Protein AF-A0A944SYP1-F1 (afdb_monomer)

Foldseek 3Di:
DPDPPVVVVPVVPPPPPPDPDDDDDDDDDPPPPPPPPPDDQVVLLVVLQVVQCVVQVAGEEEDQHDDGNVNSVLVSVLVVLFANLLGCQPQEHYEYEHAWDDDPDDDDPGNQDFKDWDDDWFWKQQQVVRAIAIEHDPDTTYIYGHDNLVVDDSLLSSLVSQLNSQLSSCVSVQHPLQALLNCLLQVWFKFWFADLVQDDNDMTGIATAGDQPLFAAQFHRPPDFRCQLRLHSSSSRSSLSSCQRPPQLSCQSRVSSNVVCCVPGNVVDHNYDDDPPDRHSLSVLVVQCVVCLVVVNLVSNLVSLQSVLSTADQVSLVVVLVVLDVSCDPDHPDLVNLLSSLLSLLSRLALSSVVSNVVCCVVVSDHPVSQCVRPSSVCLDPCNCQVPLLAAFWADWDWDDDDHFTKIKTFRSCQSSLLSVQWKKKKKKWKFFDDDDDGHTQWIFIDIGRHGGSRIDMDTRCVGTPDDGDADASTKMKMKMKIWIARPPPRDIGIYDIDMDIGGDHPPDHRTDDSRNVYGYDYD

Radius of gyration: 27.72 Å; Cα contacts (8 Å, |Δi|>4): 901; chains: 1; bounding box: 82×61×86 Å

Secondary structure (DSSP, 8-state):
---TTTTTTTSSSSSSSS--SS---------------SS-HHHHHHHHHHHHHHHHS-EEEESSSPPPHHHHHHHHHHHHHS-GGGSS-TT--EEEE-SS---SSTT--GGG--EEEE--EEEEEETTTTEEEEEE-SSPPEEEE-GGGGGS-HHHHHHHHHHHHHHHHHHHTT-GGGSHHHHHHHT-EEEEE--TT--TT--EEEEEEPPTT----SPPPTTS-TTGGGS-HHHHHHHHHHHHHH-TTHHHHSHHHHHHHIIIIITT--SSPPPTT--SHHHHHHHHHHHHHHTT-HHHHHHHHHHHTTS--HHHHHHHHHHHHHHH-SS-S-HHHHHHHHHHGGG--SHHHHHHHHHHHHTTSS-HHHHTTSHHHHHTSHHHHHHTGGGPPPEEEEEEEETTEEEEEEE-TTHHHHHHTT-EEEEEEEEEE--SS--EEEEEEEEEE-S--SSEEEEEHHHHBSS---PPTT-EEEEEEEEEEE-TTT--EEEPPPEEEEEE--SS---B--S---PEEE--

pLDDT: mean 88.15, std 16.34, range [28.94, 98.38]

Sequence (524 aa):
MISALRFLSFSLFSLVFTFGNLYAQDTDGSKRPFYEYKGNYGEEVSSEKARFKKAFGYNLIDMGRNWSPIEIEVMHAAFKQLPAGFHRIPKLKNLYRLDKIVLNAENASGDDIPAATLPSFSTIYENISQSYRVFVGKQELRVELYNPLFHEDRIDLINIIQHEMAHAFDFSRGFLSFSDEWISLTKFKVLHIFPLDGVHDSDSLYTLVNDPKVNNYAPTARRNLSTYSRQNPQEDFANSVTAYINYPYFRYTHPARYEFLNKNVFEGKEYFSNVTGVSSFEEKVIFDIEKALNNGSWIDVSFILTELGRGYFPALENKIIILIKKALGSMSVSQSKDKTLGLSTCYLMQPEALELRKSLIRSKRISVKEVLRDPQCFRYARDTFEKQLSKWSPSNLYFYKDSVSDYIQFLDPVLSAAYVRGFETEYTWKIFIEGDGVDGLLAEGYSLWKKGGNGSVKLNLKKSATRDFKFPEGKILRIEMLAKRTNPYNFKSFKSEKTGARFIVQPWFSYVGPDSPKIHVTFP

Solvent-accessible surface area (backbone atoms only — not comparable to full-atom values): 29256 Å² total; per-residue (Å²): 144,78,73,77,75,70,68,62,67,65,68,70,75,72,72,83,82,79,85,87,79,92,88,85,80,88,76,85,81,80,71,69,77,72,82,69,70,94,62,64,65,68,57,51,33,52,51,51,42,51,50,46,23,71,74,40,51,35,44,75,40,64,44,94,30,77,80,47,59,68,59,52,52,50,51,49,57,39,58,66,70,50,50,73,75,73,39,55,41,73,80,46,49,48,38,35,30,28,61,53,61,89,73,99,58,102,81,64,80,40,78,73,46,33,61,51,64,36,47,61,70,48,45,38,33,38,52,89,78,73,38,36,33,36,45,42,44,87,55,72,48,35,40,40,40,19,50,49,33,80,72,45,58,72,68,45,34,34,40,52,53,45,24,45,50,32,48,54,50,29,58,65,66,69,32,54,45,55,32,44,68,44,27,53,76,65,46,40,38,39,34,43,44,68,55,88,84,66,59,88,76,53,58,23,40,45,46,49,43,58,46,60,84,58,49,62,61,33,40,52,49,83,90,54,56,57,46,54,25,49,67,33,50,58,48,21,42,12,24,38,55,34,21,58,68,73,36,90,55,36,59,46,75,37,45,72,58,42,53,50,41,33,65,78,62,36,72,73,65,78,72,64,84,84,61,87,96,53,87,43,44,67,55,45,54,52,53,53,43,50,54,22,60,76,71,66,36,49,66,56,40,30,51,54,34,50,63,55,38,32,48,54,53,70,70,60,46,53,55,48,49,53,52,53,51,59,72,52,52,95,60,90,87,44,62,68,53,46,40,41,56,46,54,29,33,51,37,43,79,43,42,68,37,53,50,51,40,52,49,37,38,76,70,66,56,38,54,67,71,60,46,59,68,38,68,63,38,32,59,67,28,70,66,41,30,72,75,47,52,45,38,55,47,51,40,78,67,42,75,43,52,56,98,92,44,46,33,39,35,31,36,34,85,45,43,27,57,37,27,34,72,55,24,30,41,33,40,40,40,38,33,28,39,63,62,103,79,64,71,44,78,69,47,45,30,48,47,79,36,83,63,54,56,57,23,47,48,74,45,50,47,78,85,28,33,79,60,93,77,78,83,63,72,72,41,50,30,38,39,40,35,34,44,36,37,36,22,87,86,79,67,52,70,42,59,22,39,73,29,72,42,77,48,52,49,58,94,86,61,73,26,59,57,58,78,65,59,68,56,42,73,44,77,114

Mean predicted aligned error: 8.32 Å

Nearest PDB structures (foldseek):
  8f90-assembly4_D  TM=4.946E-01  e=5.310E-03  Suipraeoptans intestinalis
  8f9l-assembly2_B  TM=5.296E-01  e=2.943E-02  Gemella massiliensis
  8fha-assembly1_A  TM=4.467E-01  e=1.042E-02  Suipraeoptans intestinalis
  8dj2-assembly2_B  TM=4.889E-01  e=2.156E-02  Chlamydia trachomatis
  8fha-assembly3_C  TM=4.388E-01  e=1.845E-02  Suipraeoptans intestinalis

Structure (mmCIF, N/CA/C/O backbone):
data_AF-A0A944SYP1-F1
#
_entry.id   AF-A0A944SYP1-F1
#
loop_
_atom_site.group_PDB
_atom_site.id
_atom_site.type_symbol
_atom_site.label_atom_id
_atom_site.label_alt_id
_atom_site.label_comp_id
_atom_site.label_asym_id
_atom_site.label_entity_id
_atom_site.label_seq_id
_atom_site.pdbx_PDB_ins_code
_atom_site.Cartn_x
_atom_site.Cartn_y
_atom_site.Cartn_z
_atom_site.occupancy
_atom_site.B_iso_or_equiv
_atom_site.auth_seq_id
_atom_site.auth_comp_id
_atom_site.auth_asym_id
_atom_site.auth_atom_id
_atom_site.pdbx_PDB_model_num
ATOM 1 N N . MET A 1 1 ? 52.639 29.890 46.766 1.00 42.47 1 MET A N 1
ATOM 2 C CA . MET A 1 1 ? 51.223 30.136 46.418 1.00 42.47 1 MET A CA 1
ATOM 3 C C . MET A 1 1 ? 51.003 29.785 44.957 1.00 42.47 1 MET A C 1
ATOM 5 O O . MET A 1 1 ? 51.297 30.578 44.079 1.00 42.47 1 MET A O 1
ATOM 9 N N . ILE A 1 2 ? 50.519 28.570 44.726 1.00 29.08 2 ILE A N 1
ATOM 10 C CA . ILE A 1 2 ? 49.812 28.125 43.524 1.00 29.08 2 ILE A CA 1
ATOM 11 C C . ILE A 1 2 ? 48.585 27.418 44.106 1.00 29.08 2 ILE A C 1
ATOM 13 O O . ILE A 1 2 ? 48.723 26.618 45.030 1.00 29.08 2 ILE A O 1
ATOM 17 N N . SER A 1 3 ? 47.389 27.846 43.702 1.00 32.25 3 SER A N 1
ATOM 18 C CA . SER A 1 3 ? 46.154 27.591 44.453 1.00 32.25 3 SER A CA 1
ATOM 19 C C . SER A 1 3 ? 45.780 26.104 44.519 1.00 32.25 3 SER A C 1
ATOM 21 O O . SER A 1 3 ? 45.893 25.381 43.526 1.00 32.25 3 SER A O 1
ATOM 23 N N . ALA A 1 4 ? 45.256 25.695 45.676 1.00 34.34 4 ALA A N 1
ATOM 24 C CA . ALA A 1 4 ? 44.833 24.342 46.040 1.00 34.34 4 ALA A CA 1
ATOM 25 C C . ALA A 1 4 ? 43.724 23.729 45.154 1.00 34.34 4 ALA A C 1
ATOM 27 O O . ALA A 1 4 ? 43.355 22.576 45.346 1.00 34.34 4 ALA A O 1
ATOM 28 N N . LEU A 1 5 ? 43.213 24.444 44.147 1.00 37.00 5 LEU A N 1
ATOM 29 C CA . LEU A 1 5 ? 42.115 23.963 43.307 1.00 37.00 5 LEU A CA 1
ATOM 30 C C . LEU A 1 5 ? 42.549 23.068 42.130 1.00 37.00 5 LEU A C 1
ATOM 32 O O . LEU A 1 5 ? 41.707 22.396 41.543 1.00 37.00 5 LEU A O 1
ATOM 36 N N . ARG A 1 6 ? 43.844 23.007 41.780 1.00 35.69 6 ARG A N 1
ATOM 37 C CA . ARG A 1 6 ? 44.318 22.185 40.641 1.00 35.69 6 ARG A CA 1
ATOM 38 C C . ARG A 1 6 ? 44.965 20.844 41.004 1.00 35.69 6 ARG A C 1
ATOM 40 O O . ARG A 1 6 ? 45.098 20.010 40.120 1.00 35.69 6 ARG A O 1
ATOM 47 N N . PHE A 1 7 ? 45.261 20.580 42.278 1.00 34.28 7 PHE A N 1
ATOM 48 C CA . PHE A 1 7 ? 45.713 19.251 42.737 1.00 34.28 7 PH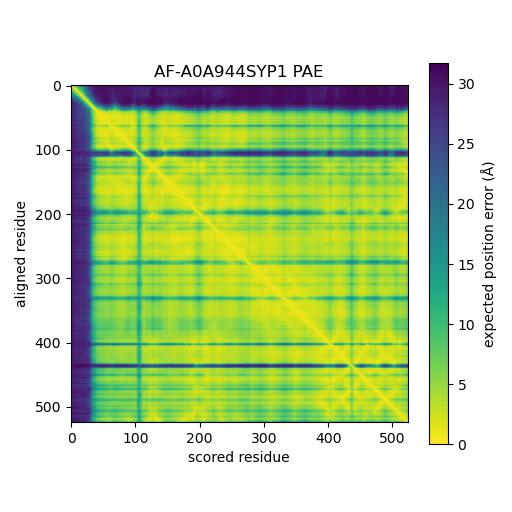E A CA 1
ATOM 49 C C . PHE A 1 7 ? 44.570 18.370 43.277 1.00 34.28 7 PHE A C 1
ATOM 51 O O . PHE A 1 7 ? 44.679 17.149 43.282 1.00 34.28 7 PHE A O 1
ATOM 58 N N . LEU A 1 8 ? 43.425 18.969 43.626 1.00 35.84 8 LEU A N 1
ATOM 59 C CA . LEU A 1 8 ? 42.197 18.254 44.005 1.00 35.84 8 LEU A CA 1
ATOM 60 C C . LEU A 1 8 ? 41.412 17.685 42.807 1.00 35.84 8 LEU A C 1
ATOM 62 O O . LEU A 1 8 ? 40.499 16.890 42.996 1.00 35.84 8 LEU A O 1
ATOM 66 N N . SER A 1 9 ? 41.791 18.035 41.573 1.00 37.88 9 SER A N 1
ATOM 67 C CA . SER A 1 9 ? 41.093 17.590 40.355 1.00 37.88 9 SER A CA 1
ATOM 68 C C . SER A 1 9 ? 41.683 16.323 39.715 1.00 37.88 9 SER A C 1
ATOM 70 O O . SER A 1 9 ? 41.096 15.803 38.774 1.00 37.88 9 SER A O 1
ATOM 72 N N . PHE A 1 10 ? 42.815 15.805 40.214 1.00 35.41 10 PHE A N 1
ATOM 73 C CA . PHE A 1 10 ? 43.472 14.607 39.657 1.00 35.41 10 PHE A CA 1
ATOM 74 C C . PHE A 1 10 ? 43.557 13.411 40.622 1.00 35.41 10 PHE A C 1
ATOM 76 O O . PHE A 1 10 ? 43.833 12.303 40.177 1.00 35.41 10 PHE A O 1
ATOM 83 N N . SER A 1 11 ? 43.218 13.587 41.906 1.00 36.62 11 SER A N 1
ATOM 84 C CA . SER A 1 11 ? 43.092 12.477 42.875 1.00 36.62 11 SER A CA 1
ATOM 85 C C . SER A 1 11 ? 41.646 12.065 43.177 1.00 36.62 11 SER A C 1
ATOM 87 O O . SER A 1 11 ? 41.432 11.102 43.905 1.00 36.62 11 SER A O 1
ATOM 89 N N . LEU A 1 12 ? 40.648 12.732 42.581 1.00 33.50 12 LEU A N 1
ATOM 90 C CA . LEU A 1 12 ? 39.245 12.286 42.609 1.00 33.50 12 LEU A CA 1
ATOM 91 C C . LEU A 1 12 ? 38.871 11.418 41.388 1.00 33.50 12 LEU A C 1
ATOM 93 O O . LEU A 1 12 ? 37.776 10.868 41.337 1.00 33.50 12 LEU A O 1
ATOM 97 N N . PHE A 1 13 ? 39.779 11.273 40.414 1.00 33.75 13 PHE A N 1
ATOM 98 C CA . PHE A 1 13 ? 39.521 10.567 39.150 1.00 33.75 13 PHE A CA 1
ATOM 99 C C . PHE A 1 13 ? 40.147 9.161 39.063 1.00 33.75 13 PHE A C 1
ATOM 101 O O . PHE A 1 13 ? 39.935 8.460 38.079 1.00 33.75 13 PHE A O 1
ATOM 108 N N . SER A 1 14 ? 40.836 8.703 40.116 1.00 33.38 14 SER A N 1
ATOM 109 C CA . SER A 1 14 ? 41.458 7.364 40.172 1.00 33.38 14 SER A CA 1
ATOM 110 C C . SER A 1 14 ? 40.946 6.486 41.323 1.00 33.38 14 SER A C 1
ATOM 112 O O . SER A 1 14 ? 41.547 5.462 41.622 1.00 33.38 14 SER A O 1
ATOM 114 N N . LEU A 1 15 ? 39.830 6.858 41.966 1.00 29.55 15 LEU A N 1
ATOM 115 C CA . LEU A 1 15 ? 39.272 6.141 43.128 1.00 29.55 15 LEU A CA 1
ATOM 116 C C . LEU A 1 15 ? 37.786 5.760 42.988 1.00 29.55 15 LEU A C 1
ATOM 118 O O . LEU A 1 15 ? 37.141 5.410 43.969 1.00 29.55 15 LEU A O 1
ATOM 122 N N . VAL A 1 16 ? 37.256 5.765 41.759 1.00 33.53 16 VAL A N 1
ATOM 123 C CA . VAL A 1 16 ? 35.938 5.171 41.431 1.00 33.53 16 VAL A CA 1
ATOM 124 C C . VAL A 1 16 ? 36.076 3.912 40.554 1.00 33.53 16 VAL A C 1
ATOM 126 O O . VAL A 1 16 ? 35.088 3.252 40.262 1.00 33.53 16 VAL A O 1
ATOM 129 N N . PHE A 1 17 ? 37.300 3.502 40.191 1.00 36.19 17 PHE A N 1
ATOM 130 C CA . PHE A 1 17 ? 37.520 2.356 39.292 1.00 36.19 17 PHE A CA 1
ATOM 131 C C . PHE A 1 17 ? 38.190 1.117 39.895 1.00 36.19 17 PHE A C 1
ATOM 133 O O . PHE A 1 17 ? 38.425 0.161 39.162 1.00 36.19 17 PHE A O 1
ATOM 140 N N . THR A 1 18 ? 38.441 1.046 41.204 1.00 35.44 18 THR A N 1
ATOM 141 C CA . THR A 1 18 ? 39.129 -0.128 41.776 1.00 35.44 18 THR A CA 1
ATOM 142 C C . THR A 1 18 ? 38.743 -0.448 43.221 1.00 35.44 18 THR A C 1
ATOM 144 O O . THR A 1 18 ? 39.634 -0.599 44.031 1.00 35.44 18 THR A O 1
ATOM 147 N N . PHE A 1 19 ? 37.459 -0.568 43.576 1.00 33.31 19 PHE A N 1
ATOM 148 C CA . PHE A 1 19 ? 37.019 -1.365 44.745 1.00 33.31 19 PHE A CA 1
ATOM 149 C C . PHE A 1 19 ? 35.545 -1.748 44.571 1.00 33.31 19 PHE A C 1
ATOM 151 O O . PHE A 1 19 ? 34.638 -1.109 45.091 1.00 33.31 19 PHE A O 1
ATOM 158 N N . GLY A 1 20 ? 35.312 -2.784 43.770 1.00 29.75 20 GLY A N 1
ATOM 159 C CA . GLY A 1 20 ? 33.984 -3.318 43.486 1.00 29.75 20 GLY A CA 1
ATOM 160 C C . GLY A 1 20 ? 34.024 -4.831 43.361 1.00 29.75 20 GLY A C 1
ATOM 161 O O . GLY A 1 20 ? 33.579 -5.365 42.357 1.00 29.75 20 GLY A O 1
ATOM 162 N N . ASN A 1 21 ? 34.629 -5.510 44.336 1.00 32.53 21 ASN A N 1
ATOM 163 C CA . ASN A 1 21 ? 34.364 -6.917 44.605 1.00 32.53 21 ASN A CA 1
ATOM 164 C C . ASN A 1 21 ? 34.726 -7.254 46.054 1.00 32.53 21 ASN A C 1
ATOM 166 O O . ASN A 1 21 ? 35.776 -6.841 46.538 1.00 32.53 21 ASN A O 1
ATOM 170 N N . LEU A 1 22 ? 33.851 -8.065 46.659 1.00 34.06 22 LEU A N 1
ATOM 171 C CA . LEU A 1 22 ? 33.962 -8.751 47.952 1.00 34.06 22 LEU A CA 1
ATOM 172 C C . LEU A 1 22 ? 33.679 -7.899 49.198 1.00 34.06 22 LEU A C 1
ATOM 174 O O . LEU A 1 22 ? 34.563 -7.252 49.738 1.00 34.06 22 LEU A O 1
ATOM 178 N N . TYR A 1 23 ? 32.414 -7.934 49.630 1.00 29.45 23 TYR A N 1
ATOM 179 C CA . TYR A 1 23 ? 31.932 -8.285 50.981 1.00 29.45 23 TYR A CA 1
ATOM 180 C C . TYR A 1 23 ? 30.547 -7.660 51.213 1.00 29.45 23 TYR A C 1
ATOM 182 O O . TYR A 1 23 ? 30.407 -6.572 51.758 1.00 29.45 23 TYR A O 1
ATOM 190 N N . ALA A 1 24 ? 29.513 -8.383 50.788 1.00 28.94 24 ALA A N 1
ATOM 191 C CA . ALA A 1 24 ? 28.177 -8.315 51.376 1.00 28.94 24 ALA A CA 1
ATOM 192 C C . ALA A 1 24 ? 27.554 -9.707 51.230 1.00 28.94 24 ALA A C 1
ATOM 194 O O . ALA A 1 24 ? 26.761 -9.984 50.333 1.00 28.94 24 ALA A O 1
ATOM 195 N N . GLN A 1 25 ? 28.040 -10.607 52.080 1.00 36.16 25 GLN A N 1
ATOM 196 C CA . GLN A 1 25 ? 27.337 -11.817 52.470 1.00 36.16 25 GLN A CA 1
ATOM 197 C C . GLN A 1 25 ? 26.324 -11.399 53.551 1.00 36.16 25 GLN A C 1
ATOM 199 O O . GLN A 1 25 ? 26.664 -10.607 54.427 1.00 36.16 25 GLN A O 1
ATOM 204 N N . ASP A 1 26 ? 25.101 -11.912 53.429 1.00 38.91 26 ASP A N 1
ATOM 205 C CA . ASP A 1 26 ? 24.008 -11.900 54.408 1.00 38.91 26 ASP A CA 1
ATOM 206 C C . ASP A 1 26 ? 23.434 -10.550 54.869 1.00 38.91 26 ASP A C 1
ATOM 208 O O . ASP A 1 26 ? 23.753 -10.024 55.930 1.00 38.91 26 ASP A O 1
ATOM 212 N N . THR A 1 27 ? 22.431 -10.069 54.124 1.00 34.06 27 THR A N 1
ATOM 213 C CA . THR A 1 27 ? 21.224 -9.477 54.730 1.00 34.06 27 THR A CA 1
ATOM 214 C C . THR A 1 27 ? 19.980 -9.957 53.977 1.00 34.06 27 THR A C 1
ATOM 216 O O . THR A 1 27 ? 19.975 -10.066 52.751 1.00 34.06 27 THR A O 1
ATOM 219 N N . ASP A 1 28 ? 18.948 -10.303 54.743 1.00 34.62 28 ASP A N 1
ATOM 220 C CA . ASP A 1 28 ? 17.685 -10.920 54.338 1.00 34.62 28 ASP A CA 1
ATOM 221 C C . ASP A 1 28 ? 17.107 -10.448 52.990 1.00 34.62 28 ASP A C 1
ATOM 223 O O . ASP A 1 28 ? 16.610 -9.335 52.824 1.00 34.62 28 ASP A O 1
ATOM 227 N N . GLY A 1 29 ? 17.059 -11.376 52.034 1.00 38.78 29 GLY A N 1
ATOM 228 C CA . GLY A 1 29 ? 15.771 -11.960 51.666 1.00 38.78 29 GLY A CA 1
ATOM 229 C C . GLY A 1 29 ? 14.674 -11.036 51.133 1.00 38.78 29 GLY A C 1
ATOM 230 O O . GLY A 1 29 ? 13.502 -11.370 51.290 1.00 38.78 29 GLY A O 1
ATOM 231 N N . SER A 1 30 ? 14.986 -9.940 50.434 1.00 39.16 30 SER A N 1
ATOM 232 C CA . SER A 1 30 ? 14.012 -9.327 49.517 1.00 39.16 30 SER A CA 1
ATOM 233 C C . SER A 1 30 ? 13.817 -10.253 48.313 1.00 39.16 30 SER A C 1
ATOM 235 O O . SER A 1 30 ? 14.349 -10.044 47.219 1.00 39.16 30 SER A O 1
ATOM 237 N N . LYS A 1 31 ? 13.060 -11.336 48.530 1.00 41.97 31 LYS A N 1
ATOM 238 C CA . LYS A 1 31 ? 12.443 -12.113 47.462 1.00 41.97 31 LYS A CA 1
ATOM 239 C C . LYS A 1 31 ? 11.513 -11.152 46.732 1.00 41.97 31 LYS A C 1
ATOM 241 O O . LYS A 1 31 ? 10.338 -11.034 47.073 1.00 41.97 31 LYS A O 1
ATOM 246 N N . ARG A 1 32 ? 12.015 -10.483 45.687 1.00 41.84 32 ARG A N 1
ATOM 247 C CA . ARG A 1 32 ? 11.135 -10.153 44.564 1.00 41.84 32 ARG A CA 1
ATOM 248 C C . ARG A 1 32 ? 10.413 -11.460 44.253 1.00 41.84 32 ARG A C 1
ATOM 250 O O . ARG A 1 32 ? 11.116 -12.452 44.041 1.00 41.84 32 ARG A O 1
ATOM 257 N N . PRO A 1 33 ? 9.075 -11.522 44.306 1.00 48.16 33 PRO A N 1
ATOM 258 C CA . PRO A 1 33 ? 8.402 -12.732 43.898 1.00 48.16 33 PRO A CA 1
ATOM 259 C C . PRO A 1 33 ? 8.825 -12.952 42.449 1.00 48.16 33 PRO A C 1
ATOM 261 O O . PRO A 1 33 ? 8.471 -12.174 41.560 1.00 48.16 33 PRO A O 1
ATOM 264 N N . PHE A 1 34 ? 9.646 -13.977 42.215 1.00 49.31 34 PHE A N 1
ATOM 265 C CA . PHE A 1 34 ? 9.606 -14.641 40.931 1.00 49.31 34 PHE A CA 1
ATOM 266 C C . PHE A 1 34 ? 8.132 -14.981 40.771 1.00 49.31 34 PHE A C 1
ATOM 268 O O . PHE A 1 34 ? 7.559 -15.647 41.635 1.00 49.31 34 PHE A O 1
ATOM 275 N N . TYR A 1 35 ? 7.488 -14.403 39.759 1.00 57.88 35 TYR A N 1
ATOM 276 C CA . TYR A 1 35 ? 6.166 -14.851 39.365 1.00 57.88 35 TYR A CA 1
ATOM 277 C C . TYR A 1 35 ? 6.354 -16.290 38.897 1.00 57.88 35 TYR A C 1
ATOM 279 O O . TYR A 1 35 ? 6.667 -16.551 37.740 1.00 57.88 35 TYR A O 1
ATOM 287 N N . GLU A 1 36 ? 6.277 -17.213 39.847 1.00 52.34 36 GLU A N 1
ATOM 288 C CA . GLU A 1 36 ? 6.265 -18.633 39.589 1.00 52.34 36 GLU A CA 1
ATOM 289 C C . GLU A 1 36 ? 4.932 -18.891 38.903 1.00 52.34 36 GLU A C 1
ATOM 291 O O . GLU A 1 36 ? 3.853 -18.744 39.491 1.00 52.34 36 GLU A O 1
ATOM 296 N N . TYR A 1 37 ? 5.006 -19.134 37.598 1.00 65.31 37 TYR A N 1
ATOM 297 C CA . TYR A 1 37 ? 3.850 -19.536 36.826 1.00 65.31 37 TYR A CA 1
ATOM 298 C C . TYR A 1 37 ? 3.296 -20.807 37.480 1.00 65.31 37 TYR A C 1
ATOM 300 O O . TYR A 1 37 ? 3.984 -21.820 37.546 1.00 65.31 37 TYR A O 1
ATOM 308 N N . LYS A 1 38 ? 2.072 -20.741 38.020 1.00 67.19 38 LYS A N 1
ATOM 309 C CA . LYS A 1 38 ? 1.493 -21.791 38.882 1.00 67.19 38 LYS A CA 1
ATOM 310 C C . LYS A 1 38 ? 1.146 -23.100 38.146 1.00 67.19 38 LYS A C 1
ATOM 312 O O . LYS A 1 38 ? 0.497 -23.961 38.732 1.00 67.19 38 LYS A O 1
ATOM 317 N N . GLY A 1 39 ? 1.536 -23.249 36.880 1.00 72.31 39 GLY A N 1
ATOM 318 C CA . GLY A 1 39 ? 1.241 -24.408 36.038 1.00 72.31 39 GLY A CA 1
ATOM 319 C C . GLY A 1 39 ? 2.463 -24.913 35.272 1.00 72.31 39 GLY A C 1
ATOM 320 O O . GLY A 1 39 ? 3.536 -24.314 35.300 1.00 72.31 39 GLY A O 1
ATOM 321 N N . ASN A 1 40 ? 2.302 -26.020 34.547 1.00 82.88 40 ASN A N 1
ATOM 322 C CA . ASN A 1 40 ? 3.330 -26.494 33.627 1.00 82.88 40 ASN A CA 1
ATOM 323 C C . ASN A 1 40 ? 3.207 -25.744 32.292 1.00 82.88 40 ASN A C 1
ATOM 325 O O . ASN A 1 40 ? 2.449 -26.131 31.404 1.00 82.88 40 ASN A O 1
ATOM 329 N N . TYR A 1 41 ? 3.969 -24.658 32.158 1.00 84.56 41 TYR A N 1
ATOM 330 C CA . TYR A 1 41 ? 3.979 -23.815 30.959 1.00 84.56 41 TYR A CA 1
ATOM 331 C C . TYR A 1 41 ? 4.273 -24.612 29.673 1.00 84.56 41 TYR A C 1
ATOM 333 O O . TYR A 1 41 ? 3.693 -24.346 28.622 1.00 84.56 41 TYR A O 1
ATOM 341 N N . GLY A 1 42 ? 5.145 -25.624 29.749 1.00 85.94 42 GLY A N 1
ATOM 342 C CA . GLY A 1 42 ? 5.487 -26.467 28.602 1.00 85.94 42 GLY A CA 1
ATOM 343 C C . GLY A 1 42 ? 4.331 -27.360 28.142 1.00 85.94 42 GLY A C 1
ATOM 344 O O . GLY A 1 42 ? 4.110 -27.512 26.937 1.00 85.94 42 GLY A O 1
ATOM 345 N N . GLU A 1 43 ? 3.565 -27.920 29.082 1.00 89.56 43 GLU A N 1
ATOM 346 C CA . GLU A 1 43 ? 2.362 -28.708 28.777 1.00 89.56 43 GLU A CA 1
ATOM 347 C C . GLU A 1 43 ? 1.252 -27.844 28.183 1.00 89.56 43 GLU A C 1
ATOM 349 O O . GLU A 1 43 ? 0.624 -28.251 27.205 1.00 89.56 43 GLU A O 1
ATOM 354 N N . GLU A 1 44 ? 1.042 -26.640 28.719 1.00 91.69 44 GLU A N 1
ATOM 355 C CA . GLU A 1 44 ? 0.058 -25.698 28.185 1.00 91.69 44 GLU A CA 1
ATOM 356 C C . GLU A 1 44 ? 0.380 -25.326 26.735 1.00 91.69 44 GLU A C 1
ATOM 358 O O . GLU A 1 44 ? -0.462 -25.505 25.855 1.00 91.69 44 GLU A O 1
ATOM 363 N N . VAL A 1 45 ? 1.620 -24.906 26.452 1.00 93.88 45 VAL A N 1
ATOM 364 C CA . VAL A 1 45 ? 2.068 -24.601 25.083 1.00 93.88 45 VAL A CA 1
ATOM 365 C C . VAL A 1 45 ? 1.886 -25.813 24.167 1.00 93.88 45 VAL A C 1
ATOM 367 O O . VAL A 1 45 ? 1.377 -25.676 23.056 1.00 93.88 45 VAL A O 1
ATOM 370 N N . SER A 1 46 ? 2.256 -27.013 24.618 1.00 94.94 46 SER A N 1
ATOM 371 C CA . SER A 1 46 ? 2.129 -28.237 23.814 1.00 94.94 46 SER A CA 1
ATOM 372 C C . SER A 1 46 ? 0.668 -28.577 23.499 1.00 94.94 46 SER A C 1
ATOM 374 O O . SER A 1 46 ? 0.340 -28.899 22.353 1.00 94.94 46 SER A O 1
ATOM 376 N N . SER A 1 47 ? -0.217 -28.458 24.491 1.00 95.50 47 SER A N 1
ATOM 377 C CA . SER A 1 47 ? -1.664 -28.648 24.344 1.00 95.50 47 SER A CA 1
ATOM 378 C C . SER A 1 47 ? -2.262 -27.637 23.364 1.00 95.50 47 SER A C 1
ATOM 380 O O . SER A 1 47 ? -2.997 -28.003 22.443 1.00 95.50 47 SER A O 1
ATOM 382 N N . GLU A 1 48 ? -1.871 -26.370 23.486 1.00 96.62 48 GLU A N 1
ATOM 383 C CA . GLU A 1 48 ? -2.331 -25.282 22.628 1.00 96.62 48 GLU A CA 1
ATOM 384 C C . GLU A 1 48 ? -1.870 -25.437 21.174 1.00 96.62 48 GLU A C 1
ATOM 386 O O . GLU A 1 48 ? -2.673 -25.319 20.240 1.00 96.62 48 GLU A O 1
ATOM 391 N N . LYS A 1 49 ? -0.607 -25.821 20.951 1.00 98.00 49 LYS A N 1
ATOM 392 C CA . LYS A 1 49 ? -0.101 -26.169 19.614 1.00 98.00 49 LYS A CA 1
ATOM 393 C C . LYS A 1 49 ? -0.850 -27.357 19.011 1.00 98.00 49 LYS A C 1
ATOM 395 O O . LYS A 1 49 ? -1.195 -27.330 17.828 1.00 98.00 49 LYS A O 1
ATOM 400 N N . ALA A 1 50 ? -1.138 -28.390 19.806 1.00 97.81 50 ALA A N 1
ATOM 401 C CA . ALA A 1 50 ? -1.903 -29.550 19.354 1.00 97.81 50 ALA A CA 1
ATOM 402 C C . ALA A 1 50 ? -3.349 -29.173 18.986 1.00 97.81 50 ALA A C 1
ATOM 404 O O . ALA A 1 50 ? -3.855 -29.609 17.947 1.00 97.81 50 ALA A O 1
ATOM 405 N N . ARG A 1 51 ? -3.994 -28.311 19.785 1.00 97.81 51 ARG A N 1
ATOM 406 C CA . ARG A 1 51 ? -5.323 -27.747 19.505 1.00 97.81 51 ARG A CA 1
ATOM 407 C C . ARG A 1 51 ? -5.328 -26.970 18.189 1.00 97.81 51 ARG A C 1
ATOM 409 O O . ARG A 1 51 ? -6.178 -27.234 17.337 1.00 97.81 51 ARG A O 1
ATOM 416 N N . PHE A 1 52 ? -4.355 -26.080 17.996 1.00 98.31 52 PHE A N 1
ATOM 417 C CA . PHE A 1 52 ? -4.205 -25.297 16.769 1.00 98.31 52 PHE A CA 1
ATOM 418 C C . PHE A 1 52 ? -4.021 -26.198 15.539 1.00 98.31 52 PHE A C 1
ATOM 420 O O . PHE A 1 52 ? -4.748 -26.066 14.551 1.00 98.31 52 PHE A O 1
ATOM 427 N N . LYS A 1 53 ? -3.120 -27.185 15.624 1.00 98.12 53 LYS A N 1
ATOM 428 C CA . LYS A 1 53 ? -2.890 -28.164 14.554 1.00 98.12 53 LYS A CA 1
ATOM 429 C C . LYS A 1 53 ? -4.148 -28.960 14.223 1.00 98.12 53 LYS A C 1
ATOM 431 O O . LYS A 1 53 ? -4.462 -29.146 13.050 1.00 98.12 53 LYS A O 1
ATOM 436 N N . LYS A 1 54 ? -4.886 -29.423 15.234 1.00 97.75 54 LYS A N 1
ATOM 437 C CA . LYS A 1 54 ? -6.134 -30.171 15.034 1.00 97.75 54 LYS A CA 1
ATOM 438 C C . LYS A 1 54 ? -7.180 -29.329 14.299 1.00 97.75 54 LYS A C 1
ATOM 440 O O . LYS A 1 54 ? -7.836 -29.842 13.393 1.00 97.75 54 LYS A O 1
ATOM 445 N N . ALA A 1 55 ? -7.315 -28.054 14.664 1.00 97.38 55 ALA A N 1
ATOM 446 C CA . ALA A 1 55 ? -8.266 -27.140 14.041 1.00 97.38 55 ALA A CA 1
ATOM 447 C C . ALA A 1 55 ? -7.881 -26.807 12.587 1.00 97.38 55 ALA A C 1
ATOM 449 O O . ALA A 1 55 ? -8.682 -27.025 11.678 1.00 97.38 55 ALA A O 1
ATOM 450 N N . PHE A 1 56 ? -6.647 -26.346 12.359 1.00 97.88 56 PHE A N 1
ATOM 451 C CA . PHE A 1 56 ? -6.263 -25.682 11.104 1.00 97.88 56 PHE A CA 1
ATOM 452 C C . PHE A 1 56 ? -5.279 -26.463 10.232 1.00 97.88 56 PHE A C 1
ATOM 454 O O . PHE A 1 56 ? -5.133 -26.151 9.053 1.00 97.88 56 PHE A O 1
ATOM 461 N N . GLY A 1 57 ? -4.634 -27.497 10.776 1.00 97.12 57 GLY A N 1
ATOM 462 C CA . GLY A 1 57 ? -3.745 -28.391 10.034 1.00 97.12 57 GLY A CA 1
ATOM 463 C C . GLY A 1 57 ? -2.261 -28.035 10.041 1.00 97.12 57 GLY A C 1
ATOM 464 O O . GLY A 1 57 ? -1.487 -28.764 9.429 1.00 97.12 57 GLY A O 1
ATOM 465 N N . TYR A 1 58 ? -1.852 -26.968 10.729 1.00 97.62 58 TYR A N 1
ATOM 466 C CA . TYR A 1 58 ? -0.470 -26.479 10.709 1.00 97.62 58 TYR A CA 1
ATOM 467 C C . TYR A 1 58 ? 0.251 -26.728 12.031 1.00 97.62 58 TYR A C 1
ATOM 469 O O . TYR A 1 58 ? -0.347 -26.622 13.103 1.00 97.62 58 TYR A O 1
ATOM 477 N N . ASN A 1 59 ? 1.547 -27.026 11.967 1.00 97.25 59 ASN A N 1
ATOM 478 C CA . ASN A 1 59 ? 2.394 -27.059 13.157 1.00 97.25 59 ASN A CA 1
ATOM 479 C C . ASN A 1 59 ? 2.898 -25.648 13.484 1.00 97.25 59 ASN A C 1
ATOM 481 O O . ASN A 1 59 ? 3.335 -24.925 12.591 1.00 97.25 59 ASN A O 1
ATOM 485 N N . LEU A 1 60 ? 2.899 -25.291 14.768 1.00 97.50 60 LEU A N 1
ATOM 486 C CA . LEU A 1 60 ? 3.549 -24.081 15.270 1.00 97.50 60 LEU A CA 1
ATOM 487 C C . LEU A 1 60 ? 4.964 -24.434 15.743 1.00 97.50 60 LEU A C 1
ATOM 489 O O . LEU A 1 60 ? 5.144 -25.072 16.785 1.00 97.50 60 LEU A O 1
ATOM 493 N N . ILE A 1 61 ? 5.961 -24.059 14.948 1.00 96.38 61 ILE A N 1
ATOM 494 C CA . ILE A 1 61 ? 7.362 -24.430 15.154 1.00 96.38 61 ILE A CA 1
ATOM 495 C C . ILE A 1 61 ? 8.093 -23.299 15.877 1.00 96.38 61 ILE A C 1
ATOM 497 O O . ILE A 1 61 ? 8.012 -22.141 15.464 1.00 96.38 61 ILE A O 1
ATOM 501 N N . ASP A 1 62 ? 8.796 -23.645 16.957 1.00 93.62 62 ASP A N 1
ATOM 502 C CA . ASP A 1 62 ? 9.725 -22.737 17.636 1.00 93.62 62 ASP A CA 1
ATOM 503 C C . ASP A 1 62 ? 11.020 -22.680 16.818 1.00 93.62 62 ASP A C 1
ATOM 505 O O . ASP A 1 62 ? 11.641 -23.717 16.580 1.00 93.62 62 ASP A O 1
ATOM 509 N N . MET A 1 63 ? 11.429 -21.498 16.356 1.00 88.62 63 MET A N 1
ATOM 510 C CA . MET A 1 63 ? 12.647 -21.348 15.556 1.00 88.62 63 MET A CA 1
ATOM 511 C C . MET A 1 63 ? 13.403 -20.079 15.948 1.00 88.62 63 MET A C 1
ATOM 513 O O . MET A 1 63 ? 13.176 -18.996 15.433 1.00 88.62 63 MET A O 1
ATOM 517 N N . GLY A 1 64 ? 14.325 -20.199 16.898 1.00 82.94 64 GLY A N 1
ATOM 518 C CA . GLY A 1 64 ? 14.999 -19.045 17.503 1.00 82.94 64 GLY A CA 1
ATOM 519 C C . GLY A 1 64 ? 14.192 -18.417 18.643 1.00 82.94 64 GLY A C 1
ATOM 520 O O . GLY A 1 64 ? 14.792 -17.993 19.623 1.00 82.94 64 GLY A O 1
ATOM 521 N N . ARG A 1 65 ? 12.850 -18.469 18.593 1.00 85.44 65 ARG A N 1
ATOM 522 C CA . ARG A 1 65 ? 11.974 -18.083 19.709 1.00 85.44 65 ARG A CA 1
ATOM 523 C C . ARG A 1 65 ? 10.848 -19.081 19.948 1.00 85.44 65 ARG A C 1
ATOM 525 O O . ARG A 1 65 ? 10.256 -19.602 19.006 1.00 85.44 65 ARG A O 1
ATOM 532 N N . ASN A 1 66 ? 10.537 -19.297 21.225 1.00 91.75 66 ASN A N 1
ATOM 533 C CA . ASN A 1 66 ? 9.432 -20.148 21.644 1.00 91.75 66 ASN A CA 1
ATOM 534 C C . ASN A 1 66 ? 8.100 -19.404 21.555 1.00 91.75 66 ASN A C 1
ATOM 536 O O . ASN A 1 66 ? 8.006 -18.244 21.960 1.00 91.75 66 ASN A O 1
ATOM 540 N N . TRP A 1 67 ? 7.072 -20.107 21.091 1.00 94.06 67 TRP A N 1
ATOM 541 C CA . TRP A 1 67 ? 5.684 -19.679 21.203 1.00 94.06 67 TRP A CA 1
ATOM 542 C C . TRP A 1 67 ? 5.247 -19.587 22.671 1.00 94.06 67 TRP A C 1
ATOM 544 O O . TRP A 1 67 ? 5.556 -20.460 23.485 1.00 94.06 67 TRP A O 1
ATOM 554 N N . SER A 1 68 ? 4.462 -18.564 22.990 1.00 92.81 68 SER A N 1
ATOM 555 C CA . SER A 1 68 ? 3.721 -18.458 24.249 1.00 92.81 68 SER A CA 1
ATOM 556 C C . SER A 1 68 ? 2.242 -18.832 24.086 1.00 92.81 68 SER A C 1
ATOM 558 O O . SER A 1 68 ? 1.704 -18.703 22.983 1.00 92.81 68 SER A O 1
ATOM 560 N N . PRO A 1 69 ? 1.546 -19.251 25.164 1.00 92.44 69 PRO A N 1
ATOM 561 C CA . PRO A 1 69 ? 0.117 -19.562 25.108 1.00 92.44 69 PRO A CA 1
ATOM 562 C C . PRO A 1 69 ? -0.716 -18.412 24.528 1.00 92.44 69 PRO A C 1
ATOM 564 O O . PRO A 1 69 ? -1.537 -18.630 23.643 1.00 92.44 69 PRO A O 1
ATOM 567 N N . ILE A 1 70 ? -0.427 -17.171 24.936 1.00 91.38 70 ILE A N 1
ATOM 568 C CA . ILE A 1 70 ? -1.133 -15.967 24.466 1.00 91.38 70 ILE A CA 1
ATOM 569 C C . ILE A 1 70 ? -0.936 -15.759 22.958 1.00 91.38 70 ILE A C 1
ATOM 571 O O . ILE A 1 70 ? -1.897 -15.481 22.242 1.00 91.38 70 ILE A O 1
ATOM 575 N N . GLU A 1 71 ? 0.290 -15.916 22.448 1.00 95.12 71 GLU A N 1
ATOM 576 C CA . GLU A 1 71 ? 0.550 -15.816 21.006 1.00 95.12 71 GLU A CA 1
ATOM 577 C C . GLU A 1 71 ? -0.229 -16.898 20.235 1.00 95.12 71 GLU A C 1
ATOM 579 O O . GLU A 1 71 ? -0.839 -16.598 19.208 1.00 95.12 71 GLU A O 1
ATOM 584 N N . ILE A 1 72 ? -0.288 -18.134 20.751 1.00 96.94 72 ILE A N 1
ATOM 585 C CA . ILE A 1 72 ? -1.037 -19.240 20.128 1.00 96.94 72 ILE A CA 1
ATOM 586 C C . ILE A 1 72 ? -2.550 -18.977 20.146 1.00 96.94 72 ILE A C 1
ATOM 588 O O . ILE A 1 72 ? -3.236 -19.248 19.158 1.00 96.94 72 ILE A O 1
ATOM 592 N N . GLU A 1 73 ? -3.091 -18.412 21.225 1.00 94.88 73 GLU A N 1
ATOM 593 C CA . GLU A 1 73 ? -4.503 -18.026 21.295 1.00 94.88 73 GLU A CA 1
ATOM 594 C C . GLU A 1 73 ? -4.863 -16.958 20.260 1.00 94.88 73 GLU A C 1
ATOM 596 O O . GLU A 1 73 ? -5.911 -17.040 19.608 1.00 94.88 73 GLU A O 1
ATOM 601 N N . VAL A 1 74 ? -3.990 -15.966 20.065 1.00 94.94 74 VAL A N 1
ATOM 602 C CA . VAL A 1 74 ? -4.194 -14.931 19.047 1.00 94.94 74 VAL A CA 1
ATOM 603 C C . VAL A 1 74 ? -4.112 -15.526 17.640 1.00 94.94 74 VAL A C 1
ATOM 605 O O . VAL A 1 74 ? -4.990 -15.241 16.821 1.00 94.94 74 VAL A O 1
ATOM 608 N N . MET A 1 75 ? -3.150 -16.417 17.377 1.00 97.19 75 MET A N 1
ATOM 609 C CA . MET A 1 75 ? -3.103 -17.192 16.130 1.00 97.19 75 MET A CA 1
ATOM 610 C C . MET A 1 75 ? -4.414 -17.951 15.913 1.00 97.19 75 MET A C 1
ATOM 612 O O . MET A 1 75 ? -5.015 -17.885 14.841 1.00 97.19 75 MET A O 1
ATOM 616 N N . HIS A 1 76 ? -4.917 -18.631 16.944 1.00 97.19 76 HIS A N 1
ATOM 617 C CA . HIS A 1 76 ? -6.169 -19.370 16.859 1.00 97.19 76 HIS A CA 1
ATOM 618 C C . HIS A 1 76 ? -7.355 -18.448 16.524 1.00 97.19 76 HIS A C 1
ATOM 620 O O . HIS A 1 76 ? -8.224 -18.825 15.730 1.00 97.19 76 HIS A O 1
ATOM 626 N N . ALA A 1 77 ? -7.408 -17.247 17.102 1.00 95.56 77 ALA A N 1
ATOM 627 C CA . ALA A 1 77 ? -8.443 -16.261 16.808 1.00 95.56 77 ALA A CA 1
ATOM 628 C C . ALA A 1 77 ? -8.363 -15.749 15.360 1.00 95.56 77 ALA A C 1
ATOM 630 O O . ALA A 1 77 ? -9.400 -15.660 14.701 1.00 95.56 77 ALA A O 1
ATOM 631 N N . ALA A 1 78 ? -7.158 -15.476 14.850 1.00 96.00 78 ALA A N 1
ATOM 632 C CA . ALA A 1 78 ? -6.949 -15.044 13.469 1.00 96.00 78 ALA A CA 1
ATOM 633 C C . ALA A 1 78 ? -7.416 -16.112 12.463 1.00 96.00 78 ALA A C 1
ATOM 635 O O . ALA A 1 78 ? -8.175 -15.812 11.540 1.00 96.00 78 ALA A O 1
ATOM 636 N N . PHE A 1 79 ? -7.044 -17.377 12.685 1.00 97.00 79 PHE A N 1
ATOM 637 C CA . PHE A 1 79 ? -7.368 -18.490 11.783 1.00 97.00 79 PHE A CA 1
ATOM 638 C C . PHE A 1 79 ? -8.844 -18.902 11.809 1.00 97.00 79 PHE A C 1
ATOM 640 O O . PHE A 1 79 ? -9.364 -19.366 10.793 1.00 97.00 79 PHE A O 1
ATOM 647 N N . LYS A 1 80 ? -9.554 -18.696 12.930 1.00 95.62 80 LYS A N 1
ATOM 648 C CA . LYS A 1 80 ? -11.016 -18.896 12.992 1.00 95.62 80 LYS A CA 1
ATOM 649 C C . LYS A 1 80 ? -11.772 -17.987 12.021 1.00 95.62 80 LYS A C 1
ATOM 651 O O . LYS A 1 80 ? -12.863 -18.344 11.583 1.00 95.62 80 LYS A O 1
ATOM 656 N N . GLN A 1 81 ? -11.223 -16.812 11.714 1.00 94.81 81 GLN A N 1
ATOM 657 C CA . GLN A 1 81 ? -11.868 -15.874 10.803 1.00 94.81 81 GLN A CA 1
ATOM 658 C C . GLN A 1 81 ? -11.675 -16.273 9.340 1.00 94.81 81 GLN A C 1
ATOM 660 O O . GLN A 1 81 ? -12.570 -16.008 8.546 1.00 94.81 81 GLN A O 1
ATOM 665 N N . LEU A 1 82 ? -10.591 -16.959 8.972 1.00 95.31 82 LEU A N 1
ATOM 666 C CA . LEU A 1 82 ? -10.349 -17.414 7.597 1.00 95.31 82 LEU A CA 1
ATOM 667 C C . LEU A 1 82 ? -11.407 -18.447 7.133 1.00 95.31 82 LEU A C 1
ATOM 669 O O . LEU A 1 82 ? -11.979 -19.164 7.965 1.00 95.31 82 LEU A O 1
ATOM 673 N N . PRO A 1 83 ? -11.738 -18.525 5.829 1.00 94.00 83 PRO A N 1
ATOM 674 C CA . PRO A 1 83 ? -12.596 -19.586 5.305 1.00 94.00 83 PRO A CA 1
ATOM 675 C C . PRO A 1 83 ? -11.857 -20.936 5.297 1.00 94.00 83 PRO A C 1
ATOM 677 O O . PRO A 1 83 ? -10.633 -20.996 5.425 1.00 94.00 83 PRO A O 1
ATOM 680 N N . ALA A 1 84 ? -12.606 -22.031 5.141 1.00 92.38 84 ALA A N 1
ATOM 681 C CA . ALA A 1 84 ? -12.070 -23.391 5.252 1.00 92.38 84 ALA A CA 1
ATOM 682 C C . ALA A 1 84 ? -10.945 -23.692 4.244 1.00 92.38 84 ALA A C 1
ATOM 684 O O . ALA A 1 84 ? -10.041 -24.460 4.563 1.00 92.38 84 ALA A O 1
ATOM 685 N N . GLY A 1 85 ? -10.944 -23.039 3.075 1.00 92.69 85 GLY A N 1
ATOM 686 C CA . GLY A 1 85 ? -9.882 -23.166 2.070 1.00 92.69 85 GLY A CA 1
ATOM 687 C C . GLY A 1 85 ? -8.486 -22.733 2.544 1.00 92.69 85 GLY A C 1
ATOM 688 O O . GLY A 1 85 ? -7.496 -23.109 1.925 1.00 92.69 85 GLY A O 1
ATOM 689 N N . PHE A 1 86 ? -8.383 -21.991 3.653 1.00 96.12 86 PHE A N 1
ATOM 690 C CA . PHE A 1 86 ? -7.109 -21.619 4.282 1.00 96.12 86 PHE A CA 1
ATOM 691 C C . PHE A 1 86 ? -6.662 -22.607 5.356 1.00 96.12 86 PHE A C 1
ATOM 693 O O . PHE A 1 86 ? -5.651 -22.380 6.021 1.00 96.12 86 PHE A O 1
ATOM 700 N N . HIS A 1 87 ? -7.412 -23.679 5.599 1.00 95.00 87 HIS A N 1
ATOM 701 C CA . HIS A 1 87 ? -7.027 -24.733 6.530 1.00 95.00 87 HIS A CA 1
ATOM 702 C C . HIS A 1 87 ? -6.411 -25.871 5.720 1.00 95.00 87 HIS A C 1
ATOM 704 O O . HIS A 1 87 ? -6.971 -26.279 4.707 1.00 95.00 87 HIS A O 1
ATOM 710 N N . ARG A 1 88 ? -5.276 -26.414 6.174 1.00 95.31 88 ARG A N 1
ATOM 711 C CA . ARG A 1 88 ? -4.552 -27.505 5.489 1.00 95.31 88 ARG A CA 1
ATOM 712 C C . ARG A 1 88 ? -4.171 -27.171 4.034 1.00 95.31 88 ARG A C 1
ATOM 714 O O . ARG A 1 88 ? -4.287 -28.030 3.161 1.00 95.31 88 ARG A O 1
ATOM 721 N N . ILE A 1 89 ? -3.704 -25.945 3.776 1.00 95.06 89 ILE A N 1
ATOM 722 C CA . ILE A 1 89 ? -3.192 -25.535 2.461 1.00 95.06 89 ILE A CA 1
ATOM 723 C C . ILE A 1 89 ? -2.123 -26.543 1.997 1.00 95.06 89 ILE A C 1
ATOM 725 O O . ILE A 1 89 ? -1.182 -26.823 2.748 1.00 95.06 89 ILE A O 1
ATOM 729 N N . PRO A 1 90 ? -2.230 -27.094 0.772 1.00 90.00 90 PRO A N 1
ATOM 730 C CA . PRO A 1 90 ? -1.238 -28.024 0.253 1.00 90.00 90 PRO A CA 1
ATOM 731 C C . PRO A 1 90 ? 0.178 -27.441 0.318 1.00 90.00 90 PRO A C 1
ATOM 733 O O . PRO A 1 90 ? 0.399 -26.282 -0.018 1.00 90.00 90 PRO A O 1
ATOM 736 N N . LYS A 1 91 ? 1.149 -28.268 0.721 1.00 87.75 91 LYS A N 1
ATOM 737 C CA . LYS A 1 91 ? 2.576 -27.922 0.894 1.00 87.75 91 LYS A CA 1
ATOM 738 C C . LYS A 1 91 ? 2.906 -26.970 2.058 1.00 87.75 91 LYS A C 1
ATOM 740 O O . LYS A 1 91 ? 4.041 -27.025 2.521 1.00 87.75 91 LYS A O 1
ATOM 745 N N . LEU A 1 92 ? 1.958 -26.204 2.606 1.00 94.75 92 LEU A N 1
ATOM 746 C CA . LEU A 1 92 ? 2.172 -25.434 3.838 1.00 94.75 92 LEU A CA 1
ATOM 747 C C . LEU A 1 92 ? 1.957 -26.329 5.067 1.00 94.75 92 LEU A C 1
ATOM 749 O O . LEU A 1 92 ? 0.830 -26.670 5.418 1.00 94.75 92 LEU A O 1
ATOM 753 N N . LYS A 1 93 ? 3.043 -26.711 5.745 1.00 91.56 93 LYS A N 1
ATOM 754 C CA . LYS A 1 93 ? 2.975 -27.582 6.938 1.00 91.56 93 LYS A CA 1
ATOM 755 C C . LYS A 1 93 ? 3.159 -26.833 8.254 1.00 91.56 93 LYS A C 1
ATOM 757 O O . LYS A 1 93 ? 2.614 -27.248 9.277 1.00 91.56 93 LYS A O 1
ATOM 762 N N . ASN A 1 94 ? 3.951 -25.767 8.238 1.00 94.50 94 ASN A N 1
ATOM 763 C CA . ASN A 1 94 ? 4.527 -25.174 9.436 1.00 94.50 94 ASN A CA 1
ATOM 764 C C . ASN A 1 94 ? 4.404 -23.647 9.403 1.00 94.50 94 ASN A C 1
ATOM 766 O O . ASN A 1 94 ? 4.611 -23.031 8.358 1.00 94.50 94 ASN A O 1
ATOM 770 N N . LEU A 1 95 ? 4.123 -23.064 10.566 1.00 96.75 95 LEU A N 1
ATOM 771 C CA . LEU A 1 95 ? 4.246 -21.635 10.843 1.00 96.75 95 LEU A CA 1
ATOM 772 C C . LEU A 1 95 ? 5.375 -21.468 11.859 1.00 96.75 95 LEU A C 1
ATOM 774 O O . LEU A 1 95 ? 5.381 -22.140 12.896 1.00 96.75 95 LEU A O 1
ATOM 778 N N . TYR A 1 96 ? 6.337 -20.610 11.553 1.00 95.94 96 TYR A N 1
ATOM 779 C CA . TYR A 1 96 ? 7.584 -20.508 12.304 1.00 95.94 96 TYR A CA 1
ATOM 780 C C . TYR A 1 96 ? 7.601 -19.240 13.151 1.00 95.94 96 TYR A C 1
ATOM 782 O O . TYR A 1 96 ? 7.270 -18.162 12.661 1.00 95.94 96 TYR A O 1
ATOM 790 N N . ARG A 1 97 ? 8.019 -19.361 14.413 1.00 95.19 97 ARG A N 1
ATOM 791 C CA . ARG A 1 97 ? 8.234 -18.227 15.318 1.00 95.19 97 ARG A CA 1
ATOM 792 C C . ARG A 1 97 ? 9.716 -17.914 15.407 1.00 95.19 97 ARG A C 1
ATOM 794 O O . ARG A 1 97 ? 10.462 -18.729 15.941 1.00 95.19 97 ARG A O 1
ATOM 801 N N . LEU A 1 98 ? 10.113 -16.738 14.925 1.00 91.94 98 LEU A N 1
ATOM 802 C CA . LEU A 1 98 ? 11.499 -16.266 14.928 1.00 91.94 98 LEU A CA 1
ATOM 803 C C . LEU A 1 98 ? 11.620 -14.912 15.620 1.00 91.94 98 LEU A C 1
ATOM 805 O O . LEU A 1 98 ? 10.642 -14.182 15.736 1.00 91.94 98 LEU A O 1
ATOM 809 N N . ASP A 1 99 ? 12.817 -14.544 16.073 1.00 85.25 99 ASP A N 1
ATOM 810 C CA . ASP A 1 99 ? 13.024 -13.221 16.669 1.00 85.25 99 ASP A CA 1
ATOM 811 C C . ASP A 1 99 ? 12.935 -12.095 15.634 1.00 85.25 99 ASP A C 1
ATOM 813 O O . ASP A 1 99 ? 12.252 -11.095 15.858 1.00 85.25 99 ASP A O 1
ATOM 817 N N . LYS A 1 100 ? 13.613 -12.271 14.500 1.00 83.50 100 LYS A N 1
ATOM 818 C CA . LYS A 1 100 ? 13.708 -11.302 13.406 1.00 83.50 100 LYS A CA 1
ATOM 819 C C . LYS A 1 100 ? 13.941 -12.014 12.080 1.00 83.50 100 LYS A C 1
ATOM 821 O O . LYS A 1 100 ? 14.399 -13.159 12.067 1.00 83.50 100 LYS A O 1
ATOM 826 N N . ILE A 1 101 ? 13.665 -11.317 10.985 1.00 80.06 101 ILE A N 1
ATOM 827 C CA . ILE A 1 101 ? 13.974 -11.807 9.645 1.00 80.06 101 ILE A CA 1
ATOM 828 C C . ILE A 1 101 ? 15.491 -11.895 9.440 1.00 80.06 101 ILE A C 1
ATOM 830 O O . ILE A 1 101 ? 16.252 -11.027 9.877 1.00 80.06 101 ILE A O 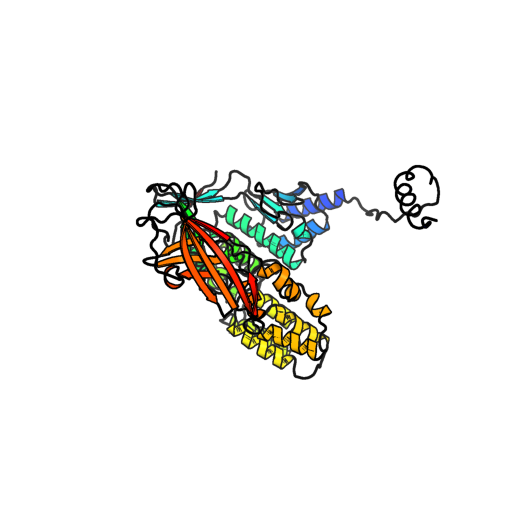1
ATOM 834 N N . VAL A 1 102 ? 15.940 -12.948 8.759 1.00 68.75 102 VAL A N 1
ATOM 835 C CA . VAL A 1 102 ? 17.337 -13.100 8.339 1.00 68.75 102 VAL A CA 1
ATOM 836 C C . VAL A 1 102 ? 17.440 -12.625 6.890 1.00 68.75 102 VAL A C 1
ATOM 838 O O . VAL A 1 102 ? 17.009 -13.321 5.974 1.00 68.75 102 VAL A O 1
ATOM 841 N N . LEU A 1 103 ? 17.970 -11.416 6.683 1.00 61.69 103 LEU A N 1
ATOM 842 C CA . LEU A 1 103 ? 18.163 -10.825 5.355 1.00 61.69 103 LEU A CA 1
ATOM 843 C C . LEU A 1 103 ? 19.631 -10.935 4.929 1.00 61.69 103 LEU A C 1
ATOM 845 O O . LEU A 1 103 ? 20.529 -10.610 5.699 1.00 61.69 103 LEU A O 1
ATOM 849 N N . ASN A 1 104 ? 19.869 -11.349 3.682 1.00 43.19 104 ASN A N 1
ATOM 850 C CA . ASN A 1 104 ? 21.2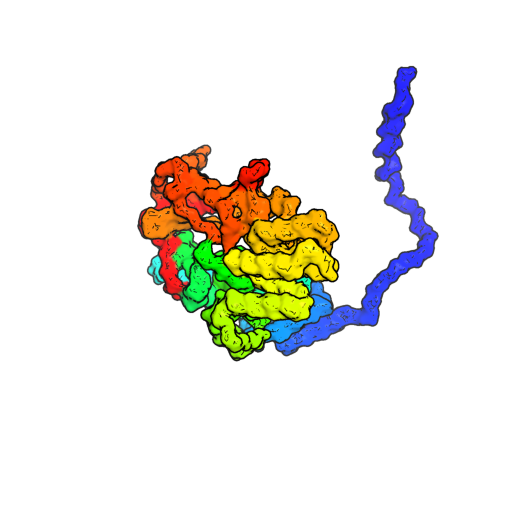13 -11.563 3.126 1.00 43.19 104 ASN A CA 1
ATOM 851 C C . ASN A 1 104 ? 21.845 -10.295 2.491 1.00 43.19 104 ASN A C 1
ATOM 853 O O . ASN A 1 104 ? 22.776 -10.427 1.702 1.00 43.19 104 ASN A O 1
ATOM 857 N N . ALA A 1 105 ? 21.356 -9.078 2.777 1.00 37.88 105 ALA A N 1
ATOM 858 C CA . ALA A 1 105 ? 21.840 -7.840 2.140 1.00 37.88 105 ALA A CA 1
ATOM 859 C C . ALA A 1 105 ? 21.991 -6.656 3.120 1.00 37.88 105 ALA A C 1
ATOM 861 O O . ALA A 1 105 ? 21.136 -6.436 3.976 1.00 37.88 105 ALA A O 1
ATOM 862 N N . GLU A 1 106 ? 23.056 -5.863 2.937 1.00 32.91 106 GLU A N 1
ATOM 863 C CA . GLU A 1 106 ? 23.602 -4.846 3.863 1.00 32.91 106 GLU A CA 1
ATOM 864 C C . GLU A 1 106 ? 22.710 -3.629 4.199 1.00 32.91 106 GLU A C 1
ATOM 866 O O . GLU A 1 106 ? 23.114 -2.818 5.023 1.00 32.91 106 GLU A O 1
ATOM 871 N N . ASN A 1 107 ? 21.503 -3.475 3.638 1.00 36.31 107 ASN A N 1
ATOM 872 C CA . ASN A 1 107 ? 20.720 -2.230 3.787 1.00 36.31 107 ASN A CA 1
ATOM 873 C C . ASN A 1 107 ? 19.251 -2.395 4.206 1.00 36.31 107 ASN A C 1
ATOM 875 O O . ASN A 1 107 ? 18.467 -1.455 4.076 1.00 36.31 107 ASN A O 1
ATOM 879 N N . ALA A 1 108 ? 18.849 -3.545 4.739 1.00 38.53 108 ALA A N 1
ATOM 880 C CA . ALA A 1 108 ? 17.502 -3.695 5.280 1.00 38.53 108 ALA A CA 1
ATOM 881 C C . ALA A 1 108 ? 17.531 -3.694 6.812 1.00 38.53 108 ALA A C 1
ATOM 883 O O . ALA A 1 108 ? 18.105 -4.583 7.440 1.00 38.53 108 ALA A O 1
ATOM 884 N N . SER A 1 109 ? 16.881 -2.699 7.420 1.00 44.56 109 SER A N 1
ATOM 885 C CA . SER A 1 109 ? 16.523 -2.735 8.839 1.00 44.56 109 SER A CA 1
ATOM 886 C C . SER A 1 109 ? 15.527 -3.884 9.049 1.00 44.56 109 SER A C 1
ATOM 888 O O . SER A 1 109 ? 14.320 -3.717 8.913 1.00 44.56 109 SER A O 1
ATOM 890 N N . GLY A 1 110 ? 16.046 -5.087 9.305 1.00 51.78 110 GLY A N 1
ATOM 891 C CA . GLY A 1 110 ? 15.238 -6.292 9.517 1.00 51.78 110 GLY A CA 1
ATOM 892 C C . GLY A 1 110 ? 14.433 -6.277 10.821 1.00 51.78 110 GLY A C 1
ATOM 893 O O . GLY A 1 110 ? 13.555 -7.114 11.005 1.00 51.78 110 GLY A O 1
ATOM 894 N N . ASP A 1 111 ? 14.697 -5.328 11.721 1.00 53.19 111 ASP A N 1
ATOM 895 C CA . ASP A 1 111 ? 14.092 -5.296 13.056 1.00 53.19 111 ASP A CA 1
ATOM 896 C C . ASP A 1 111 ? 12.615 -4.855 13.062 1.00 53.19 111 ASP A C 1
ATOM 898 O O . ASP A 1 111 ? 11.959 -5.011 14.085 1.00 53.19 111 ASP A O 1
ATOM 902 N N . ASP A 1 112 ? 12.070 -4.345 11.947 1.00 74.88 112 ASP A N 1
ATOM 903 C CA . ASP A 1 112 ? 10.682 -3.848 11.863 1.00 74.88 112 ASP A CA 1
ATOM 904 C C . ASP A 1 112 ? 9.786 -4.655 10.897 1.00 74.88 112 ASP A C 1
ATOM 906 O O . ASP A 1 112 ? 8.645 -4.280 10.618 1.00 74.88 112 ASP A O 1
ATOM 910 N N . ILE A 1 113 ? 10.268 -5.784 10.367 1.00 83.75 113 ILE A N 1
ATOM 911 C CA . ILE A 1 113 ? 9.450 -6.673 9.526 1.00 83.75 113 ILE A CA 1
ATOM 912 C C . ILE A 1 113 ? 8.650 -7.610 10.450 1.00 83.75 113 ILE A C 1
ATOM 914 O O . ILE A 1 113 ? 9.264 -8.346 11.223 1.00 83.75 113 ILE A O 1
ATOM 918 N N . PRO A 1 114 ? 7.300 -7.590 10.425 1.00 90.38 114 PRO A N 1
ATOM 919 C CA . PRO A 1 114 ? 6.484 -8.353 11.372 1.00 90.38 114 PRO A CA 1
ATOM 920 C C . PRO A 1 114 ? 6.310 -9.821 10.965 1.00 90.38 114 PRO A C 1
ATOM 922 O O . PRO A 1 114 ? 6.226 -10.692 11.830 1.00 90.38 114 PRO A O 1
ATOM 925 N N . ALA A 1 115 ? 6.283 -10.110 9.666 1.00 93.06 115 ALA A N 1
ATOM 926 C CA . ALA A 1 115 ? 6.132 -11.454 9.135 1.00 93.06 115 ALA A CA 1
ATOM 927 C C . ALA A 1 115 ? 6.648 -11.538 7.692 1.00 93.06 115 ALA A C 1
ATOM 929 O O . ALA A 1 115 ? 6.944 -10.508 7.082 1.00 93.06 115 ALA A O 1
ATOM 930 N N . ALA A 1 116 ? 6.796 -12.759 7.178 1.00 91.88 116 ALA A N 1
ATOM 931 C CA . ALA A 1 116 ? 7.112 -13.011 5.778 1.00 91.88 116 ALA A CA 1
ATOM 932 C C . ALA A 1 116 ? 6.581 -14.371 5.311 1.00 91.88 116 ALA A C 1
ATOM 934 O O . ALA A 1 116 ? 6.570 -15.349 6.065 1.00 91.88 116 ALA A O 1
ATOM 935 N N . THR A 1 117 ? 6.245 -14.452 4.026 1.00 92.44 117 THR A N 1
ATOM 936 C CA . THR A 1 117 ? 5.902 -15.696 3.333 1.00 92.44 117 THR A CA 1
ATOM 937 C C . THR A 1 117 ? 6.978 -16.035 2.299 1.00 92.44 117 THR A C 1
ATOM 939 O O . THR A 1 117 ? 7.402 -15.189 1.516 1.00 92.44 117 THR A O 1
ATOM 942 N N . LEU A 1 118 ? 7.445 -17.283 2.308 1.00 90.12 118 LEU A N 1
ATOM 943 C CA . LEU A 1 118 ? 8.515 -17.810 1.448 1.00 90.12 118 LEU A CA 1
ATOM 944 C C . LEU A 1 118 ? 8.014 -19.037 0.670 1.00 90.12 118 LEU A C 1
ATOM 946 O O . LEU A 1 118 ? 7.095 -19.694 1.161 1.00 90.12 118 LEU A O 1
ATOM 950 N N . PRO A 1 119 ? 8.623 -19.419 -0.473 1.00 89.69 119 PRO A N 1
ATOM 951 C CA . PRO A 1 119 ? 9.833 -18.866 -1.104 1.00 89.69 119 PRO A CA 1
ATOM 952 C C . PRO A 1 119 ? 9.614 -17.537 -1.839 1.00 89.69 119 PRO A C 1
ATOM 954 O O . PRO A 1 119 ? 8.504 -17.206 -2.246 1.00 89.69 119 PRO A O 1
ATOM 957 N N . SER A 1 120 ? 10.711 -16.817 -2.088 1.00 88.81 120 SER A N 1
ATOM 958 C CA . SER A 1 120 ? 10.730 -15.719 -3.059 1.00 88.81 120 SER A CA 1
ATOM 959 C C . SER A 1 120 ? 10.619 -16.233 -4.501 1.00 88.81 120 SER A C 1
ATOM 961 O O . SER A 1 120 ? 10.794 -17.424 -4.779 1.00 88.81 120 SER A O 1
ATOM 963 N N . PHE A 1 121 ? 10.348 -15.325 -5.433 1.00 91.94 121 PHE A N 1
ATOM 964 C CA . PHE A 1 121 ? 10.277 -15.613 -6.863 1.00 91.94 121 PHE A CA 1
ATOM 965 C C . PHE A 1 121 ? 10.945 -14.502 -7.680 1.00 91.94 121 PHE A C 1
ATOM 967 O O . PHE A 1 121 ? 11.182 -13.401 -7.180 1.00 91.94 121 PHE A O 1
ATOM 974 N N . SER A 1 122 ? 11.225 -14.788 -8.949 1.00 92.75 122 SER A N 1
ATOM 975 C CA . SER A 1 122 ? 11.662 -13.806 -9.943 1.00 92.75 122 SER A CA 1
ATOM 976 C C . SER A 1 122 ? 10.738 -13.803 -11.159 1.00 92.75 122 SER A C 1
ATOM 978 O O . SER A 1 122 ? 10.160 -14.825 -11.524 1.00 92.75 122 SER A O 1
ATOM 980 N N . THR A 1 123 ? 10.590 -12.637 -11.782 1.00 95.69 123 THR A N 1
ATOM 981 C CA . THR A 1 123 ? 9.752 -12.406 -12.962 1.00 95.69 123 THR A CA 1
ATOM 982 C C . THR A 1 123 ? 10.630 -12.175 -14.185 1.00 95.69 123 THR A C 1
ATOM 984 O O . THR A 1 123 ? 11.382 -11.201 -14.244 1.00 95.69 123 THR A O 1
ATOM 987 N N . ILE A 1 124 ? 10.543 -13.073 -15.163 1.00 96.06 124 ILE A N 1
ATOM 988 C CA . ILE A 1 124 ? 11.364 -13.060 -16.376 1.00 96.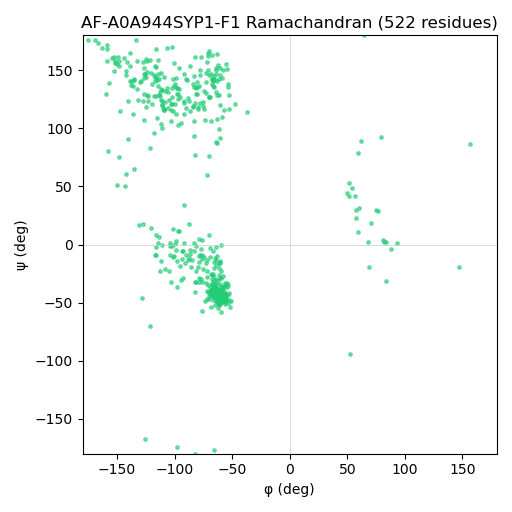06 124 ILE A CA 1
ATOM 989 C C . ILE A 1 124 ? 10.446 -13.118 -17.594 1.00 96.06 124 ILE A C 1
ATOM 991 O O . ILE A 1 124 ? 9.558 -13.962 -17.678 1.00 96.06 124 ILE A O 1
ATOM 995 N N . TYR A 1 125 ? 10.654 -12.204 -18.530 1.00 95.94 125 TYR A N 1
ATOM 996 C CA . TYR A 1 125 ? 10.114 -12.278 -19.874 1.00 95.94 125 TYR A CA 1
ATOM 997 C C . TYR A 1 125 ? 11.147 -12.988 -20.746 1.00 95.94 125 TYR A C 1
ATOM 999 O O . TYR A 1 125 ? 12.239 -12.460 -20.973 1.00 95.94 125 TYR A O 1
ATOM 1007 N N . GLU A 1 126 ? 10.799 -14.191 -21.191 1.00 93.75 126 GLU A N 1
ATOM 1008 C CA . GLU A 1 126 ? 11.625 -14.989 -22.088 1.00 93.75 126 GLU A CA 1
ATOM 1009 C C . GLU A 1 126 ? 11.462 -14.477 -23.519 1.00 93.75 126 GLU A C 1
ATOM 1011 O O . GLU A 1 126 ? 10.371 -14.555 -24.093 1.00 93.75 126 GLU A O 1
ATOM 1016 N N . ASN A 1 127 ? 12.539 -13.969 -24.115 1.00 89.19 127 ASN A N 1
ATOM 1017 C CA . ASN A 1 127 ? 12.449 -13.298 -25.409 1.00 89.19 127 ASN A CA 1
ATOM 1018 C C . ASN A 1 127 ? 12.196 -14.287 -26.561 1.00 89.19 127 ASN A C 1
ATOM 1020 O O . ASN A 1 127 ? 11.375 -14.023 -27.437 1.00 89.19 127 ASN A O 1
ATOM 1024 N N . ILE A 1 128 ? 12.841 -15.460 -26.524 1.00 89.94 128 ILE A N 1
ATOM 1025 C CA . ILE A 1 128 ? 12.714 -16.497 -27.565 1.00 89.94 128 ILE A CA 1
ATOM 1026 C C . ILE A 1 128 ? 11.291 -17.065 -27.618 1.00 89.94 128 ILE A C 1
ATOM 1028 O O . ILE A 1 128 ? 10.726 -17.238 -28.696 1.00 89.94 128 ILE A O 1
ATOM 1032 N N . SER A 1 129 ? 10.713 -17.378 -26.456 1.00 91.81 129 SER A N 1
ATOM 1033 C CA . SER A 1 129 ? 9.368 -17.959 -26.353 1.00 91.81 129 SER A CA 1
ATOM 1034 C C . SER A 1 129 ? 8.261 -16.901 -26.320 1.00 91.81 129 SER A C 1
ATOM 1036 O O . SER A 1 129 ? 7.086 -17.262 -26.374 1.00 91.81 129 SER A O 1
ATOM 1038 N N . GLN A 1 130 ? 8.629 -15.616 -26.222 1.00 92.56 130 GLN A N 1
ATOM 1039 C CA . GLN A 1 130 ? 7.726 -14.479 -26.029 1.00 92.56 130 GLN A CA 1
ATOM 1040 C C . GLN A 1 130 ? 6.741 -14.707 -24.877 1.00 92.56 130 GLN A C 1
ATOM 1042 O O . GLN A 1 130 ? 5.539 -14.460 -25.002 1.00 92.56 130 GLN A O 1
ATOM 1047 N N . SER A 1 131 ? 7.244 -15.226 -23.755 1.00 94.94 131 SER A N 1
ATOM 1048 C CA . SER A 1 131 ? 6.407 -15.648 -22.631 1.00 94.94 131 SER A CA 1
ATOM 1049 C C . SER A 1 131 ? 6.801 -14.977 -21.322 1.00 94.94 131 SER A C 1
ATOM 1051 O O . SER A 1 131 ? 7.974 -14.736 -21.038 1.00 94.94 131 SER A O 1
ATOM 1053 N N . TYR A 1 132 ? 5.795 -14.683 -20.501 1.00 97.25 132 TYR A N 1
ATOM 1054 C CA . TYR A 1 132 ? 5.981 -14.143 -19.160 1.00 97.25 132 TYR A CA 1
ATOM 1055 C C . TYR A 1 132 ? 6.049 -15.280 -18.158 1.00 97.25 132 TYR A C 1
ATOM 1057 O O . TYR A 1 132 ? 5.112 -16.076 -18.061 1.00 97.25 132 TYR A O 1
ATOM 1065 N N . ARG A 1 133 ? 7.135 -15.345 -17.390 1.00 96.56 133 ARG A N 1
ATOM 1066 C CA . ARG A 1 133 ? 7.357 -16.406 -16.415 1.00 96.56 133 ARG A CA 1
ATOM 1067 C C . ARG A 1 133 ? 7.648 -15.896 -15.020 1.00 96.56 133 ARG A C 1
ATOM 1069 O O . ARG A 1 133 ? 8.384 -14.933 -14.819 1.00 96.56 133 ARG A O 1
ATOM 1076 N N . VAL A 1 134 ? 7.117 -16.631 -14.052 1.00 96.06 134 VAL A N 1
ATOM 1077 C CA . VAL A 1 134 ? 7.455 -16.507 -12.635 1.00 96.06 134 VAL A CA 1
ATOM 1078 C C . VAL A 1 134 ? 8.230 -17.751 -12.235 1.00 96.06 134 VAL A C 1
ATOM 1080 O O . VAL A 1 134 ? 7.693 -18.855 -12.291 1.00 96.06 134 VAL A O 1
ATOM 1083 N N . PHE A 1 135 ? 9.482 -17.580 -11.823 1.00 94.38 135 PHE A N 1
ATOM 1084 C CA . PHE A 1 135 ? 10.327 -18.664 -11.335 1.00 94.38 135 PHE A CA 1
ATOM 1085 C C . PHE A 1 135 ? 10.327 -18.669 -9.815 1.00 94.38 135 PHE A C 1
ATOM 1087 O O . PHE A 1 135 ? 10.842 -17.754 -9.171 1.00 94.38 135 PHE A O 1
ATOM 1094 N N . VAL A 1 136 ? 9.731 -19.707 -9.240 1.00 92.88 136 VAL A N 1
ATOM 1095 C CA . VAL A 1 136 ? 9.601 -19.853 -7.794 1.00 92.88 136 VAL A CA 1
ATOM 1096 C C . VAL A 1 136 ? 10.876 -20.457 -7.204 1.00 92.88 136 VAL A C 1
ATOM 1098 O O . VAL A 1 136 ? 11.434 -21.417 -7.736 1.00 92.88 136 VAL A O 1
ATOM 1101 N N . GLY A 1 137 ? 11.349 -19.904 -6.086 1.00 90.00 137 GLY A N 1
ATOM 1102 C CA . GLY A 1 137 ? 12.529 -20.402 -5.388 1.00 90.00 137 GLY A CA 1
ATOM 1103 C C . GLY A 1 137 ? 12.362 -21.834 -4.865 1.00 90.00 137 GLY A C 1
ATOM 1104 O O . GLY A 1 137 ? 11.266 -22.283 -4.548 1.00 90.00 137 GLY A O 1
ATOM 1105 N N . LYS A 1 138 ? 13.484 -22.547 -4.704 1.00 88.56 138 LYS A N 1
ATOM 1106 C CA . LYS A 1 138 ? 13.534 -23.960 -4.265 1.00 88.56 138 LYS A CA 1
ATOM 1107 C C . LYS A 1 138 ? 13.133 -24.212 -2.806 1.00 88.56 138 LYS A C 1
ATOM 1109 O O . LYS A 1 138 ? 13.161 -25.356 -2.364 1.00 88.56 138 LYS A O 1
ATOM 1114 N N . GLN A 1 139 ? 12.836 -23.168 -2.034 1.00 87.62 139 GLN A N 1
ATOM 1115 C CA . GLN A 1 139 ? 12.508 -23.326 -0.617 1.00 87.62 139 GLN A CA 1
ATOM 1116 C C . GLN A 1 139 ? 11.068 -23.826 -0.462 1.00 87.62 139 GLN A C 1
ATOM 1118 O O . GLN A 1 139 ? 10.201 -23.529 -1.281 1.00 87.62 139 GLN A O 1
ATOM 1123 N N . GLU A 1 140 ? 10.810 -24.576 0.607 1.00 89.38 140 GLU A N 1
ATOM 1124 C CA . GLU A 1 140 ? 9.450 -24.990 0.945 1.00 89.38 140 GLU A CA 1
ATOM 1125 C C . GLU A 1 140 ? 8.569 -23.780 1.281 1.00 89.38 140 GLU A C 1
ATOM 1127 O O . GLU A 1 140 ? 9.040 -22.808 1.879 1.00 89.38 140 GLU A O 1
ATOM 1132 N N . LEU A 1 141 ? 7.279 -23.879 0.941 1.00 92.31 141 LEU A N 1
ATOM 1133 C CA . LEU A 1 141 ? 6.277 -22.889 1.320 1.00 92.31 141 LEU A CA 1
ATOM 1134 C C . LEU A 1 141 ? 6.185 -22.798 2.845 1.00 92.31 141 LEU A C 1
ATOM 1136 O O . LEU A 1 141 ? 5.840 -23.779 3.514 1.00 92.31 141 LEU A O 1
ATOM 1140 N N . ARG A 1 142 ? 6.453 -21.613 3.391 1.00 92.12 142 ARG A N 1
ATOM 1141 C CA . ARG A 1 142 ? 6.355 -21.355 4.828 1.00 92.12 142 ARG A CA 1
ATOM 1142 C C . ARG A 1 142 ? 5.999 -19.913 5.141 1.00 92.12 142 ARG A C 1
ATOM 1144 O O . ARG A 1 142 ? 6.309 -19.010 4.373 1.00 92.12 142 ARG A O 1
ATOM 1151 N N . VAL A 1 143 ? 5.405 -19.735 6.317 1.00 95.94 143 VAL A N 1
ATOM 1152 C CA . VAL A 1 143 ? 5.126 -18.427 6.911 1.00 95.94 143 VAL A CA 1
ATOM 1153 C C . VAL A 1 143 ? 5.979 -18.271 8.162 1.00 95.94 143 VAL A C 1
ATOM 1155 O O . VAL A 1 143 ? 5.995 -19.142 9.038 1.00 95.94 143 VAL A O 1
ATOM 1158 N N . GLU A 1 144 ? 6.691 -17.160 8.227 1.00 95.00 144 GLU A N 1
ATOM 1159 C CA . GLU A 1 144 ? 7.572 -16.767 9.316 1.00 95.00 144 GLU A CA 1
ATOM 1160 C C . GLU A 1 144 ? 6.972 -15.567 10.058 1.00 95.00 144 GLU A C 1
ATOM 1162 O O . GLU A 1 144 ? 6.521 -14.607 9.437 1.00 95.00 144 GLU A O 1
ATOM 1167 N N . LEU A 1 145 ? 6.947 -15.629 11.391 1.00 95.38 145 LEU A N 1
ATOM 1168 C CA . LEU A 1 145 ? 6.346 -14.622 12.268 1.00 95.38 145 LEU A CA 1
ATOM 1169 C C . LEU A 1 145 ? 7.400 -14.112 13.255 1.00 95.38 145 LEU A C 1
ATOM 1171 O O . LEU A 1 145 ? 7.995 -14.898 14.005 1.00 95.38 145 LEU A O 1
ATOM 1175 N N . TYR A 1 146 ? 7.620 -12.798 13.254 1.00 93.56 146 TYR A N 1
ATOM 1176 C CA . TYR A 1 146 ? 8.724 -12.143 13.957 1.00 93.56 146 TYR A CA 1
ATOM 1177 C C . TYR A 1 146 ? 8.262 -11.391 15.212 1.00 93.56 146 TYR A C 1
ATOM 1179 O O . TYR A 1 146 ? 7.069 -11.189 15.433 1.00 93.56 146 TYR A O 1
ATOM 1187 N N . ASN A 1 147 ? 9.202 -10.947 16.056 1.00 90.69 147 ASN A N 1
ATOM 1188 C CA . ASN A 1 147 ? 8.871 -10.218 17.289 1.00 90.69 147 ASN A CA 1
ATOM 1189 C C . ASN A 1 147 ? 7.998 -8.970 17.090 1.00 90.69 147 ASN A C 1
ATOM 1191 O O . ASN A 1 147 ? 7.068 -8.810 17.883 1.00 90.69 147 ASN A O 1
ATOM 1195 N N . PRO A 1 148 ? 8.232 -8.108 16.076 1.00 90.81 148 PRO A N 1
ATOM 1196 C CA . PRO A 1 148 ? 7.438 -6.892 15.907 1.00 90.81 148 PRO A CA 1
ATOM 1197 C C . PRO A 1 148 ? 5.935 -7.163 15.807 1.00 90.81 148 PRO A C 1
ATOM 1199 O O . PRO A 1 148 ? 5.150 -6.416 16.382 1.00 90.81 148 PRO A O 1
ATOM 1202 N N . LEU A 1 149 ? 5.533 -8.278 15.182 1.00 92.12 149 LEU A N 1
ATOM 1203 C CA . LEU A 1 149 ? 4.126 -8.660 15.040 1.00 92.12 149 LEU A CA 1
ATOM 1204 C C . LEU A 1 149 ? 3.398 -8.755 16.383 1.00 92.12 149 LEU A C 1
ATOM 1206 O O . LEU A 1 149 ? 2.264 -8.306 16.511 1.00 92.12 149 LEU A O 1
ATOM 1210 N N . PHE A 1 150 ? 4.039 -9.335 17.395 1.00 91.19 150 PHE A N 1
ATOM 1211 C CA . PHE A 1 150 ? 3.406 -9.589 18.692 1.00 91.19 150 PHE A CA 1
ATOM 1212 C C . PHE A 1 150 ? 3.430 -8.369 19.625 1.00 91.19 150 PHE A C 1
ATOM 1214 O O . PHE A 1 150 ? 2.933 -8.438 20.749 1.00 91.19 150 PHE A O 1
ATOM 1221 N N . HIS A 1 151 ? 3.978 -7.247 19.152 1.00 90.06 151 HIS A N 1
ATOM 1222 C CA . HIS A 1 151 ? 3.865 -5.934 19.784 1.00 90.06 151 HIS A CA 1
ATOM 1223 C C . HIS A 1 151 ? 2.786 -5.054 19.139 1.00 90.06 151 HIS A C 1
ATOM 1225 O O . HIS A 1 151 ? 2.510 -3.968 19.653 1.00 90.06 151 HIS A O 1
ATOM 1231 N N . GLU A 1 152 ? 2.160 -5.521 18.056 1.00 90.12 152 GLU A N 1
ATOM 1232 C CA . GLU A 1 152 ? 1.031 -4.844 17.429 1.00 90.12 152 GLU A CA 1
ATOM 1233 C C . GLU A 1 152 ? -0.237 -4.937 18.276 1.00 90.12 152 GLU A C 1
ATOM 1235 O O . GLU A 1 152 ? -0.438 -5.860 19.074 1.00 90.12 152 GLU A O 1
ATOM 1240 N N . ASP A 1 153 ? -1.148 -3.989 18.059 1.00 90.12 153 ASP A N 1
ATOM 1241 C CA . ASP A 1 153 ? -2.492 -4.136 18.588 1.00 90.12 153 ASP A CA 1
ATOM 1242 C C . ASP A 1 153 ? -3.199 -5.338 17.944 1.00 90.12 153 ASP A C 1
ATOM 1244 O O . ASP A 1 153 ? -2.928 -5.730 16.809 1.00 90.12 153 ASP A O 1
ATOM 1248 N N . ARG A 1 154 ? -4.140 -5.933 18.680 1.00 91.00 154 ARG A N 1
ATOM 1249 C CA . ARG A 1 154 ? -4.763 -7.203 18.292 1.00 91.00 154 ARG A 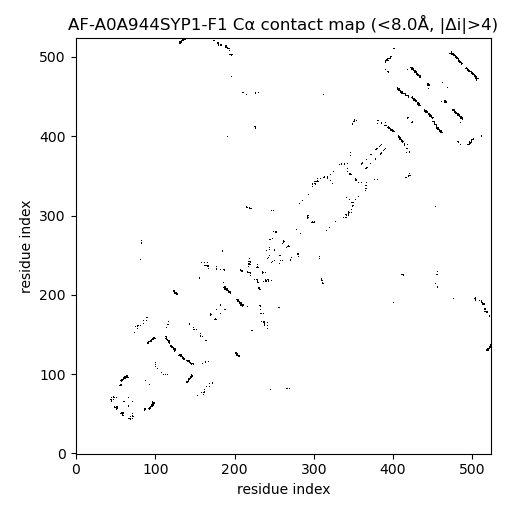CA 1
ATOM 1250 C C . ARG A 1 154 ? -5.415 -7.176 16.904 1.00 91.00 154 ARG A C 1
ATOM 1252 O O . ARG A 1 154 ? -5.441 -8.213 16.249 1.00 91.00 154 ARG A O 1
ATOM 1259 N N . ILE A 1 155 ? -5.973 -6.042 16.474 1.00 89.75 155 ILE A N 1
ATOM 1260 C CA . ILE A 1 155 ? -6.641 -5.937 15.168 1.00 89.75 155 ILE A CA 1
ATOM 1261 C C . ILE A 1 155 ? -5.594 -5.975 14.056 1.00 89.75 155 ILE A C 1
ATOM 1263 O O . ILE A 1 155 ? -5.749 -6.733 13.100 1.00 89.75 155 ILE A O 1
ATOM 1267 N N . ASP A 1 156 ? -4.527 -5.192 14.197 1.00 90.06 156 ASP A N 1
ATOM 1268 C CA . ASP A 1 156 ? -3.451 -5.131 13.209 1.00 90.06 156 ASP A CA 1
ATOM 1269 C C . ASP A 1 156 ? -2.672 -6.454 13.162 1.00 90.06 156 ASP A C 1
ATOM 1271 O O . ASP A 1 156 ? -2.416 -6.970 12.076 1.00 90.06 156 ASP A O 1
ATOM 1275 N N . LEU A 1 157 ? -2.420 -7.077 14.317 1.00 93.88 157 LEU A N 1
ATOM 1276 C CA . LEU A 1 157 ? -1.813 -8.405 14.424 1.00 93.88 157 LEU A CA 1
ATOM 1277 C C . LEU A 1 157 ? -2.621 -9.461 13.645 1.00 93.88 157 LEU A C 1
ATOM 1279 O O . LEU A 1 157 ? -2.072 -10.180 12.810 1.00 93.88 157 LEU A O 1
ATOM 1283 N N . ILE A 1 158 ? -3.937 -9.541 13.880 1.00 94.81 158 ILE A N 1
ATOM 1284 C CA . ILE A 1 158 ? -4.817 -10.485 13.168 1.00 94.81 158 ILE A CA 1
ATOM 1285 C C . ILE A 1 158 ? -4.812 -10.208 11.661 1.00 94.81 158 ILE A C 1
ATOM 1287 O O . ILE A 1 158 ? -4.744 -11.153 10.874 1.00 94.81 158 ILE A O 1
ATOM 1291 N N . ASN A 1 159 ? -4.865 -8.935 11.260 1.00 94.31 159 ASN A N 1
ATOM 1292 C CA . ASN A 1 159 ? -4.840 -8.545 9.853 1.00 94.31 159 ASN A CA 1
ATOM 1293 C C . ASN A 1 159 ? -3.535 -9.000 9.178 1.00 94.31 159 ASN A C 1
ATOM 1295 O O . ASN A 1 159 ? -3.592 -9.640 8.133 1.00 94.31 159 ASN A O 1
ATOM 1299 N N . ILE A 1 160 ? -2.380 -8.780 9.815 1.00 94.50 160 ILE A N 1
ATOM 1300 C CA . ILE A 1 160 ? -1.077 -9.209 9.286 1.00 94.50 160 ILE A CA 1
ATOM 1301 C C . ILE A 1 160 ? -1.004 -10.740 9.166 1.00 94.50 160 ILE A C 1
ATOM 1303 O O . ILE A 1 160 ? -0.577 -11.246 8.134 1.00 94.50 160 ILE A O 1
ATOM 1307 N N . ILE A 1 161 ? -1.492 -11.505 10.150 1.00 96.25 161 ILE A N 1
ATOM 1308 C CA . ILE A 1 161 ? -1.548 -12.976 10.026 1.00 96.25 161 ILE A CA 1
ATOM 1309 C C . ILE A 1 161 ? -2.385 -13.395 8.810 1.00 96.25 161 ILE A C 1
ATOM 1311 O O . ILE A 1 161 ? -1.994 -14.283 8.054 1.00 96.25 161 ILE A O 1
ATOM 1315 N N . GLN A 1 162 ? -3.556 -12.784 8.626 1.00 97.19 162 GLN A N 1
ATOM 1316 C CA . GLN A 1 162 ? -4.434 -13.096 7.497 1.00 97.19 162 GLN A CA 1
ATOM 1317 C C . GLN A 1 162 ? -3.802 -12.695 6.158 1.00 97.19 162 GLN A C 1
ATOM 1319 O O . GLN A 1 162 ? -3.992 -13.407 5.176 1.00 97.19 162 GLN A O 1
ATOM 1324 N N . HIS A 1 163 ? -3.033 -11.605 6.134 1.00 97.25 163 HIS A N 1
ATOM 1325 C CA . HIS A 1 163 ? -2.277 -11.143 4.974 1.00 97.25 163 HIS A CA 1
ATOM 1326 C C . HIS A 1 163 ? -1.229 -12.181 4.548 1.00 97.25 163 HIS A C 1
ATOM 1328 O O . HIS A 1 163 ? -1.229 -12.615 3.400 1.00 97.25 163 HIS A O 1
ATOM 1334 N N . GLU A 1 164 ? -0.405 -12.674 5.474 1.00 96.94 164 GLU A N 1
ATOM 1335 C CA . GLU A 1 164 ? 0.581 -13.719 5.153 1.00 96.94 164 GLU A CA 1
ATOM 1336 C C . GLU A 1 164 ? -0.077 -15.025 4.704 1.00 96.94 164 GLU A C 1
ATOM 1338 O O . GLU A 1 164 ? 0.355 -15.687 3.761 1.00 96.94 164 GLU A O 1
ATOM 1343 N N . MET A 1 165 ? -1.191 -15.389 5.338 1.00 97.81 165 MET A N 1
ATOM 1344 C CA . MET A 1 165 ? -1.955 -16.555 4.910 1.00 97.81 165 MET A CA 1
ATOM 1345 C C . MET A 1 165 ? -2.572 -16.374 3.519 1.00 97.81 165 MET A C 1
ATOM 1347 O O . MET A 1 165 ? -2.747 -17.365 2.810 1.00 97.81 165 MET A O 1
ATOM 1351 N N . ALA A 1 166 ? -2.870 -15.142 3.101 1.00 97.88 166 ALA A N 1
ATOM 1352 C CA . ALA A 1 166 ? -3.307 -14.837 1.744 1.00 97.88 166 ALA A CA 1
ATOM 1353 C C . ALA A 1 166 ? -2.183 -15.027 0.721 1.00 97.88 166 ALA A C 1
ATOM 1355 O O . ALA A 1 166 ? -2.445 -15.625 -0.320 1.00 97.88 166 ALA A O 1
ATOM 1356 N N . HIS A 1 167 ? -0.943 -14.640 1.037 1.00 97.44 167 HIS A N 1
ATOM 1357 C CA . HIS A 1 167 ? 0.225 -14.980 0.210 1.00 97.44 167 HIS A CA 1
ATOM 1358 C C . HIS A 1 167 ? 0.407 -16.494 0.086 1.00 97.44 167 HIS A C 1
ATOM 1360 O O . HIS A 1 167 ? 0.579 -17.021 -1.014 1.00 97.44 167 HIS A O 1
ATOM 1366 N N . ALA A 1 168 ? 0.306 -17.225 1.199 1.00 96.69 168 ALA A N 1
ATOM 1367 C CA . ALA A 1 168 ? 0.435 -18.679 1.172 1.00 96.69 168 ALA A CA 1
ATOM 1368 C C . ALA A 1 168 ? -0.693 -19.360 0.373 1.00 96.69 168 ALA A C 1
ATOM 1370 O O . ALA A 1 168 ? -0.452 -20.333 -0.350 1.00 96.69 168 ALA A O 1
ATOM 1371 N N . PHE A 1 169 ? -1.921 -18.843 0.471 1.00 96.56 169 PHE A N 1
ATOM 1372 C CA . PHE A 1 169 ? -3.049 -19.305 -0.335 1.00 96.56 169 PHE A CA 1
ATOM 1373 C C . PHE A 1 169 ? -2.815 -19.031 -1.821 1.00 96.56 169 PHE A C 1
ATOM 1375 O O . PHE A 1 169 ? -2.949 -19.952 -2.628 1.00 96.56 169 PHE A O 1
ATOM 1382 N N . ASP A 1 170 ? -2.413 -17.808 -2.169 1.00 96.06 170 ASP A N 1
ATOM 1383 C CA . ASP A 1 170 ? -2.114 -17.386 -3.538 1.00 96.06 170 ASP A CA 1
ATOM 1384 C C . ASP A 1 170 ? -1.089 -18.319 -4.191 1.00 96.06 170 ASP A C 1
ATOM 1386 O O . ASP A 1 170 ? -1.345 -18.916 -5.239 1.00 96.06 170 ASP A O 1
ATOM 1390 N N . PHE A 1 171 ? 0.016 -18.568 -3.488 1.00 93.38 171 PHE A N 1
ATOM 1391 C CA . PHE A 1 171 ? 1.053 -19.507 -3.900 1.00 93.38 171 PHE A CA 1
ATOM 1392 C C . PHE A 1 171 ? 0.495 -20.910 -4.173 1.00 93.38 171 PHE A C 1
ATOM 1394 O O . PHE A 1 171 ? 0.763 -21.515 -5.214 1.00 93.38 171 PHE A O 1
ATOM 1401 N N . SER A 1 172 ? -0.312 -21.439 -3.248 1.00 91.62 172 SER A N 1
ATOM 1402 C CA . SER A 1 172 ? -0.873 -22.793 -3.351 1.00 91.62 172 SER A CA 1
ATOM 1403 C C . SER A 1 172 ? -1.855 -22.971 -4.513 1.00 91.62 172 SER A C 1
ATOM 1405 O O . SER A 1 172 ? -2.097 -24.098 -4.949 1.00 91.62 172 SER A O 1
ATOM 1407 N N . ARG A 1 173 ? -2.405 -21.865 -5.025 1.00 92.31 173 ARG A N 1
ATOM 1408 C CA . ARG A 1 173 ? -3.346 -21.820 -6.149 1.00 92.31 173 ARG A CA 1
ATOM 1409 C C . ARG A 1 173 ? -2.686 -21.408 -7.467 1.00 92.31 173 ARG A C 1
ATOM 1411 O O . ARG A 1 173 ? -3.394 -21.128 -8.427 1.00 92.31 173 ARG A O 1
ATOM 1418 N N . GLY A 1 174 ? -1.352 -21.412 -7.534 1.00 89.94 174 GLY A N 1
ATOM 1419 C CA . GLY A 1 174 ? -0.619 -21.060 -8.751 1.00 89.94 174 GLY A CA 1
ATOM 1420 C C . GLY A 1 174 ? -0.597 -19.558 -9.038 1.00 89.94 174 GLY A C 1
ATOM 1421 O O . GLY A 1 174 ? -0.525 -19.179 -10.200 1.00 89.94 174 GLY A O 1
ATOM 1422 N N . PHE A 1 175 ? -0.646 -18.731 -7.989 1.00 93.69 175 PHE A N 1
ATOM 1423 C CA . PHE A 1 175 ? -0.682 -17.267 -8.024 1.00 93.69 175 PHE A CA 1
ATOM 1424 C C . PHE A 1 175 ? -1.883 -16.693 -8.785 1.00 93.69 175 PHE A C 1
ATOM 1426 O O . PHE A 1 175 ? -1.769 -16.183 -9.900 1.00 93.69 175 PHE A O 1
ATOM 1433 N N . LEU A 1 176 ? -3.042 -16.685 -8.126 1.00 96.00 176 LEU A N 1
ATOM 1434 C CA . LEU A 1 176 ? -4.209 -15.920 -8.569 1.00 96.00 176 LEU A CA 1
ATOM 1435 C C . LEU A 1 176 ? -3.867 -14.438 -8.777 1.00 96.00 176 LEU A C 1
ATOM 1437 O O . LEU A 1 176 ? -4.400 -13.825 -9.702 1.00 96.00 176 LEU A O 1
ATOM 1441 N N . SER A 1 177 ? -2.943 -13.884 -7.984 1.00 96.81 177 SER A N 1
ATOM 1442 C CA . SER A 1 177 ? -2.445 -12.510 -8.137 1.00 96.81 177 SER A CA 1
ATOM 1443 C C . SER A 1 177 ? -1.749 -12.232 -9.479 1.00 96.81 177 SER A C 1
ATOM 1445 O O . SER A 1 177 ? -1.664 -11.074 -9.892 1.00 96.81 177 SER A O 1
ATOM 1447 N N . PHE A 1 178 ? -1.283 -13.269 -10.182 1.00 96.69 178 PHE A N 1
ATOM 1448 C CA . PHE A 1 178 ? -0.702 -13.176 -11.526 1.00 96.69 178 PHE A CA 1
ATOM 1449 C C . PHE A 1 178 ? -1.674 -13.559 -12.647 1.00 96.69 178 PHE A C 1
ATOM 1451 O O . PHE A 1 178 ? -1.297 -13.517 -13.817 1.00 96.69 178 PHE A O 1
ATOM 1458 N N . SER A 1 179 ? -2.920 -13.914 -12.322 1.00 96.81 179 SER A N 1
ATOM 1459 C CA . SER A 1 179 ? -3.931 -14.177 -13.344 1.00 96.81 179 SER A CA 1
ATOM 1460 C C . SER A 1 179 ? -4.270 -12.908 -14.130 1.00 96.81 179 SER A C 1
ATOM 1462 O O . SER A 1 179 ? -4.334 -11.811 -13.570 1.00 96.81 179 SER A O 1
ATOM 1464 N N . ASP A 1 180 ? -4.552 -13.066 -15.424 1.00 96.38 180 ASP A N 1
ATOM 1465 C CA . ASP A 1 180 ? -4.963 -11.953 -16.291 1.00 96.38 180 ASP A CA 1
ATOM 1466 C C . ASP A 1 180 ? -6.222 -11.250 -15.759 1.00 96.38 180 ASP A C 1
ATOM 1468 O O . ASP A 1 180 ? -6.325 -10.024 -15.808 1.00 96.38 180 ASP A O 1
ATOM 1472 N N . GLU A 1 181 ? -7.158 -12.016 -15.186 1.00 97.00 181 GLU A N 1
ATOM 1473 C CA . GLU A 1 181 ? -8.358 -11.474 -14.544 1.00 97.00 181 GLU A CA 1
ATOM 1474 C C . GLU A 1 181 ? -7.985 -10.553 -13.373 1.00 97.00 181 GLU A C 1
ATOM 1476 O O . GLU A 1 181 ? -8.428 -9.404 -13.330 1.00 97.00 181 GLU A O 1
ATOM 1481 N N . TRP A 1 182 ? -7.116 -10.999 -12.457 1.00 97.25 182 TRP A N 1
ATOM 1482 C CA . TRP A 1 182 ? -6.695 -10.174 -11.323 1.00 97.25 182 TRP A CA 1
ATOM 1483 C C . TRP A 1 182 ? -5.906 -8.937 -11.758 1.00 97.25 182 TRP A C 1
ATOM 1485 O O . TRP A 1 182 ? -6.186 -7.834 -11.285 1.00 97.25 182 TRP A O 1
ATOM 1495 N N . ILE A 1 183 ? -4.957 -9.083 -12.686 1.00 96.75 183 ILE A N 1
ATOM 1496 C CA . ILE A 1 183 ? -4.156 -7.968 -13.219 1.00 96.75 183 ILE A CA 1
ATOM 1497 C C . ILE A 1 183 ? -5.066 -6.910 -13.856 1.00 96.75 183 ILE A C 1
ATOM 1499 O O . ILE A 1 183 ? -4.921 -5.718 -13.573 1.00 96.75 183 ILE A O 1
ATOM 1503 N N . SER A 1 184 ? -6.067 -7.337 -14.631 1.00 95.94 184 SER A N 1
ATOM 1504 C CA . SER A 1 184 ? -7.062 -6.444 -15.228 1.00 95.94 184 SER A CA 1
ATOM 1505 C C . SER A 1 184 ? -7.894 -5.708 -14.167 1.00 95.94 184 SER A C 1
ATOM 1507 O O . SER A 1 184 ? -8.005 -4.478 -14.195 1.00 95.94 184 SER A O 1
ATOM 1509 N N . LEU A 1 185 ? -8.412 -6.431 -13.165 1.00 96.50 185 LEU A N 1
ATOM 1510 C CA . LEU A 1 185 ? -9.198 -5.860 -12.060 1.00 96.50 185 LEU A CA 1
ATOM 1511 C C . LEU A 1 185 ? -8.403 -4.863 -11.203 1.00 96.50 185 LEU A C 1
ATOM 1513 O O . LEU A 1 185 ? -8.963 -3.926 -10.615 1.00 96.50 185 LEU A O 1
ATOM 1517 N N . THR A 1 186 ? -7.094 -5.076 -11.099 1.00 95.44 186 THR A N 1
ATOM 1518 C CA . THR A 1 186 ? -6.182 -4.255 -10.297 1.00 95.44 186 THR A CA 1
ATOM 1519 C C . THR A 1 186 ? -5.503 -3.141 -11.084 1.00 95.44 186 THR A C 1
ATOM 1521 O O . THR A 1 186 ? -4.959 -2.212 -10.480 1.00 95.44 186 THR A O 1
ATOM 1524 N N . LYS A 1 187 ? -5.599 -3.177 -12.419 1.00 96.25 187 LYS A N 1
ATOM 1525 C CA . LYS A 1 187 ? -4.999 -2.211 -13.349 1.00 96.25 187 LYS A CA 1
ATOM 1526 C C . LYS A 1 187 ? -3.484 -2.093 -13.188 1.00 96.25 187 LYS A C 1
ATOM 1528 O O . LYS A 1 187 ? -2.910 -1.028 -13.419 1.00 96.25 187 LYS A O 1
ATOM 1533 N N . PHE A 1 188 ? -2.832 -3.171 -12.759 1.00 96.56 188 PHE A N 1
ATOM 1534 C CA . PHE A 1 188 ? -1.388 -3.270 -12.913 1.00 96.56 188 PHE A CA 1
ATOM 1535 C C . PHE A 1 188 ? -1.061 -3.455 -14.393 1.00 96.56 188 PHE A C 1
ATOM 1537 O O . PHE A 1 188 ? -1.804 -4.098 -15.127 1.00 96.56 188 PHE A O 1
ATOM 1544 N N . LYS A 1 189 ? 0.065 -2.894 -14.825 1.00 95.12 189 LYS A N 1
ATOM 1545 C CA . LYS A 1 189 ? 0.565 -3.046 -16.192 1.00 95.12 189 LYS A CA 1
ATOM 1546 C C . LYS A 1 189 ? 1.938 -3.683 -16.194 1.00 95.12 189 LYS A C 1
ATOM 1548 O O . LYS A 1 189 ? 2.752 -3.416 -15.307 1.00 95.12 189 LYS A O 1
ATOM 1553 N N . VAL A 1 190 ? 2.214 -4.460 -17.228 1.00 96.62 190 VAL A N 1
ATOM 1554 C CA . VAL A 1 190 ? 3.540 -5.026 -17.444 1.00 96.62 190 VAL A CA 1
ATOM 1555 C C . VAL A 1 190 ? 4.502 -3.941 -17.900 1.00 96.62 190 VAL A C 1
ATOM 1557 O O . VAL A 1 190 ? 4.237 -3.198 -18.847 1.00 96.62 190 VAL A O 1
ATOM 1560 N N . LEU A 1 191 ? 5.647 -3.887 -17.233 1.00 95.81 191 LEU A N 1
ATOM 1561 C CA . LEU A 1 191 ? 6.784 -3.074 -17.614 1.00 95.81 191 LEU A CA 1
ATOM 1562 C C . LEU A 1 191 ? 8.009 -3.972 -17.736 1.00 95.81 191 LEU A C 1
ATOM 1564 O O . LEU A 1 191 ? 8.427 -4.585 -16.753 1.00 95.81 191 LEU A O 1
ATOM 1568 N N . HIS A 1 192 ? 8.575 -4.047 -18.935 1.00 94.56 192 HIS A N 1
ATOM 1569 C CA . HIS A 1 192 ? 9.826 -4.754 -19.155 1.00 94.56 192 HIS A CA 1
ATOM 1570 C C . HIS A 1 192 ? 11.001 -3.891 -18.692 1.00 94.56 192 HIS A C 1
ATOM 1572 O O . HIS A 1 192 ? 11.074 -2.689 -18.961 1.00 94.56 192 HIS A O 1
ATOM 1578 N N . ILE A 1 193 ? 11.934 -4.528 -17.999 1.00 92.88 193 ILE A N 1
ATOM 1579 C CA . ILE A 1 193 ? 13.170 -3.950 -17.492 1.00 92.88 193 ILE A CA 1
ATOM 1580 C C . ILE A 1 193 ? 14.299 -4.581 -18.297 1.00 92.88 193 ILE A C 1
ATOM 1582 O O . ILE A 1 193 ? 14.699 -5.723 -18.063 1.00 92.88 193 ILE A O 1
ATOM 1586 N N . PHE A 1 194 ? 14.782 -3.822 -19.275 1.00 89.12 194 PHE A N 1
ATOM 1587 C CA . PHE A 1 194 ? 15.824 -4.288 -20.172 1.00 89.12 194 PHE A CA 1
ATOM 1588 C C . PHE A 1 194 ? 17.147 -4.523 -19.418 1.00 89.12 194 PHE A C 1
ATOM 1590 O O . PHE A 1 194 ? 17.529 -3.667 -18.607 1.00 89.12 194 PHE A O 1
ATOM 1597 N N . PRO A 1 195 ? 17.852 -5.643 -19.665 1.00 88.19 195 PRO A N 1
ATOM 1598 C CA . PRO A 1 195 ? 19.153 -5.901 -19.063 1.00 88.19 195 PRO A CA 1
ATOM 1599 C C . PRO A 1 195 ? 20.179 -4.810 -19.386 1.00 88.19 195 PRO A C 1
ATOM 1601 O O . PRO A 1 195 ? 20.160 -4.181 -20.444 1.00 88.19 195 PRO A O 1
ATOM 1604 N N . LEU A 1 196 ? 21.116 -4.600 -18.460 1.00 88.75 196 LEU A N 1
ATOM 1605 C CA . LEU A 1 196 ? 22.190 -3.617 -18.634 1.00 88.75 196 LEU A CA 1
ATOM 1606 C C . LEU A 1 196 ? 23.314 -4.105 -19.566 1.00 88.75 196 LEU A C 1
ATOM 1608 O O . LEU A 1 196 ? 24.244 -3.351 -19.827 1.00 88.75 196 LEU A O 1
ATOM 1612 N N . ASP A 1 197 ? 23.262 -5.347 -20.053 1.00 82.19 197 ASP A N 1
ATOM 1613 C CA . ASP A 1 197 ? 24.248 -5.883 -21.001 1.00 82.19 197 ASP A CA 1
ATOM 1614 C C . ASP A 1 197 ? 24.009 -5.423 -22.451 1.00 82.19 197 ASP A C 1
ATOM 1616 O O . ASP A 1 197 ? 24.910 -5.515 -23.282 1.00 82.19 197 ASP A O 1
ATOM 1620 N N . GLY A 1 198 ? 22.830 -4.874 -22.758 1.00 76.06 198 GLY A N 1
ATOM 1621 C CA . GLY A 1 198 ? 22.545 -4.298 -24.066 1.00 76.06 198 GLY A CA 1
ATOM 1622 C C . GLY A 1 198 ? 22.150 -5.297 -25.158 1.00 76.06 198 GLY A C 1
ATOM 1623 O O . GLY A 1 198 ? 21.950 -4.863 -26.293 1.00 76.06 198 GLY A O 1
ATOM 1624 N N . VAL A 1 199 ? 22.051 -6.597 -24.865 1.00 85.69 199 VAL A N 1
ATOM 1625 C CA . VAL A 1 199 ? 21.920 -7.648 -25.891 1.00 85.69 199 VAL A CA 1
ATOM 1626 C C . VAL A 1 199 ? 20.474 -7.781 -26.387 1.00 85.69 199 VAL A C 1
ATOM 1628 O O . VAL A 1 199 ? 19.545 -7.897 -25.592 1.00 85.69 199 VAL A O 1
ATOM 1631 N N . HIS A 1 200 ? 20.285 -7.770 -27.716 1.00 83.12 200 HIS A N 1
ATOM 1632 C CA . HIS A 1 200 ? 18.961 -7.703 -28.356 1.00 83.12 200 HIS A CA 1
ATOM 1633 C C . HIS A 1 200 ? 18.021 -8.837 -27.949 1.00 83.12 200 HIS A C 1
ATOM 1635 O O . HIS A 1 200 ? 16.868 -8.593 -27.598 1.00 83.12 200 HIS A O 1
ATOM 1641 N N . ASP A 1 201 ? 18.537 -10.064 -27.965 1.00 85.00 201 ASP A N 1
ATOM 1642 C CA . ASP A 1 201 ? 17.723 -11.258 -27.767 1.00 85.00 201 ASP A CA 1
ATOM 1643 C C . ASP A 1 201 ? 17.721 -11.771 -26.323 1.00 85.00 201 ASP A C 1
ATOM 1645 O O . ASP A 1 201 ? 17.255 -12.883 -26.071 1.00 85.00 201 ASP A O 1
ATOM 1649 N N . SER A 1 202 ? 18.237 -10.977 -25.381 1.00 87.81 202 SER A N 1
ATOM 1650 C CA . SER A 1 202 ? 18.268 -11.349 -23.971 1.00 87.81 202 SER A CA 1
ATOM 1651 C C . SER A 1 202 ? 16.871 -11.407 -23.370 1.00 87.81 202 SER A C 1
ATOM 1653 O O . SER A 1 202 ? 16.019 -10.547 -23.609 1.00 87.81 202 SER A O 1
ATOM 1655 N N . ASP A 1 203 ? 16.680 -12.384 -22.491 1.00 92.31 203 ASP A N 1
ATOM 1656 C CA . ASP A 1 203 ? 15.562 -12.374 -21.562 1.00 92.31 203 ASP A CA 1
ATOM 1657 C C . ASP A 1 203 ? 15.626 -11.112 -20.700 1.00 92.31 203 ASP A C 1
ATOM 1659 O O . ASP A 1 203 ? 16.698 -10.643 -20.307 1.00 92.31 203 ASP A O 1
ATOM 1663 N N . SER A 1 204 ? 14.464 -10.550 -20.392 1.00 92.19 204 SER A N 1
ATOM 1664 C CA . SER A 1 204 ? 14.370 -9.336 -19.583 1.00 92.19 204 SER A CA 1
ATOM 1665 C C . SER A 1 204 ? 13.645 -9.621 -18.283 1.00 92.19 204 SER A C 1
ATOM 1667 O O . SER A 1 204 ? 12.798 -10.509 -18.202 1.00 92.19 204 SER A O 1
ATOM 1669 N N . LEU A 1 205 ? 13.949 -8.855 -17.241 1.00 94.81 205 LEU A N 1
ATOM 1670 C CA . LEU A 1 205 ? 13.060 -8.834 -16.088 1.00 94.81 205 LEU A CA 1
ATOM 1671 C C . LEU A 1 205 ? 11.784 -8.098 -16.492 1.00 94.81 205 LEU A C 1
ATOM 1673 O O . LEU A 1 205 ? 11.821 -7.175 -17.302 1.00 94.81 205 LEU A O 1
ATOM 1677 N N . TYR A 1 206 ? 10.655 -8.445 -15.893 1.00 95.69 206 TYR A N 1
ATOM 1678 C CA . TYR A 1 206 ? 9.473 -7.589 -15.957 1.00 95.69 206 TYR A CA 1
ATOM 1679 C C . TYR A 1 206 ? 8.951 -7.313 -14.559 1.00 95.69 206 TYR A C 1
ATOM 1681 O O . TYR A 1 206 ? 9.200 -8.061 -13.617 1.00 95.69 206 TYR A O 1
ATOM 1689 N N . THR A 1 207 ? 8.212 -6.227 -14.418 1.00 95.62 207 THR A N 1
ATOM 1690 C CA . THR A 1 207 ? 7.491 -5.899 -13.194 1.00 95.62 207 THR A CA 1
ATOM 1691 C C . THR A 1 207 ? 6.062 -5.495 -13.530 1.00 95.62 207 THR A C 1
ATOM 1693 O O . THR A 1 207 ? 5.761 -5.100 -14.659 1.00 95.62 207 THR A O 1
ATOM 1696 N N . LEU A 1 208 ? 5.175 -5.603 -12.548 1.00 96.12 208 LEU A N 1
ATOM 1697 C CA . LEU A 1 208 ? 3.790 -5.169 -12.644 1.00 96.12 208 LEU A CA 1
ATOM 1698 C C . LEU A 1 208 ? 3.655 -3.849 -11.886 1.00 96.12 208 LEU A C 1
ATOM 1700 O O . LEU A 1 208 ? 3.700 -3.807 -10.659 1.00 96.12 208 LEU A O 1
ATOM 1704 N N . VAL A 1 209 ? 3.532 -2.752 -12.631 1.00 95.88 209 VAL A N 1
ATOM 1705 C CA . VAL A 1 209 ? 3.511 -1.391 -12.082 1.00 95.88 209 VAL A CA 1
ATOM 1706 C C . VAL A 1 209 ? 2.071 -0.910 -11.944 1.00 95.88 209 VAL A C 1
ATOM 1708 O O . VAL A 1 209 ? 1.264 -1.087 -12.853 1.00 95.88 209 VAL A O 1
ATOM 1711 N N . ASN A 1 210 ? 1.738 -0.302 -10.805 1.00 96.25 210 ASN A N 1
ATOM 1712 C CA . ASN A 1 210 ? 0.397 0.223 -10.531 1.00 96.25 210 ASN A CA 1
ATOM 1713 C C . ASN A 1 210 ? -0.006 1.363 -11.493 1.00 96.25 210 ASN A C 1
ATOM 1715 O O . ASN A 1 210 ? 0.850 1.996 -12.119 1.00 96.25 210 ASN A O 1
ATOM 1719 N N . ASP A 1 211 ? -1.300 1.681 -11.559 1.00 95.25 211 ASP A N 1
ATOM 1720 C CA . ASP A 1 211 ? -1.808 2.851 -12.282 1.00 95.25 211 ASP A CA 1
ATOM 1721 C C . ASP A 1 211 ? -1.863 4.091 -11.356 1.00 95.25 211 ASP A C 1
ATOM 1723 O O . ASP A 1 211 ? -2.635 4.109 -10.386 1.00 95.25 211 ASP A O 1
ATOM 1727 N N . PRO A 1 212 ? -1.109 5.173 -11.653 1.00 94.12 212 PRO A N 1
ATOM 1728 C CA . PRO A 1 212 ? -1.156 6.418 -10.885 1.00 94.12 212 PRO A CA 1
ATOM 1729 C C . PRO A 1 212 ? -2.538 7.083 -10.847 1.00 94.12 212 PRO A C 1
ATOM 1731 O O . PRO A 1 212 ? -2.815 7.867 -9.938 1.00 94.12 212 PRO A O 1
ATOM 1734 N N . LYS A 1 213 ? -3.410 6.799 -11.825 1.00 93.75 213 LYS A N 1
ATOM 1735 C CA . LYS A 1 213 ? -4.764 7.370 -11.911 1.00 93.75 213 LYS A CA 1
ATOM 1736 C C . LYS A 1 213 ? -5.767 6.677 -10.992 1.00 93.75 213 LYS A C 1
ATOM 1738 O O . LYS A 1 213 ? -6.817 7.245 -10.699 1.00 93.75 213 LYS A O 1
ATOM 1743 N N . VAL A 1 214 ? -5.474 5.461 -10.542 1.00 92.62 214 VAL A N 1
ATOM 1744 C CA . VAL A 1 214 ? -6.326 4.733 -9.599 1.00 92.62 214 VAL A CA 1
ATOM 1745 C C . VAL A 1 214 ? -6.053 5.270 -8.203 1.00 92.62 214 VAL A C 1
ATOM 1747 O O . VAL A 1 214 ? -4.932 5.164 -7.717 1.00 92.62 214 VAL A O 1
ATOM 1750 N N . ASN A 1 215 ? -7.058 5.850 -7.544 1.00 88.25 215 ASN A N 1
ATOM 1751 C CA . ASN A 1 215 ? -6.893 6.485 -6.229 1.00 88.25 215 ASN A CA 1
ATOM 1752 C C . ASN A 1 215 ? -6.776 5.488 -5.072 1.00 88.25 215 ASN A C 1
ATOM 1754 O O . ASN A 1 215 ? -6.035 5.745 -4.123 1.00 88.25 215 ASN A O 1
ATOM 1758 N N . ASN A 1 216 ? -7.435 4.339 -5.179 1.00 85.94 216 ASN A N 1
ATOM 1759 C CA . ASN A 1 216 ? -7.483 3.314 -4.147 1.00 85.94 216 ASN A CA 1
ATOM 1760 C C . ASN A 1 216 ? -7.073 1.949 -4.712 1.00 85.94 216 ASN A C 1
ATOM 1762 O O . ASN A 1 216 ? -7.652 1.474 -5.684 1.00 85.94 216 ASN A O 1
ATOM 1766 N N . TYR A 1 217 ? -6.061 1.354 -4.085 1.00 93.56 217 TYR A N 1
ATOM 1767 C CA . TYR A 1 217 ? -5.773 -0.081 -4.143 1.00 93.56 217 TYR A CA 1
ATOM 1768 C C . TYR A 1 217 ? -6.364 -0.731 -2.883 1.00 93.56 217 TYR A C 1
ATOM 1770 O O . TYR A 1 217 ? -7.045 -0.044 -2.110 1.00 93.56 217 TYR A O 1
ATOM 1778 N N . ALA A 1 218 ? -6.130 -2.026 -2.659 1.00 93.75 218 ALA A N 1
ATOM 1779 C CA . ALA A 1 218 ? -6.645 -2.694 -1.476 1.00 93.75 218 ALA A CA 1
ATOM 1780 C C . ALA A 1 218 ? -6.240 -1.968 -0.181 1.00 93.75 218 ALA A C 1
ATOM 1782 O O . ALA A 1 218 ? -5.081 -1.563 -0.035 1.00 93.75 218 ALA A O 1
ATOM 1783 N N . PRO A 1 219 ? -7.176 -1.787 0.762 1.00 91.38 219 PRO A N 1
ATOM 1784 C CA . PRO A 1 219 ? -6.887 -1.149 2.035 1.00 91.38 219 PRO A CA 1
ATOM 1785 C C . PRO A 1 219 ? -5.959 -2.035 2.870 1.00 91.38 219 PRO A C 1
ATOM 1787 O O . PRO A 1 219 ? -6.089 -3.255 2.878 1.00 91.38 219 PRO A O 1
ATOM 1790 N N . THR A 1 220 ? -5.032 -1.413 3.591 1.00 88.00 220 THR A N 1
ATOM 1791 C CA . THR A 1 220 ? -3.998 -2.113 4.363 1.00 88.00 220 THR A CA 1
ATOM 1792 C C . THR A 1 220 ? -4.327 -2.140 5.857 1.00 88.00 220 THR A C 1
ATOM 1794 O O . THR A 1 220 ? -5.204 -1.406 6.328 1.00 88.00 220 THR A O 1
ATOM 1797 N N . ALA A 1 221 ? -3.572 -2.922 6.635 1.00 84.75 221 ALA A N 1
ATOM 1798 C CA . ALA A 1 221 ? -3.501 -2.741 8.087 1.00 84.75 221 ALA A CA 1
ATOM 1799 C C . ALA A 1 221 ? -3.090 -1.294 8.444 1.00 84.75 221 ALA A C 1
ATOM 1801 O O . ALA A 1 221 ? -2.452 -0.612 7.633 1.00 84.75 221 ALA A O 1
ATOM 1802 N N . ARG A 1 222 ? -3.446 -0.812 9.648 1.00 82.62 222 ARG A N 1
ATOM 1803 C CA . ARG A 1 222 ? -3.184 0.589 10.050 1.00 82.62 222 ARG A CA 1
ATOM 1804 C C . ARG A 1 222 ? -1.690 0.868 10.235 1.00 82.62 222 ARG A C 1
ATOM 1806 O O . ARG A 1 222 ? -1.259 2.003 10.030 1.00 82.62 222 ARG A O 1
ATOM 1813 N N . ARG A 1 223 ? -0.900 -0.166 10.531 1.00 83.31 223 ARG A N 1
ATOM 1814 C CA . ARG A 1 223 ? 0.568 -0.155 10.457 1.00 83.31 223 ARG A CA 1
ATOM 1815 C C . ARG A 1 223 ? 1.099 0.353 9.108 1.00 83.31 223 ARG A C 1
ATOM 1817 O O . ARG A 1 223 ? 1.984 1.212 9.059 1.00 83.31 223 ARG A O 1
ATOM 1824 N N . ASN A 1 224 ? 0.571 -0.167 8.003 1.00 82.44 224 ASN A N 1
ATOM 1825 C CA . ASN A 1 224 ? 1.088 0.103 6.664 1.00 82.44 224 ASN A CA 1
ATOM 1826 C C . ASN A 1 224 ? 0.558 1.427 6.094 1.00 82.44 224 ASN A C 1
ATOM 1828 O O . ASN A 1 224 ? -0.418 2.016 6.552 1.00 82.44 224 ASN A O 1
ATOM 1832 N N . LEU A 1 225 ? 1.250 1.928 5.075 1.00 83.75 225 LEU A N 1
ATOM 1833 C CA . LEU A 1 225 ? 0.763 3.038 4.261 1.00 83.75 225 LEU A CA 1
ATOM 1834 C C . LEU A 1 225 ? -0.109 2.514 3.133 1.00 83.75 225 LEU A C 1
ATOM 1836 O O . LEU A 1 225 ? 0.150 1.437 2.606 1.00 83.75 225 LEU A O 1
ATOM 1840 N N . SER A 1 226 ? -1.034 3.342 2.655 1.00 83.12 226 SER A N 1
ATOM 1841 C CA . SER A 1 226 ? -1.862 3.026 1.487 1.00 83.12 226 SER A CA 1
ATOM 1842 C C . SER A 1 226 ? -1.063 2.793 0.195 1.00 83.12 226 SER A C 1
ATOM 1844 O O . SER A 1 226 ? -1.594 2.249 -0.770 1.00 83.12 226 SER A O 1
ATOM 1846 N N . THR A 1 227 ? 0.220 3.172 0.146 1.00 88.75 227 THR A N 1
ATOM 1847 C CA . THR A 1 227 ? 1.125 2.844 -0.967 1.00 88.75 227 THR A CA 1
ATOM 1848 C C . THR A 1 227 ? 1.612 1.395 -0.959 1.00 88.75 227 THR A C 1
ATOM 1850 O O . THR A 1 227 ? 2.166 0.958 -1.963 1.00 88.75 227 THR A O 1
ATOM 1853 N N . TYR A 1 228 ? 1.418 0.642 0.126 1.00 91.00 228 TYR A N 1
ATOM 1854 C CA . TYR A 1 228 ? 1.906 -0.732 0.260 1.00 91.00 228 TYR A CA 1
ATOM 1855 C C . TYR A 1 228 ? 1.258 -1.674 -0.770 1.00 91.00 228 TYR A C 1
ATOM 1857 O O . TYR A 1 228 ? 1.963 -2.284 -1.566 1.00 91.00 228 TYR A O 1
ATOM 1865 N N . SER A 1 229 ? -0.072 -1.648 -0.909 1.00 94.44 229 SER A N 1
ATOM 1866 C CA . SER A 1 229 ? -0.802 -2.405 -1.946 1.00 94.44 229 SER A CA 1
ATOM 1867 C C . SER A 1 229 ? -0.470 -1.986 -3.386 1.00 94.44 229 SER A C 1
ATOM 1869 O O . SER A 1 229 ? -0.887 -2.638 -4.332 1.00 94.44 229 SER A O 1
ATOM 1871 N N . ARG A 1 230 ? 0.260 -0.881 -3.593 1.00 94.56 230 ARG A N 1
ATOM 1872 C CA . ARG A 1 230 ? 0.696 -0.430 -4.928 1.00 94.56 230 ARG A CA 1
ATOM 1873 C C . ARG A 1 230 ? 2.047 -0.998 -5.343 1.00 94.56 230 ARG A C 1
ATOM 1875 O O . ARG A 1 230 ? 2.473 -0.748 -6.474 1.00 94.56 230 ARG A O 1
ATOM 1882 N N . GLN A 1 231 ? 2.750 -1.658 -4.424 1.00 92.69 231 GLN A N 1
ATOM 1883 C CA . GLN A 1 231 ? 4.104 -2.140 -4.661 1.00 92.69 231 GLN A CA 1
ATOM 1884 C C . GLN A 1 231 ? 4.121 -3.240 -5.719 1.00 92.69 231 GLN A C 1
ATOM 1886 O O . GLN A 1 231 ? 4.968 -3.190 -6.608 1.00 92.69 231 GLN A O 1
ATOM 1891 N N . ASN A 1 232 ? 3.184 -4.185 -5.636 1.00 93.81 232 ASN A N 1
ATOM 1892 C CA . ASN A 1 232 ? 3.000 -5.267 -6.598 1.00 93.81 232 ASN A CA 1
ATOM 1893 C C . ASN A 1 232 ? 1.593 -5.906 -6.433 1.00 93.81 232 ASN A C 1
ATOM 1895 O O . ASN A 1 232 ? 0.897 -5.616 -5.452 1.00 93.81 232 ASN A O 1
ATOM 1899 N N . PRO A 1 233 ? 1.162 -6.770 -7.371 1.00 95.62 233 PRO A N 1
ATOM 1900 C CA . PRO A 1 233 ? -0.134 -7.448 -7.297 1.00 95.62 233 PRO A CA 1
ATOM 1901 C C . PRO A 1 233 ? -0.286 -8.449 -6.150 1.00 95.62 233 PRO A C 1
ATOM 1903 O O . PRO A 1 233 ? -1.420 -8.688 -5.741 1.00 95.62 233 PRO A O 1
ATOM 1906 N N . GLN A 1 234 ? 0.803 -9.032 -5.638 1.00 95.62 234 GLN A N 1
ATOM 1907 C CA . GLN A 1 234 ? 0.763 -9.977 -4.513 1.00 95.62 234 GLN A CA 1
ATOM 1908 C C . GLN A 1 234 ? 0.328 -9.249 -3.244 1.00 95.62 234 GLN A C 1
ATOM 1910 O O . GLN A 1 234 ? -0.602 -9.681 -2.570 1.00 95.62 234 GLN A O 1
ATOM 1915 N N . GLU A 1 235 ? 0.939 -8.097 -2.959 1.00 95.50 235 GLU A N 1
ATOM 1916 C CA . GLU A 1 235 ? 0.556 -7.250 -1.831 1.00 95.50 235 GLU A CA 1
ATOM 1917 C C . GLU A 1 235 ? -0.879 -6.736 -1.986 1.00 95.50 235 GLU A C 1
ATOM 1919 O O . GLU A 1 235 ? -1.635 -6.722 -1.015 1.00 95.50 235 GLU A O 1
ATOM 1924 N N . ASP A 1 236 ? -1.298 -6.341 -3.195 1.00 97.31 236 ASP A N 1
ATOM 1925 C CA . ASP A 1 236 ? -2.690 -5.940 -3.448 1.00 97.31 236 ASP A CA 1
ATOM 1926 C C . ASP A 1 236 ? -3.670 -7.103 -3.236 1.00 97.31 236 ASP A C 1
ATOM 1928 O O . ASP A 1 236 ? -4.739 -6.917 -2.655 1.00 97.31 236 ASP A O 1
ATOM 1932 N N . PHE A 1 237 ? -3.315 -8.315 -3.672 1.00 98.38 237 PHE A N 1
ATOM 1933 C CA . PHE A 1 237 ? -4.120 -9.520 -3.478 1.00 98.38 237 PHE A CA 1
ATOM 1934 C C . PHE A 1 237 ? -4.247 -9.874 -2.000 1.00 98.38 237 PHE A C 1
ATOM 1936 O O . PHE A 1 237 ? -5.365 -9.997 -1.496 1.00 98.38 237 PHE A O 1
ATOM 1943 N N . ALA A 1 238 ? -3.128 -9.962 -1.284 1.00 97.94 238 ALA A N 1
ATOM 1944 C CA . ALA A 1 238 ? -3.122 -10.292 0.130 1.00 97.94 238 ALA A CA 1
ATOM 1945 C C . ALA A 1 238 ? -3.917 -9.269 0.952 1.00 97.94 238 ALA A C 1
ATOM 1947 O O . ALA A 1 238 ? -4.786 -9.646 1.739 1.00 97.94 238 ALA A O 1
ATOM 1948 N N . ASN A 1 239 ? -3.729 -7.971 0.692 1.00 97.50 239 ASN A N 1
ATOM 1949 C CA . ASN A 1 239 ? -4.534 -6.925 1.323 1.00 97.50 239 ASN A CA 1
ATOM 1950 C C . ASN A 1 239 ? -6.005 -6.949 0.876 1.00 97.50 239 ASN A C 1
ATOM 1952 O O . ASN A 1 239 ? -6.885 -6.602 1.657 1.00 97.50 239 ASN A O 1
ATOM 1956 N N . SER A 1 240 ? -6.322 -7.386 -0.345 1.00 98.06 240 SER A N 1
ATOM 1957 C CA . SER A 1 240 ? -7.716 -7.556 -0.780 1.00 98.06 240 SER A CA 1
ATOM 1958 C C . SER A 1 240 ? -8.409 -8.691 -0.021 1.00 98.06 240 SER A C 1
ATOM 1960 O O . SER A 1 240 ? -9.570 -8.554 0.364 1.00 98.06 240 SER A O 1
ATOM 1962 N N . VAL A 1 241 ? -7.702 -9.795 0.243 1.00 98.06 241 VAL A N 1
ATOM 1963 C CA . VAL A 1 241 ? -8.207 -10.903 1.069 1.00 98.06 241 VAL A CA 1
ATOM 1964 C C . VAL A 1 241 ? -8.463 -10.428 2.500 1.00 98.06 241 VAL A C 1
ATOM 1966 O O . VAL A 1 241 ? -9.537 -10.683 3.045 1.00 98.06 241 VAL A O 1
ATOM 1969 N N . THR A 1 242 ? -7.538 -9.681 3.110 1.00 96.69 242 THR A N 1
ATOM 1970 C CA . THR A 1 242 ? -7.770 -9.151 4.466 1.00 96.69 242 THR A CA 1
ATOM 1971 C C . THR A 1 242 ? -8.870 -8.095 4.498 1.00 96.69 242 THR A C 1
ATOM 1973 O O . THR A 1 242 ? -9.655 -8.060 5.449 1.00 96.69 242 THR A O 1
ATOM 1976 N N . ALA A 1 243 ? -8.988 -7.271 3.455 1.00 96.31 243 ALA A N 1
ATOM 1977 C CA . ALA A 1 243 ? -10.067 -6.304 3.301 1.00 96.31 243 ALA A CA 1
ATOM 1978 C C . ALA A 1 243 ? -11.434 -6.987 3.203 1.00 96.31 243 ALA A C 1
ATOM 1980 O O . ALA A 1 243 ? -12.393 -6.533 3.817 1.00 96.31 243 ALA A O 1
ATOM 1981 N N . TYR A 1 244 ? -11.533 -8.108 2.496 1.00 97.31 244 TYR A N 1
ATOM 1982 C CA . TYR A 1 244 ? -12.782 -8.857 2.403 1.00 97.31 244 TYR A CA 1
ATOM 1983 C C . TYR A 1 244 ? -13.310 -9.292 3.787 1.00 97.31 244 TYR A C 1
ATOM 1985 O O . TYR A 1 244 ? -14.513 -9.242 4.037 1.00 97.31 244 TYR A O 1
ATOM 1993 N N . ILE A 1 245 ? -12.408 -9.643 4.712 1.00 96.06 245 ILE A N 1
ATOM 1994 C CA . ILE A 1 245 ? -12.739 -10.083 6.078 1.00 96.06 245 ILE A CA 1
ATOM 1995 C C . ILE A 1 245 ? -12.987 -8.899 7.023 1.00 96.06 245 ILE A C 1
ATOM 1997 O O . ILE A 1 245 ? -13.889 -8.953 7.857 1.00 96.06 245 ILE A O 1
ATOM 2001 N N . ASN A 1 246 ? -12.181 -7.837 6.918 1.00 93.56 246 ASN A N 1
ATOM 2002 C CA . ASN A 1 246 ? -12.086 -6.797 7.952 1.00 93.56 246 ASN A CA 1
ATOM 2003 C C . ASN A 1 246 ? -12.546 -5.404 7.504 1.00 93.56 246 ASN A C 1
ATOM 2005 O O . ASN A 1 246 ? -12.618 -4.501 8.337 1.00 93.56 246 ASN A O 1
ATOM 2009 N N . TYR A 1 247 ? -12.817 -5.191 6.213 1.00 94.19 247 TYR A N 1
ATOM 2010 C CA . TYR A 1 247 ? -13.157 -3.883 5.660 1.00 94.19 247 TYR A CA 1
ATOM 2011 C C . TYR A 1 247 ? -14.621 -3.820 5.198 1.00 94.19 247 TYR A C 1
ATOM 2013 O O . TYR A 1 247 ? -14.943 -4.280 4.097 1.00 94.19 247 TYR A O 1
ATOM 2021 N N . PRO A 1 248 ? -15.521 -3.174 5.966 1.00 93.44 248 PRO A N 1
ATOM 2022 C CA . PRO A 1 248 ? -16.957 -3.162 5.666 1.00 93.44 248 PRO A CA 1
ATOM 2023 C C . PRO A 1 248 ? -17.305 -2.464 4.345 1.00 93.44 248 PRO A C 1
ATOM 2025 O O . PRO A 1 248 ? -18.393 -2.661 3.801 1.00 93.44 248 PRO A O 1
ATOM 2028 N N . TYR A 1 249 ? -16.383 -1.662 3.807 1.00 94.75 249 TYR A N 1
ATOM 2029 C CA . TYR A 1 249 ? -16.579 -0.938 2.557 1.00 94.75 249 TYR A CA 1
ATOM 2030 C C . TYR A 1 249 ? -15.941 -1.609 1.334 1.00 94.75 249 TYR A C 1
ATOM 2032 O O . TYR A 1 249 ? -16.010 -1.054 0.233 1.00 94.75 249 TYR A O 1
ATOM 2040 N N . PHE A 1 250 ? -15.325 -2.791 1.476 1.00 95.44 250 PHE A N 1
ATOM 2041 C CA . PHE A 1 250 ? -14.571 -3.407 0.378 1.00 95.44 250 PHE A CA 1
ATOM 2042 C C . PHE A 1 250 ? -15.445 -3.663 -0.852 1.00 95.44 250 PHE A C 1
ATOM 2044 O O . PHE A 1 250 ? -15.076 -3.284 -1.962 1.00 95.44 250 PHE A O 1
ATOM 2051 N N . ARG A 1 251 ? -16.665 -4.171 -0.640 1.00 94.88 251 ARG A N 1
ATOM 2052 C CA . ARG A 1 251 ? -17.634 -4.424 -1.717 1.00 94.88 251 ARG A CA 1
ATOM 2053 C C . ARG A 1 251 ? -18.053 -3.175 -2.496 1.00 94.88 251 ARG A C 1
ATOM 2055 O O . ARG A 1 251 ? -18.431 -3.289 -3.652 1.00 94.88 251 ARG A O 1
ATOM 2062 N N . TYR A 1 252 ? -17.981 -1.994 -1.882 1.00 94.19 252 TYR A N 1
ATOM 2063 C CA . TYR A 1 252 ? -18.367 -0.734 -2.525 1.00 94.19 252 TYR A CA 1
ATOM 2064 C C . TYR A 1 252 ? -17.169 -0.020 -3.162 1.00 94.19 252 TYR A C 1
ATOM 2066 O O . TYR A 1 252 ? -17.322 0.686 -4.153 1.00 94.19 252 TYR A O 1
ATOM 2074 N N . THR A 1 253 ? -15.970 -0.197 -2.600 1.00 93.38 253 THR A N 1
ATOM 2075 C CA . THR A 1 253 ? -14.727 0.384 -3.139 1.00 93.38 253 THR A CA 1
ATOM 2076 C C . THR A 1 253 ? -14.152 -0.434 -4.294 1.00 93.38 253 THR A C 1
ATOM 2078 O O . THR A 1 253 ? -13.551 0.138 -5.203 1.00 93.38 253 THR A O 1
ATOM 2081 N N . HIS A 1 254 ? -14.345 -1.757 -4.273 1.00 95.38 254 HIS A N 1
ATOM 2082 C CA . HIS A 1 254 ? -13.793 -2.701 -5.244 1.00 95.38 254 HIS A CA 1
ATOM 2083 C C . HIS A 1 254 ? -14.798 -3.826 -5.583 1.00 95.38 254 HIS A C 1
ATOM 2085 O O . HIS A 1 254 ? -14.492 -4.998 -5.358 1.00 95.38 254 HIS A O 1
ATOM 2091 N N . PRO A 1 255 ? -15.990 -3.518 -6.133 1.00 95.25 255 PRO A N 1
ATOM 2092 C CA . PRO A 1 255 ? -17.063 -4.502 -6.336 1.00 95.25 255 PRO A CA 1
ATOM 2093 C C . PRO A 1 255 ? -16.630 -5.723 -7.160 1.00 95.25 255 PRO A C 1
ATOM 2095 O O . PRO A 1 255 ? -16.813 -6.855 -6.727 1.00 95.25 255 PRO A O 1
ATOM 2098 N N . ALA A 1 256 ? -15.951 -5.515 -8.289 1.00 96.94 256 ALA A N 1
ATOM 2099 C CA . ALA A 1 256 ? -15.502 -6.625 -9.130 1.00 96.94 256 ALA A CA 1
ATOM 2100 C C . ALA A 1 256 ? -14.409 -7.486 -8.457 1.00 96.94 256 ALA A C 1
ATOM 2102 O O . ALA A 1 256 ? -14.389 -8.705 -8.609 1.00 96.94 256 ALA A O 1
ATOM 2103 N N . ARG A 1 257 ? -13.529 -6.880 -7.641 1.00 97.00 257 ARG A N 1
ATOM 2104 C CA . ARG A 1 257 ? -12.551 -7.646 -6.841 1.00 97.00 257 ARG A CA 1
ATOM 2105 C C . ARG A 1 257 ? -13.240 -8.429 -5.725 1.00 97.00 257 ARG A C 1
ATOM 2107 O O . ARG A 1 257 ? -12.832 -9.545 -5.425 1.00 97.00 257 ARG A O 1
ATOM 2114 N N . TYR A 1 258 ? -14.281 -7.858 -5.118 1.00 97.31 258 TYR A N 1
ATOM 2115 C CA . TYR A 1 258 ? -15.096 -8.530 -4.109 1.00 97.31 258 TYR A CA 1
ATOM 2116 C C . TYR A 1 258 ? -15.745 -9.794 -4.679 1.00 97.31 258 TYR A C 1
ATOM 2118 O O . TYR A 1 258 ? -15.659 -10.853 -4.064 1.00 97.31 258 TYR A O 1
ATOM 2126 N N . GLU A 1 259 ? -16.339 -9.704 -5.871 1.00 97.44 259 GLU A N 1
ATOM 2127 C CA . GLU A 1 259 ? -16.929 -10.849 -6.577 1.00 97.44 259 GLU A CA 1
ATOM 2128 C C . GLU A 1 259 ? -15.881 -11.909 -6.926 1.00 97.44 259 GLU A C 1
ATOM 2130 O O . GLU A 1 259 ? -16.089 -13.095 -6.652 1.00 97.44 259 GLU A O 1
ATOM 2135 N N . PHE A 1 260 ? -14.725 -11.484 -7.447 1.00 98.12 260 PHE A N 1
ATOM 2136 C CA . PHE A 1 260 ? -13.601 -12.375 -7.723 1.00 98.12 260 PHE A CA 1
ATOM 2137 C C . PHE A 1 260 ? -13.171 -13.149 -6.473 1.00 98.12 260 PHE A C 1
ATOM 2139 O O . PHE A 1 260 ? -13.035 -14.371 -6.513 1.00 98.12 260 PHE A O 1
ATOM 2146 N N . LEU A 1 261 ? -12.968 -12.458 -5.349 1.00 98.31 261 LEU A N 1
ATOM 2147 C CA . LEU A 1 261 ? -12.533 -13.088 -4.104 1.00 98.31 261 LEU A CA 1
ATOM 2148 C C . LEU A 1 261 ? -13.618 -13.985 -3.512 1.00 98.31 261 LEU A C 1
ATOM 2150 O O . LEU A 1 261 ? -13.313 -15.087 -3.057 1.00 98.31 261 LEU A O 1
ATOM 2154 N N . ASN A 1 262 ? -14.883 -13.568 -3.566 1.00 97.19 262 ASN A N 1
ATOM 2155 C CA . ASN A 1 262 ? -15.992 -14.396 -3.110 1.00 97.19 262 ASN A CA 1
ATOM 2156 C C . ASN A 1 262 ? -16.033 -15.742 -3.849 1.00 97.19 262 ASN A C 1
ATOM 2158 O O . ASN A 1 262 ? -16.213 -16.791 -3.236 1.00 97.19 262 ASN A O 1
ATOM 2162 N N . LYS A 1 263 ? -15.801 -15.717 -5.165 1.00 96.31 263 LYS A N 1
ATOM 2163 C CA . LYS A 1 263 ? -15.779 -16.912 -6.012 1.00 96.31 263 LYS A CA 1
ATOM 2164 C C . LYS A 1 263 ? -14.526 -17.767 -5.806 1.00 96.31 263 LYS A C 1
ATOM 2166 O O . LYS A 1 263 ? -14.639 -18.980 -5.675 1.00 96.31 263 LYS A O 1
ATOM 2171 N N . ASN A 1 264 ? -13.344 -17.152 -5.819 1.00 96.50 264 ASN A N 1
ATOM 2172 C CA . ASN A 1 264 ? -12.071 -17.872 -5.943 1.00 96.50 264 ASN A CA 1
ATOM 2173 C C . ASN A 1 264 ? -11.358 -18.130 -4.603 1.00 96.50 264 ASN A C 1
ATOM 2175 O O . ASN A 1 264 ? -10.415 -18.920 -4.560 1.00 96.50 264 ASN A O 1
ATOM 2179 N N . VAL A 1 265 ? -11.774 -17.461 -3.521 1.00 96.88 265 VAL A N 1
ATOM 2180 C CA . VAL A 1 265 ? -11.090 -17.500 -2.215 1.00 96.88 265 VAL A CA 1
ATOM 2181 C C . VAL A 1 265 ? -12.044 -17.831 -1.065 1.00 96.88 265 VAL A C 1
ATOM 2183 O O . VAL A 1 265 ? -11.713 -18.657 -0.216 1.00 96.88 265 VAL A O 1
ATOM 2186 N N . PHE A 1 266 ? -13.216 -17.192 -1.017 1.00 96.69 266 PHE A N 1
ATOM 2187 C CA . PHE A 1 266 ? -14.128 -17.281 0.132 1.00 96.69 266 PHE A CA 1
ATOM 2188 C C . PHE A 1 266 ? -15.299 -18.249 -0.049 1.00 96.69 266 PHE A C 1
ATOM 2190 O O . PHE A 1 266 ? -15.978 -18.547 0.933 1.00 96.69 266 PHE A O 1
ATOM 2197 N N . GLU A 1 267 ? -15.515 -18.757 -1.264 1.00 92.38 267 GLU A N 1
ATOM 2198 C CA . GLU A 1 267 ? -16.519 -19.778 -1.591 1.00 92.38 267 GLU A CA 1
ATOM 2199 C C . GLU A 1 267 ? -17.930 -19.419 -1.076 1.00 92.38 267 GLU A C 1
ATOM 2201 O O . GLU A 1 267 ? -18.649 -20.251 -0.526 1.00 92.38 267 GLU A O 1
ATOM 2206 N N . GLY A 1 268 ? -18.333 -18.151 -1.222 1.00 92.81 268 GLY A N 1
ATOM 2207 C CA . GLY A 1 268 ? -19.649 -17.663 -0.788 1.00 92.81 268 GLY A CA 1
ATOM 2208 C C . GLY A 1 268 ? -19.730 -17.186 0.668 1.00 92.81 268 GLY A C 1
ATOM 2209 O O . GLY A 1 268 ? -20.789 -16.716 1.091 1.00 92.81 268 GLY A O 1
ATOM 2210 N N . LYS A 1 269 ? -18.658 -17.301 1.464 1.00 94.44 269 LYS A N 1
ATOM 2211 C CA . LYS A 1 269 ? -18.649 -16.845 2.862 1.00 94.44 269 LYS A CA 1
ATOM 2212 C C . LYS A 1 269 ? -18.586 -15.318 2.944 1.00 94.44 269 LYS A C 1
ATOM 2214 O O . LYS A 1 269 ? -17.523 -14.739 2.782 1.00 94.44 269 LYS A O 1
ATOM 2219 N N . GLU A 1 270 ? -19.691 -14.681 3.319 1.00 95.06 270 GLU A N 1
ATOM 2220 C CA . GLU A 1 270 ? -19.769 -13.228 3.532 1.00 95.06 270 GLU A CA 1
ATOM 2221 C C . GLU A 1 270 ? -19.445 -12.834 4.989 1.00 95.06 270 GLU A C 1
ATOM 2223 O O . GLU A 1 270 ? -19.860 -13.506 5.936 1.00 95.06 270 GLU A O 1
ATOM 2228 N N . TYR A 1 271 ? -18.753 -11.703 5.176 1.00 95.19 271 TYR A N 1
ATOM 2229 C CA . TYR A 1 271 ? -18.409 -11.152 6.503 1.00 95.19 271 TYR A CA 1
ATOM 2230 C C . TYR A 1 271 ? -19.203 -9.894 6.859 1.00 95.19 271 TYR A C 1
ATOM 2232 O O . TYR A 1 271 ? -19.351 -9.562 8.035 1.00 95.19 271 TYR A O 1
ATOM 2240 N N . PHE A 1 272 ? -19.747 -9.208 5.852 1.00 93.81 272 PHE A N 1
ATOM 2241 C CA . PHE A 1 272 ? -20.514 -7.980 6.018 1.00 93.81 272 PHE A CA 1
ATOM 2242 C C . PHE A 1 272 ? -21.811 -8.049 5.221 1.00 93.81 272 PHE A C 1
ATOM 2244 O O . PHE A 1 272 ? -21.819 -8.396 4.040 1.00 93.81 272 PHE A O 1
ATOM 2251 N N . SER A 1 273 ? -22.918 -7.662 5.850 1.00 88.69 273 SER A N 1
ATOM 2252 C CA . SER A 1 273 ? -24.217 -7.610 5.183 1.00 88.69 273 SER A CA 1
ATOM 2253 C C . SER A 1 273 ? -24.245 -6.543 4.085 1.00 88.69 273 SER A C 1
ATOM 2255 O O . SER A 1 273 ? -23.702 -5.446 4.241 1.00 88.69 273 SER A O 1
ATOM 2257 N N . ASN A 1 274 ? -24.914 -6.854 2.974 1.00 87.69 274 ASN A N 1
ATOM 2258 C CA . ASN A 1 274 ? -25.212 -5.868 1.940 1.00 87.69 274 ASN A CA 1
ATOM 2259 C C . ASN A 1 274 ? -26.311 -4.907 2.426 1.00 87.69 274 ASN A C 1
ATOM 2261 O O . ASN A 1 274 ? -27.272 -5.344 3.061 1.00 87.69 274 ASN A O 1
ATOM 2265 N N . VAL A 1 275 ? -26.192 -3.615 2.120 1.00 86.12 275 VAL A N 1
ATOM 2266 C CA . VAL A 1 275 ? -27.217 -2.621 2.466 1.00 86.12 275 VAL A CA 1
ATOM 2267 C C . VAL A 1 275 ? -28.077 -2.354 1.237 1.00 86.12 275 VAL A C 1
ATOM 2269 O O . VAL A 1 275 ? -27.586 -1.934 0.195 1.00 86.12 275 VAL A O 1
ATOM 2272 N N . THR A 1 276 ? -29.379 -2.609 1.358 1.00 83.75 276 THR A N 1
ATOM 2273 C CA . THR A 1 276 ? -30.329 -2.405 0.255 1.00 83.75 276 THR A CA 1
ATOM 2274 C C . THR A 1 276 ? -30.459 -0.914 -0.065 1.00 83.75 276 THR A C 1
ATOM 2276 O O . THR A 1 276 ? -30.569 -0.099 0.847 1.00 83.75 276 THR A O 1
ATOM 2279 N N . GLY A 1 277 ? -30.466 -0.558 -1.352 1.00 83.94 277 GLY A N 1
ATOM 2280 C CA . GLY A 1 277 ? -30.631 0.829 -1.808 1.00 83.94 277 GLY A CA 1
ATOM 2281 C C . GLY A 1 277 ? -29.362 1.687 -1.766 1.00 83.94 277 GLY A C 1
ATOM 2282 O O . GLY A 1 277 ? -29.438 2.867 -2.087 1.00 83.94 277 GLY A O 1
ATOM 2283 N N . VAL A 1 278 ? -28.208 1.113 -1.408 1.00 87.81 278 VAL A N 1
ATOM 2284 C CA . VAL A 1 278 ? -26.902 1.784 -1.464 1.00 87.81 278 VAL A CA 1
ATOM 2285 C C . VAL A 1 278 ? -26.066 1.148 -2.565 1.00 87.81 278 VAL A C 1
ATOM 2287 O O . VAL A 1 278 ? -25.796 -0.051 -2.525 1.00 87.81 278 VAL A O 1
ATOM 2290 N N . SER A 1 279 ? -25.661 1.949 -3.550 1.00 85.25 279 SER A N 1
ATOM 2291 C CA . SER A 1 279 ? -24.993 1.457 -4.760 1.00 85.25 279 SER A CA 1
ATOM 2292 C C . SER A 1 279 ? -23.533 1.887 -4.866 1.00 85.25 279 SER A C 1
ATOM 2294 O O . SER A 1 279 ? -22.742 1.214 -5.527 1.00 85.25 279 SER A O 1
ATOM 2296 N N . SER A 1 280 ? -23.148 2.974 -4.191 1.00 91.69 280 SER A N 1
ATOM 2297 C CA . SER A 1 280 ? -21.786 3.507 -4.246 1.00 91.69 280 SER A CA 1
ATOM 2298 C C . SER A 1 280 ? -21.102 3.576 -2.881 1.00 91.69 280 SER A C 1
ATOM 2300 O O . SER A 1 280 ? -21.734 3.618 -1.824 1.00 91.69 280 SER A O 1
ATOM 2302 N N . PHE A 1 281 ? -19.768 3.614 -2.906 1.00 93.56 281 PHE A N 1
ATOM 2303 C CA . PHE A 1 281 ? -18.957 3.804 -1.703 1.00 93.56 281 PHE A CA 1
ATOM 2304 C C . PHE A 1 281 ? -19.271 5.124 -0.994 1.00 93.56 281 PHE A C 1
ATOM 2306 O O . PHE A 1 281 ? -19.415 5.148 0.226 1.00 93.56 281 PHE A O 1
ATOM 2313 N N . GLU A 1 282 ? -19.416 6.210 -1.755 1.00 95.00 282 GLU A N 1
ATOM 2314 C CA . GLU A 1 282 ? -19.754 7.519 -1.203 1.00 95.00 282 GLU A CA 1
ATOM 2315 C C . GLU A 1 282 ? -21.123 7.503 -0.513 1.00 95.00 282 GLU A C 1
ATOM 2317 O O . GLU A 1 282 ? -21.216 7.924 0.638 1.00 95.00 282 GLU A O 1
ATOM 2322 N N . GLU A 1 283 ? -22.156 6.949 -1.159 1.00 94.62 283 GLU A N 1
ATOM 2323 C CA . GLU A 1 283 ? -23.484 6.784 -0.548 1.00 94.62 283 GLU A CA 1
ATOM 2324 C C . GLU A 1 283 ? -23.406 5.990 0.756 1.00 94.62 283 GLU A C 1
ATOM 2326 O O . GLU A 1 283 ? -23.987 6.400 1.760 1.00 94.62 283 GLU A O 1
ATOM 2331 N N . LYS A 1 284 ? -22.651 4.883 0.769 1.00 95.44 284 LYS A N 1
ATOM 2332 C CA . LYS A 1 284 ? -22.515 4.031 1.954 1.00 95.44 284 LYS A CA 1
ATOM 2333 C C . LYS A 1 284 ? -21.881 4.768 3.128 1.00 95.44 284 LYS A C 1
ATOM 2335 O O . LYS A 1 284 ? -22.390 4.685 4.243 1.00 95.44 284 LYS A O 1
ATOM 2340 N N . VAL A 1 285 ? -20.779 5.476 2.884 1.00 96.25 285 VAL A N 1
ATOM 2341 C CA . VAL A 1 285 ? -20.061 6.210 3.934 1.00 96.25 285 VAL A CA 1
ATOM 2342 C C . VAL A 1 285 ? -20.903 7.373 4.457 1.00 96.25 285 VAL A C 1
ATOM 2344 O O . VAL A 1 285 ? -20.959 7.577 5.668 1.00 96.25 285 VAL A O 1
ATOM 2347 N N . ILE A 1 286 ? -21.578 8.117 3.573 1.00 95.88 286 ILE A N 1
ATOM 2348 C CA . ILE A 1 286 ? -22.464 9.218 3.977 1.00 95.88 286 ILE A CA 1
ATOM 2349 C C . ILE A 1 286 ? -23.656 8.691 4.785 1.00 95.88 286 ILE A C 1
ATOM 2351 O O . ILE A 1 286 ? -23.963 9.231 5.845 1.00 95.88 286 ILE A O 1
ATOM 2355 N N . PHE A 1 287 ? -24.275 7.593 4.354 1.00 94.88 287 PHE A N 1
ATOM 2356 C CA . PHE A 1 287 ? -25.355 6.957 5.103 1.00 94.88 287 PHE A CA 1
ATOM 2357 C C . PHE A 1 287 ? -24.909 6.541 6.514 1.00 94.88 287 PHE A C 1
ATOM 2359 O O . PHE A 1 287 ? -25.571 6.869 7.502 1.00 94.88 287 PHE A O 1
ATOM 2366 N N . ASP A 1 288 ? -23.769 5.853 6.629 1.00 95.88 288 ASP A N 1
ATOM 2367 C CA . ASP A 1 288 ? -23.262 5.388 7.921 1.00 95.88 288 ASP A CA 1
ATOM 2368 C C . ASP A 1 288 ? -22.888 6.549 8.846 1.00 95.88 288 ASP A C 1
ATOM 2370 O O . ASP A 1 288 ? -23.209 6.514 10.038 1.00 95.88 288 ASP A O 1
ATOM 2374 N N . ILE A 1 289 ? -22.228 7.588 8.318 1.00 96.69 289 ILE A N 1
ATOM 2375 C CA . ILE A 1 289 ? -21.776 8.714 9.137 1.00 96.69 289 ILE A CA 1
ATOM 2376 C C . ILE A 1 289 ? -22.951 9.567 9.609 1.00 96.69 289 ILE A C 1
ATOM 2378 O O . ILE A 1 289 ? -22.978 9.956 10.774 1.00 96.69 289 ILE A O 1
ATOM 2382 N N . GLU A 1 290 ? -23.946 9.826 8.761 1.00 96.00 290 GLU A N 1
ATOM 2383 C CA . GLU A 1 290 ? -25.142 10.571 9.159 1.00 96.00 290 GLU A CA 1
ATOM 2384 C C . GLU A 1 290 ? -25.942 9.801 10.205 1.00 96.00 290 GLU A C 1
ATOM 2386 O O . GLU A 1 290 ? -26.336 10.376 11.220 1.00 96.00 290 GLU A O 1
ATOM 2391 N N . LYS A 1 291 ? -26.108 8.486 10.021 1.00 95.94 291 LYS A N 1
ATOM 2392 C CA . LYS A 1 291 ? -26.744 7.617 11.017 1.00 95.94 291 LYS A CA 1
ATOM 2393 C C . LYS A 1 291 ? -26.013 7.676 12.361 1.00 95.94 291 LYS A C 1
ATOM 2395 O O . LYS A 1 291 ? -26.652 7.874 13.393 1.00 95.94 291 LYS A O 1
ATOM 2400 N N . ALA A 1 292 ? -24.687 7.537 12.358 1.00 97.12 292 ALA A N 1
ATOM 2401 C CA . ALA A 1 292 ? -23.882 7.590 13.575 1.00 97.12 292 ALA A CA 1
ATOM 2402 C C . ALA A 1 292 ? -23.955 8.967 14.257 1.00 97.12 292 ALA A C 1
ATOM 2404 O O . ALA A 1 292 ? -24.116 9.048 15.475 1.00 97.12 292 ALA A O 1
ATOM 2405 N N . LEU A 1 293 ? -23.898 10.055 13.482 1.00 95.31 293 LEU A N 1
ATOM 2406 C CA . LEU A 1 293 ? -24.012 11.420 13.994 1.00 95.31 293 LEU A CA 1
ATOM 2407 C C . LEU A 1 293 ? -25.393 11.702 14.599 1.00 95.31 293 LEU A C 1
ATOM 2409 O O . LEU A 1 293 ? -25.462 12.260 15.695 1.00 95.31 293 LEU A O 1
ATOM 2413 N N . ASN A 1 294 ? -26.472 11.295 13.926 1.00 95.31 294 ASN A N 1
ATOM 2414 C CA . ASN A 1 294 ? -27.850 11.489 14.389 1.00 95.31 294 ASN A CA 1
ATOM 2415 C C . ASN A 1 294 ? -28.143 10.706 15.675 1.00 95.31 294 ASN A C 1
ATOM 2417 O O . ASN A 1 294 ? -28.867 11.194 16.539 1.00 95.31 294 ASN A O 1
ATOM 2421 N N . ASN A 1 295 ? -27.530 9.531 15.832 1.00 96.00 295 ASN A N 1
ATOM 2422 C CA . ASN A 1 295 ? -27.660 8.705 17.033 1.00 96.00 295 ASN A CA 1
ATOM 2423 C C . ASN A 1 295 ? -26.712 9.121 18.171 1.00 96.00 295 ASN A C 1
ATOM 2425 O O . ASN A 1 295 ? -26.776 8.557 19.260 1.00 96.00 295 ASN A O 1
ATOM 2429 N N . GLY A 1 296 ? -25.809 10.079 17.939 1.00 93.44 296 GLY A N 1
ATOM 2430 C CA . GLY A 1 296 ? -24.793 10.465 18.919 1.00 93.44 296 GLY A CA 1
ATOM 2431 C C . GLY A 1 296 ? -23.692 9.418 19.145 1.00 93.44 296 GLY A C 1
ATOM 2432 O O . GLY A 1 296 ? -22.987 9.475 20.155 1.00 93.44 296 GLY A O 1
ATOM 2433 N N . SER A 1 297 ? -23.518 8.476 18.216 1.00 95.75 297 SER A N 1
ATOM 2434 C CA . SER A 1 297 ? -22.533 7.393 18.287 1.00 95.75 297 SER A CA 1
ATOM 2435 C C . SER A 1 297 ? -21.143 7.855 17.833 1.00 95.75 297 SER A C 1
ATOM 2437 O O . SER A 1 297 ? -20.689 7.553 16.731 1.00 95.75 297 SER A O 1
ATOM 2439 N N . TRP A 1 298 ? -20.419 8.589 18.682 1.00 95.38 298 TRP A N 1
ATOM 2440 C CA . TRP A 1 298 ? -19.101 9.145 18.316 1.00 95.38 298 TRP A CA 1
ATOM 2441 C C . TRP A 1 298 ? -18.035 8.079 18.025 1.00 95.38 298 TRP A C 1
ATOM 2443 O O . TRP A 1 298 ? -17.152 8.309 17.201 1.00 95.38 298 TRP A O 1
ATOM 2453 N N . ILE A 1 299 ? -18.125 6.916 18.677 1.00 95.12 299 ILE A N 1
ATOM 2454 C CA . ILE A 1 299 ? -17.223 5.779 18.436 1.00 95.12 299 ILE A CA 1
ATOM 2455 C C . ILE A 1 299 ? -17.421 5.235 17.016 1.00 95.12 299 ILE A C 1
ATOM 2457 O O . ILE A 1 299 ? -16.435 5.030 16.310 1.00 95.12 299 ILE A O 1
ATOM 2461 N N . ASP A 1 300 ? -18.671 5.092 16.568 1.00 96.56 300 ASP A N 1
ATOM 2462 C CA . ASP A 1 300 ? -18.985 4.627 15.212 1.00 96.56 300 ASP A CA 1
ATOM 2463 C C . ASP A 1 300 ? -18.465 5.617 14.167 1.00 96.56 300 ASP A C 1
ATOM 2465 O O . ASP A 1 300 ? -17.833 5.210 13.196 1.00 96.56 300 ASP A O 1
ATOM 2469 N N . VAL A 1 301 ? -18.619 6.927 14.406 1.00 96.88 301 VAL A N 1
ATOM 2470 C CA . VAL A 1 301 ? -18.005 7.958 13.551 1.00 96.88 301 VAL A CA 1
ATOM 2471 C C . VAL A 1 301 ? -16.487 7.773 13.475 1.00 96.88 301 VAL A C 1
ATOM 2473 O O . VAL A 1 301 ? -15.912 7.824 12.389 1.00 96.88 301 VAL A O 1
ATOM 2476 N N . SER A 1 302 ? -15.822 7.513 14.604 1.00 95.50 302 SER A N 1
ATOM 2477 C CA . SER A 1 302 ? -14.378 7.264 14.612 1.00 95.50 302 SER A CA 1
ATOM 2478 C C . SER A 1 302 ? -13.986 6.027 13.812 1.00 95.50 302 SER A C 1
ATOM 2480 O O . SER A 1 302 ? -12.984 6.062 13.097 1.00 95.50 302 SER A O 1
ATOM 2482 N N . PHE A 1 303 ? -14.757 4.946 13.917 1.00 94.69 303 PHE A N 1
ATOM 2483 C CA . PHE A 1 303 ? -14.529 3.733 13.139 1.00 94.69 303 PHE A CA 1
ATOM 2484 C C . PHE A 1 303 ? -14.686 4.006 11.636 1.00 94.69 303 PHE A C 1
ATOM 2486 O O . PHE A 1 303 ? -13.787 3.699 10.861 1.00 94.69 303 PHE A O 1
ATOM 2493 N N . ILE A 1 304 ? -15.755 4.698 11.231 1.00 96.44 304 ILE A N 1
ATOM 2494 C CA . ILE A 1 304 ? -16.000 5.078 9.831 1.00 96.44 304 ILE A CA 1
ATOM 2495 C C . ILE A 1 304 ? -14.832 5.899 9.266 1.00 96.44 304 ILE A C 1
ATOM 2497 O O . ILE A 1 304 ? -14.345 5.606 8.176 1.00 96.44 304 ILE A O 1
ATOM 2501 N N . LEU A 1 305 ? -14.350 6.902 10.008 1.00 95.75 305 LEU A N 1
ATOM 2502 C CA . LEU A 1 305 ? -13.222 7.737 9.578 1.00 95.75 305 LEU A CA 1
ATOM 2503 C C . LEU A 1 305 ? -11.912 6.942 9.499 1.00 95.75 305 LEU A C 1
ATOM 2505 O O . LEU A 1 305 ? -11.131 7.162 8.576 1.00 95.75 305 LEU A O 1
ATOM 2509 N N . THR A 1 306 ? -11.694 6.004 10.424 1.00 92.31 306 THR A N 1
ATOM 2510 C CA . THR A 1 306 ? -10.535 5.094 10.406 1.00 92.31 306 THR A CA 1
ATOM 2511 C C . THR A 1 306 ? -10.517 4.265 9.125 1.00 92.31 306 THR A C 1
ATOM 2513 O O . THR A 1 306 ? -9.495 4.184 8.446 1.00 92.31 306 THR A O 1
ATOM 2516 N N . GLU A 1 307 ? -11.668 3.703 8.759 1.00 91.94 307 GLU A N 1
ATOM 2517 C CA . GLU A 1 307 ? -11.827 2.883 7.561 1.00 91.94 307 GLU A CA 1
ATOM 2518 C C . GLU A 1 307 ? -11.756 3.706 6.263 1.00 91.94 307 GLU A C 1
ATOM 2520 O O . GLU A 1 307 ? -11.190 3.257 5.262 1.00 91.94 307 GLU A O 1
ATOM 2525 N N . LEU A 1 308 ? -12.251 4.945 6.266 1.00 91.62 308 LEU A N 1
ATOM 2526 C CA . LEU A 1 308 ? -12.077 5.864 5.140 1.00 91.62 308 LEU A CA 1
ATOM 2527 C C . LEU A 1 308 ? -10.596 6.198 4.894 1.00 91.62 308 LEU A C 1
ATOM 2529 O O . LEU A 1 308 ? -10.160 6.248 3.743 1.00 91.62 308 LEU A O 1
ATOM 2533 N N . GLY A 1 309 ? -9.817 6.375 5.966 1.00 88.62 309 GLY A N 1
ATOM 2534 C CA . GLY A 1 309 ? -8.395 6.728 5.902 1.00 88.62 309 GLY A CA 1
ATOM 2535 C C . GLY A 1 309 ? -7.477 5.659 5.304 1.00 88.62 309 GLY A C 1
ATOM 2536 O O . GLY A 1 309 ? -6.291 5.919 5.107 1.00 88.62 309 GLY A O 1
ATOM 2537 N N . ARG A 1 310 ? -7.999 4.465 4.991 1.00 86.38 310 ARG A N 1
ATOM 2538 C CA . ARG A 1 310 ? -7.253 3.410 4.287 1.00 86.38 310 ARG A CA 1
ATOM 2539 C C . ARG A 1 310 ? -7.147 3.645 2.773 1.00 86.38 310 ARG A C 1
ATOM 2541 O O . ARG A 1 310 ? -6.384 2.949 2.108 1.00 86.38 310 ARG A O 1
ATOM 2548 N N . GLY A 1 311 ? -7.873 4.624 2.228 1.00 85.50 311 GLY A N 1
ATOM 2549 C CA . GLY A 1 311 ? -7.766 5.066 0.834 1.00 85.50 311 GLY A CA 1
ATOM 2550 C C . GLY A 1 311 ? -7.504 6.569 0.701 1.00 85.50 311 GLY A C 1
ATOM 2551 O O . GLY A 1 311 ? -7.156 7.239 1.669 1.00 85.50 311 GLY A O 1
ATOM 2552 N N . TYR A 1 312 ? -7.648 7.099 -0.517 1.00 88.56 312 TYR A N 1
ATOM 2553 C CA . TYR A 1 312 ? -7.519 8.532 -0.800 1.00 88.56 312 TYR A CA 1
ATOM 2554 C C . TYR A 1 312 ? -8.761 9.036 -1.536 1.00 88.56 312 TYR A C 1
ATOM 2556 O O . TYR A 1 312 ? -8.947 8.745 -2.721 1.00 88.56 312 TYR A O 1
ATOM 2564 N N . PHE A 1 313 ? -9.611 9.794 -0.838 1.00 92.44 313 PHE A N 1
ATOM 2565 C CA . PHE A 1 313 ? -10.926 10.210 -1.333 1.00 92.44 313 PHE A CA 1
ATOM 2566 C C . PHE A 1 313 ? -11.182 11.697 -1.049 1.00 92.44 313 PHE A C 1
ATOM 2568 O O . PHE A 1 313 ? -12.103 12.041 -0.308 1.00 92.44 313 PHE A O 1
ATOM 2575 N N . PRO A 1 314 ? -10.410 12.622 -1.649 1.00 92.44 314 PRO A N 1
ATOM 2576 C CA . PRO A 1 314 ? -10.371 14.021 -1.221 1.00 92.44 314 PRO A CA 1
ATOM 2577 C C . PRO A 1 314 ? -11.727 14.737 -1.268 1.00 92.44 314 PRO A C 1
ATOM 2579 O O . PRO A 1 314 ? -12.032 15.552 -0.399 1.00 92.44 314 PRO A O 1
ATOM 2582 N N . ALA A 1 315 ? -12.570 14.434 -2.260 1.00 94.12 315 ALA A N 1
ATOM 2583 C CA . ALA A 1 315 ? -13.904 15.026 -2.354 1.00 94.12 315 ALA A CA 1
ATOM 2584 C C . ALA A 1 315 ? -14.826 14.563 -1.210 1.00 94.12 315 ALA A C 1
ATOM 2586 O O . ALA A 1 315 ? -15.485 15.389 -0.577 1.00 94.12 315 ALA A O 1
ATOM 2587 N N . LEU A 1 316 ? -14.834 13.259 -0.915 1.00 96.06 316 LEU A N 1
ATOM 2588 C CA . LEU A 1 316 ? -15.624 12.666 0.165 1.00 96.06 316 LEU A CA 1
ATOM 2589 C C . LEU A 1 316 ? -15.106 13.099 1.543 1.00 96.06 316 LEU A C 1
ATOM 2591 O O . LEU A 1 316 ? -15.890 13.493 2.403 1.00 96.06 316 LEU A O 1
ATOM 2595 N N . GLU A 1 317 ? -13.786 13.104 1.733 1.00 96.00 317 GLU A N 1
ATOM 2596 C CA . GLU A 1 317 ? -13.147 13.576 2.964 1.00 96.00 317 GLU A CA 1
ATOM 2597 C C . GLU A 1 317 ? -13.558 15.019 3.285 1.00 96.00 317 GLU A C 1
ATOM 2599 O O . GLU A 1 317 ? -13.942 15.307 4.416 1.00 96.00 317 GLU A O 1
ATOM 2604 N N . ASN A 1 318 ? -13.571 15.917 2.294 1.00 95.94 318 ASN A N 1
ATOM 2605 C CA . ASN A 1 318 ? -14.015 17.300 2.490 1.00 95.94 318 ASN A CA 1
ATOM 2606 C C . ASN A 1 318 ? -15.489 17.405 2.912 1.00 95.94 318 ASN A C 1
ATOM 2608 O O . ASN A 1 318 ? -15.809 18.169 3.827 1.00 95.94 318 ASN A O 1
ATOM 2612 N N . LYS A 1 319 ? -16.386 16.610 2.312 1.00 97.38 319 LYS A N 1
ATOM 2613 C CA . LYS A 1 319 ? -17.797 16.539 2.740 1.00 97.38 319 LYS A CA 1
ATOM 2614 C C . LYS A 1 319 ? -17.909 16.085 4.196 1.00 97.38 319 LYS A C 1
ATOM 2616 O O . LYS A 1 319 ? -18.625 16.697 4.987 1.00 97.38 319 LYS A O 1
ATOM 2621 N N . ILE A 1 320 ? -17.141 15.068 4.577 1.00 97.88 320 ILE A N 1
ATOM 2622 C CA . ILE A 1 320 ? -17.118 14.540 5.944 1.00 97.88 320 ILE A CA 1
ATOM 2623 C C . ILE A 1 320 ? -16.570 15.566 6.934 1.00 97.88 320 ILE A C 1
ATOM 2625 O O . ILE A 1 320 ? -17.161 15.750 7.995 1.00 97.88 320 ILE A O 1
ATOM 2629 N N . ILE A 1 321 ? -15.511 16.306 6.597 1.00 97.62 321 ILE A N 1
ATOM 2630 C CA . ILE A 1 321 ? -14.975 17.373 7.461 1.00 97.62 321 ILE A CA 1
ATOM 2631 C C . ILE A 1 321 ? -16.055 18.414 7.777 1.00 97.62 321 ILE A C 1
ATOM 2633 O O . ILE A 1 321 ? -16.156 18.860 8.922 1.00 97.62 321 ILE A O 1
ATOM 2637 N N . ILE A 1 322 ? -16.897 18.771 6.801 1.00 97.31 322 ILE A N 1
ATOM 2638 C CA . ILE A 1 322 ? -18.024 19.694 7.004 1.00 97.31 322 ILE A CA 1
ATOM 2639 C C . ILE A 1 322 ? -19.044 19.102 7.987 1.00 97.31 322 ILE A C 1
ATOM 2641 O O . ILE A 1 322 ? -19.456 19.798 8.920 1.00 97.31 322 ILE A O 1
ATOM 2645 N N . LEU A 1 323 ? -19.412 17.826 7.830 1.00 97.25 323 LEU A N 1
ATOM 2646 C CA . LEU A 1 323 ? -20.330 17.131 8.741 1.00 97.25 323 LEU A CA 1
ATOM 2647 C C . LEU A 1 323 ? -19.775 17.068 10.171 1.00 97.25 323 LEU A C 1
ATOM 2649 O O . LEU A 1 323 ? -20.475 17.428 11.119 1.00 97.25 323 LEU A O 1
ATOM 2653 N N . ILE A 1 324 ? -18.500 16.703 10.334 1.00 97.44 324 ILE A N 1
ATOM 2654 C CA . ILE A 1 324 ? -17.830 16.661 11.641 1.00 97.44 324 ILE A CA 1
ATOM 2655 C C . ILE A 1 324 ? -17.768 18.054 12.271 1.00 97.44 324 ILE A C 1
ATOM 2657 O O . ILE A 1 324 ? -18.074 18.211 13.453 1.00 97.44 324 ILE A O 1
ATOM 2661 N N . LYS A 1 325 ? -17.426 19.088 11.495 1.00 96.62 325 LYS A N 1
ATOM 2662 C CA . LYS A 1 325 ? -17.398 20.476 11.975 1.00 96.62 325 LYS A CA 1
ATOM 2663 C C . LYS A 1 325 ? -18.782 20.935 12.442 1.00 96.62 325 LYS A C 1
ATOM 2665 O O . LYS A 1 325 ? -18.885 21.550 13.503 1.00 96.62 325 LYS A O 1
ATOM 2670 N N . LYS A 1 326 ? -19.841 20.611 11.692 1.00 95.81 326 LYS A N 1
ATOM 2671 C CA . LYS A 1 326 ? -21.232 20.894 12.081 1.00 95.81 326 LYS A CA 1
ATOM 2672 C C . LYS A 1 326 ? -21.596 20.171 13.377 1.00 95.81 326 LYS A C 1
ATOM 2674 O O . LYS A 1 326 ? -22.147 20.794 14.279 1.00 95.81 326 LYS A O 1
ATOM 2679 N N . ALA A 1 327 ? -21.242 18.892 13.491 1.00 95.38 327 ALA A N 1
ATOM 2680 C CA . ALA A 1 327 ? -21.504 18.096 14.681 1.00 95.38 327 ALA A CA 1
ATOM 2681 C C . ALA A 1 327 ? -20.772 18.639 15.915 1.00 95.38 327 ALA A C 1
ATOM 2683 O O . ALA A 1 327 ? -21.366 18.707 16.988 1.00 95.38 327 ALA A O 1
ATOM 2684 N N . LEU A 1 328 ? -19.510 19.052 15.784 1.00 95.31 328 LEU A N 1
ATOM 2685 C CA . LEU A 1 328 ? -18.735 19.656 16.871 1.00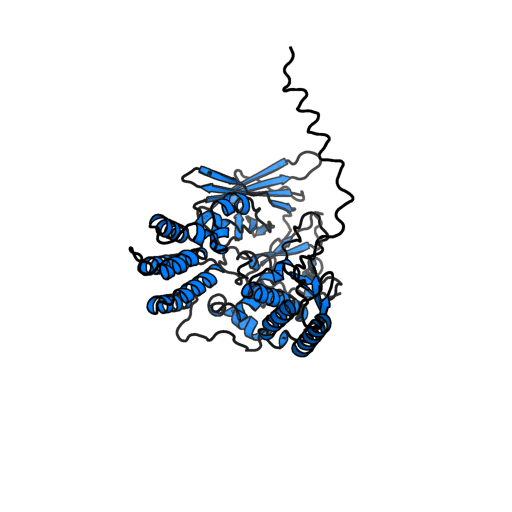 95.31 328 LEU A CA 1
ATOM 268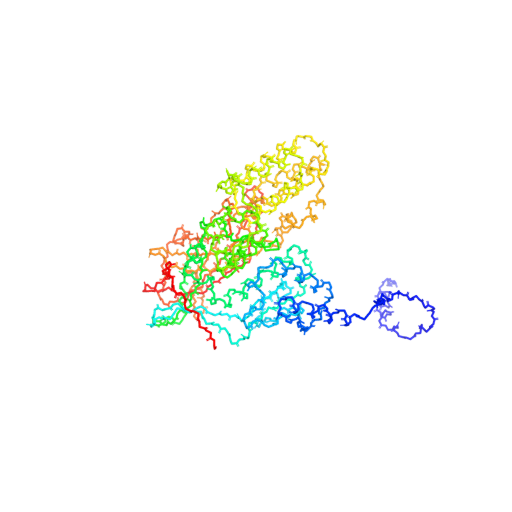6 C C . LEU A 1 328 ? -19.339 20.982 17.354 1.00 95.31 328 LEU A C 1
ATOM 2688 O O . LEU A 1 328 ? -19.262 21.267 18.547 1.00 95.31 328 LEU A O 1
ATOM 2692 N N . GLY A 1 329 ? -19.936 21.778 16.465 1.00 93.31 329 GLY A N 1
ATOM 2693 C CA . GLY A 1 329 ? -20.506 23.084 16.806 1.00 93.31 329 GLY A CA 1
ATOM 2694 C C . GLY A 1 329 ? -19.463 24.108 17.281 1.00 93.31 329 GLY A C 1
ATOM 2695 O O . GLY A 1 329 ? -18.262 23.829 17.351 1.00 93.31 329 GLY A O 1
ATOM 2696 N N . SER A 1 330 ? -19.915 25.321 17.608 1.00 87.81 330 SER A N 1
ATOM 2697 C CA . SER A 1 330 ? -19.048 26.414 18.081 1.00 87.81 330 SER A CA 1
ATOM 2698 C C . SER A 1 330 ? -18.651 26.281 19.555 1.00 87.81 330 SER A C 1
ATOM 2700 O O . SER A 1 330 ? -17.540 26.660 19.922 1.00 87.81 330 SER A O 1
ATOM 2702 N N . MET A 1 331 ? -19.522 25.706 20.388 1.00 87.50 331 MET A N 1
ATOM 2703 C CA . MET A 1 331 ? -19.297 25.488 21.820 1.00 87.50 331 MET A CA 1
ATOM 2704 C C . MET A 1 331 ? -19.157 23.998 22.136 1.00 87.50 331 MET A C 1
ATOM 2706 O O . MET A 1 331 ? -19.779 23.155 21.490 1.00 87.50 331 MET A O 1
ATOM 2710 N N . SER A 1 332 ? -18.338 23.672 23.139 1.00 89.75 332 SER A N 1
ATOM 2711 C CA . SER A 1 332 ? -18.222 22.296 23.625 1.00 89.75 332 SER A CA 1
ATOM 2712 C C . SER A 1 332 ? -19.499 21.887 24.350 1.00 89.75 332 SER A C 1
ATOM 2714 O O . SER A 1 332 ? -19.935 22.568 25.273 1.00 89.75 332 SER A O 1
ATOM 2716 N N . VAL A 1 333 ? -20.078 20.764 23.929 1.00 88.25 333 VAL A N 1
ATOM 2717 C CA . VAL A 1 333 ? -21.229 20.133 24.599 1.00 88.25 333 VAL A CA 1
ATOM 2718 C C . VAL A 1 333 ? -20.789 18.886 25.376 1.00 88.25 333 VAL A C 1
ATOM 2720 O O . VAL A 1 333 ? -21.451 18.463 26.315 1.00 88.25 333 VAL A O 1
ATOM 2723 N N . SER A 1 334 ? -19.658 18.281 24.997 1.00 91.44 334 SER A N 1
ATOM 2724 C CA . SER A 1 334 ? -19.085 17.115 25.668 1.00 91.44 334 SER A CA 1
ATOM 2725 C C . SER A 1 334 ? -17.603 16.983 25.330 1.00 91.44 334 SER A C 1
ATOM 2727 O O . SER A 1 334 ? -17.225 16.942 24.158 1.00 91.44 334 SER A O 1
ATOM 2729 N N . GLN A 1 335 ? -16.764 16.835 26.357 1.00 90.94 335 GLN A N 1
ATOM 2730 C CA . GLN A 1 335 ? -15.327 16.615 26.183 1.00 90.94 335 GLN A CA 1
ATOM 2731 C C . GLN A 1 335 ? -15.032 15.290 25.460 1.00 90.94 335 GLN A C 1
ATOM 2733 O O . GLN A 1 335 ? -14.134 15.223 24.624 1.00 90.94 335 GLN A O 1
ATOM 2738 N N . SER A 1 336 ? -15.813 14.240 25.740 1.00 91.69 336 SER A N 1
ATOM 2739 C CA . SER A 1 336 ? -15.687 12.931 25.081 1.00 91.69 336 SER A CA 1
ATOM 2740 C C . SER A 1 336 ? -15.962 13.027 23.578 1.00 91.69 336 SER A C 1
ATOM 2742 O O . SER A 1 336 ? -15.194 12.504 22.766 1.00 91.69 336 SER A O 1
ATOM 2744 N N . LYS A 1 337 ? -17.017 13.758 23.202 1.00 94.50 337 LYS A N 1
ATOM 2745 C CA . LYS A 1 337 ? -17.368 14.022 21.803 1.00 94.50 337 LYS A CA 1
ATOM 2746 C C . LYS A 1 337 ? -16.257 14.786 21.088 1.00 94.50 337 LYS A C 1
ATOM 2748 O O . LYS A 1 337 ? -15.799 14.349 20.035 1.00 94.50 337 LYS A O 1
ATOM 2753 N N . ASP A 1 338 ? -15.809 15.895 21.673 1.00 95.44 338 ASP A N 1
ATOM 2754 C CA . ASP A 1 338 ? -14.776 16.755 21.087 1.00 95.44 338 ASP A CA 1
ATOM 2755 C C . ASP A 1 338 ? -13.471 15.999 20.870 1.00 95.44 338 ASP A C 1
ATOM 2757 O O . ASP A 1 338 ? -12.857 16.097 19.807 1.00 95.44 338 ASP A O 1
ATOM 2761 N N . LYS A 1 339 ? -13.082 15.202 21.869 1.00 94.25 339 LYS A N 1
ATOM 2762 C CA . LYS A 1 339 ? -11.916 14.333 21.798 1.00 94.25 339 LYS A CA 1
ATOM 2763 C C . LYS A 1 339 ? -12.066 13.296 20.696 1.00 94.25 339 LYS A C 1
ATOM 2765 O O . LYS A 1 339 ? -11.198 13.223 19.836 1.00 94.25 339 LYS A O 1
ATOM 2770 N N . THR A 1 340 ? -13.145 12.519 20.713 1.00 95.19 340 THR A N 1
ATOM 2771 C CA . THR A 1 340 ? -13.338 11.416 19.764 1.00 95.19 340 THR A CA 1
ATOM 2772 C C . THR A 1 340 ? -13.338 11.948 18.337 1.00 95.19 340 THR A C 1
ATOM 2774 O O . THR A 1 340 ? -12.443 11.617 17.571 1.00 95.19 340 THR A O 1
ATOM 2777 N N . LEU A 1 341 ? -14.242 12.877 18.016 1.00 96.00 341 LEU A N 1
ATOM 2778 C CA . LEU A 1 341 ? -14.355 13.435 16.668 1.00 96.00 341 LEU A CA 1
ATOM 2779 C C . LEU A 1 341 ? -13.088 14.189 16.240 1.00 96.00 341 LEU A C 1
ATOM 2781 O O . LEU A 1 341 ? -12.661 14.081 15.091 1.00 96.00 341 LEU A O 1
ATOM 2785 N N . GLY A 1 342 ? -12.465 14.933 17.160 1.00 95.25 342 GLY A N 1
ATOM 2786 C CA . GLY A 1 342 ? -11.215 15.643 16.909 1.00 95.25 342 GLY A CA 1
ATOM 2787 C C . GLY A 1 342 ? -10.074 14.705 16.519 1.00 95.25 342 GLY A C 1
ATOM 2788 O O . GLY A 1 342 ? -9.399 14.965 15.522 1.00 95.25 342 GLY A O 1
ATOM 2789 N N . LEU A 1 343 ? -9.878 13.605 17.254 1.00 95.06 343 LEU A N 1
ATOM 2790 C CA . LEU A 1 343 ? -8.851 12.602 16.953 1.00 95.06 343 LEU A CA 1
ATOM 2791 C C . LEU A 1 343 ? -9.156 11.833 15.664 1.00 95.06 343 LEU A C 1
ATOM 2793 O O . LEU A 1 343 ? -8.264 11.670 14.836 1.00 95.06 343 LEU A O 1
ATOM 2797 N N . SER A 1 344 ? -10.414 11.450 15.422 1.00 94.75 344 SER A N 1
ATOM 2798 C CA . SER A 1 344 ? -10.801 10.711 14.210 1.00 94.75 344 SER A CA 1
ATOM 2799 C C . SER A 1 344 ? -10.466 11.458 12.919 1.00 94.75 344 SER A C 1
ATOM 2801 O O . SER A 1 344 ? -10.197 10.846 11.889 1.00 94.75 344 SER A O 1
ATOM 2803 N N . THR A 1 345 ? -10.415 12.793 12.947 1.00 95.25 345 THR A N 1
ATOM 2804 C CA . THR A 1 345 ? -10.014 13.569 11.765 1.00 95.25 345 THR A CA 1
ATOM 2805 C C . THR A 1 345 ? -8.563 13.316 11.327 1.00 95.25 345 THR A C 1
ATOM 2807 O O . THR A 1 345 ? -8.187 13.731 10.232 1.00 95.25 345 THR A O 1
ATOM 2810 N N . CYS A 1 346 ? -7.715 12.669 12.140 1.00 93.19 346 CYS A N 1
ATOM 2811 C CA . CYS A 1 346 ? -6.341 12.301 11.766 1.00 93.19 346 CYS A CA 1
ATOM 2812 C C . CYS A 1 346 ? -6.268 11.265 10.636 1.00 93.19 346 CYS A C 1
ATOM 2814 O O . CYS A 1 346 ? -5.216 11.126 10.018 1.00 93.19 346 CYS A O 1
ATOM 2816 N N . TYR A 1 347 ? -7.382 10.599 10.331 1.00 92.25 347 TYR A N 1
ATOM 2817 C CA . TYR A 1 347 ? -7.516 9.695 9.189 1.00 92.25 347 TYR A CA 1
ATOM 2818 C C . TYR A 1 347 ? -7.926 10.406 7.888 1.00 92.25 347 TYR A C 1
ATOM 2820 O O . TYR A 1 347 ? -7.973 9.777 6.838 1.00 92.25 347 TYR A O 1
ATOM 2828 N N . LEU A 1 348 ? -8.205 11.713 7.936 1.00 93.44 348 LEU A N 1
ATOM 2829 C CA . LEU A 1 348 ? -8.586 12.510 6.770 1.00 93.44 348 LEU A CA 1
ATOM 2830 C C . LEU A 1 348 ? -7.358 13.243 6.221 1.00 93.44 348 LEU A C 1
ATOM 2832 O O . LEU A 1 348 ? -6.699 14.003 6.936 1.00 93.44 348 LEU A O 1
ATOM 2836 N N . MET A 1 349 ? -7.075 13.044 4.936 1.00 90.56 349 MET A N 1
ATOM 2837 C CA . MET A 1 349 ? -5.867 13.497 4.247 1.00 90.56 349 MET A CA 1
ATOM 2838 C C . MET A 1 349 ? -6.037 14.881 3.604 1.00 90.56 349 MET A C 1
ATOM 2840 O O . MET A 1 349 ? -5.436 15.174 2.567 1.00 90.56 349 MET A O 1
ATOM 2844 N N . GLN A 1 350 ? -6.826 15.751 4.249 1.00 93.81 350 GLN A N 1
ATOM 2845 C CA . GLN A 1 350 ? -7.055 17.139 3.834 1.00 93.81 350 GLN A CA 1
ATOM 2846 C C . GLN A 1 350 ? -6.516 18.143 4.873 1.00 93.81 350 GLN A C 1
ATOM 2848 O O . GLN A 1 350 ? -6.663 17.914 6.082 1.00 93.81 350 GLN A O 1
ATOM 2853 N N . PRO A 1 351 ? -5.921 19.276 4.449 1.00 94.25 351 PRO A N 1
ATOM 2854 C CA . PRO A 1 351 ? -5.454 20.334 5.353 1.00 94.25 351 PRO A CA 1
ATOM 2855 C C . PRO A 1 351 ? -6.528 20.845 6.328 1.00 94.25 351 PRO A C 1
ATOM 2857 O O . PRO A 1 351 ? -6.240 21.136 7.491 1.00 94.25 351 PRO A O 1
ATOM 2860 N N . GLU A 1 352 ? -7.782 20.899 5.887 1.00 96.06 352 GLU A N 1
ATOM 2861 C CA . GLU A 1 352 ? -8.943 21.358 6.648 1.00 96.06 352 GLU A CA 1
ATOM 2862 C C . GLU A 1 352 ? -9.173 20.512 7.908 1.00 96.06 352 GLU A C 1
ATOM 2864 O O . GLU A 1 352 ? -9.560 21.042 8.952 1.00 96.06 352 GLU A O 1
ATOM 2869 N N . ALA A 1 353 ? -8.870 19.211 7.852 1.00 95.50 353 ALA A N 1
ATOM 2870 C CA . ALA A 1 353 ? -8.943 18.324 9.009 1.00 95.50 353 ALA A CA 1
ATOM 2871 C C . ALA A 1 353 ? -7.899 18.701 10.072 1.00 95.50 353 ALA A C 1
ATOM 2873 O O . ALA A 1 353 ? -8.195 18.726 11.270 1.00 95.50 353 ALA A O 1
ATOM 2874 N N . LEU A 1 354 ? -6.678 19.050 9.651 1.00 95.00 354 LEU A N 1
ATOM 2875 C CA . LEU A 1 354 ? -5.636 19.525 10.562 1.00 95.00 354 LEU A CA 1
ATOM 2876 C C . LEU A 1 354 ? -5.990 20.892 11.165 1.00 95.00 354 LEU A C 1
ATOM 2878 O O . LEU A 1 354 ? -5.768 21.105 12.360 1.00 95.00 354 LEU A O 1
ATOM 2882 N N . GLU A 1 355 ? -6.548 21.810 10.375 1.00 95.56 355 GLU A N 1
ATOM 2883 C CA . GLU A 1 355 ? -6.994 23.112 10.885 1.00 95.56 355 GLU A CA 1
ATOM 2884 C C . GLU A 1 355 ? -8.146 22.984 11.884 1.00 95.56 355 GLU A C 1
ATOM 2886 O O . GLU A 1 355 ? -8.145 23.675 12.907 1.00 95.56 355 GLU A O 1
ATOM 2891 N N . LEU A 1 356 ? -9.070 22.042 11.669 1.00 96.25 356 LEU A N 1
ATOM 2892 C CA . LEU A 1 356 ? -10.115 21.728 12.640 1.00 96.25 356 LEU A CA 1
ATOM 2893 C C . LEU A 1 356 ? -9.516 21.286 13.985 1.00 96.25 356 LEU A C 1
ATOM 2895 O O . LEU A 1 356 ? -9.875 21.838 15.026 1.00 96.25 356 LEU A O 1
ATOM 2899 N N . ARG A 1 357 ? -8.527 20.380 13.981 1.00 94.81 357 ARG A N 1
ATOM 2900 C CA . ARG A 1 357 ? -7.821 19.965 15.212 1.00 94.81 357 ARG A CA 1
ATOM 2901 C C . ARG A 1 357 ? -7.126 21.132 15.905 1.00 94.81 357 ARG A C 1
ATOM 2903 O O . ARG A 1 357 ? -7.243 21.292 17.119 1.00 94.81 357 ARG A O 1
ATOM 2910 N N . LYS A 1 358 ? -6.424 21.980 15.146 1.00 95.00 358 LYS A N 1
ATOM 2911 C CA . LYS A 1 358 ? -5.771 23.181 15.693 1.00 95.00 358 LYS A CA 1
ATOM 2912 C C . LYS A 1 358 ? -6.785 24.134 16.324 1.00 95.00 358 LYS A C 1
ATOM 2914 O O . LYS A 1 358 ? -6.502 24.695 17.379 1.00 95.00 358 LYS A O 1
ATOM 2919 N N . SER A 1 359 ? -7.953 24.316 15.708 1.00 96.06 359 SER A N 1
ATOM 2920 C CA . SER A 1 359 ? -9.037 25.135 16.259 1.00 96.06 359 SER A CA 1
ATOM 2921 C C . SER A 1 359 ? -9.540 24.580 17.597 1.00 96.06 359 SER A C 1
ATOM 2923 O O . SER A 1 359 ? -9.582 25.324 18.580 1.00 96.06 359 SER A O 1
ATOM 2925 N N . LEU A 1 360 ? -9.800 23.269 17.680 1.00 96.12 360 LEU A N 1
ATOM 2926 C CA . LEU A 1 360 ? -10.210 22.615 18.929 1.00 96.12 360 LEU A CA 1
ATOM 2927 C C . LEU A 1 360 ? -9.168 22.805 20.044 1.00 96.12 360 LEU A C 1
ATOM 2929 O O . LEU A 1 360 ? -9.531 23.167 21.163 1.00 96.12 360 LEU A O 1
ATOM 2933 N N . ILE A 1 361 ? -7.876 22.671 19.727 1.00 95.44 361 ILE A N 1
ATOM 2934 C CA . ILE A 1 361 ? -6.775 22.912 20.675 1.00 95.44 361 ILE A CA 1
ATOM 2935 C C . ILE A 1 361 ? -6.745 24.372 21.146 1.00 95.44 361 ILE A C 1
ATOM 2937 O O . ILE A 1 361 ? -6.666 24.630 22.345 1.00 95.44 361 ILE A O 1
ATOM 2941 N N . ARG A 1 362 ? -6.827 25.344 20.223 1.00 95.94 362 ARG A N 1
ATOM 2942 C CA . ARG A 1 362 ? -6.818 26.784 20.559 1.00 95.94 362 ARG A CA 1
ATOM 2943 C C . ARG A 1 362 ? -7.987 27.162 21.468 1.00 95.94 362 ARG A C 1
ATOM 2945 O O . ARG A 1 362 ? -7.816 27.958 22.383 1.00 95.94 362 ARG A O 1
ATOM 2952 N N . SER A 1 363 ? -9.147 26.546 21.247 1.00 95.06 363 SER A N 1
ATOM 2953 C CA . SER A 1 363 ? -10.338 26.709 22.092 1.00 95.06 363 SER A CA 1
ATOM 2954 C C . SER A 1 363 ? -10.312 25.892 23.394 1.00 95.06 363 SER A C 1
ATOM 2956 O O . SER A 1 363 ? -11.299 25.887 24.122 1.00 95.06 363 SER A O 1
ATOM 2958 N N . LYS A 1 364 ? -9.203 25.199 23.699 1.00 94.75 364 LYS A N 1
ATOM 2959 C CA . LYS A 1 364 ? -9.025 24.330 24.877 1.00 94.75 364 LYS A CA 1
ATOM 2960 C C . LYS A 1 364 ? -10.053 23.191 24.991 1.00 94.75 364 LYS A C 1
ATOM 2962 O O . LYS A 1 364 ? -10.256 22.659 26.076 1.00 94.75 364 LYS A O 1
ATOM 2967 N N . ARG A 1 365 ? -10.674 22.786 23.877 1.00 95.12 365 ARG A N 1
ATOM 2968 C CA . ARG A 1 365 ? -11.645 21.674 23.822 1.00 95.12 365 ARG A CA 1
ATOM 2969 C C . ARG A 1 365 ? -10.969 20.302 23.851 1.00 95.12 365 ARG A C 1
ATOM 2971 O O . ARG A 1 365 ? -11.540 19.343 24.355 1.00 95.12 365 ARG A O 1
ATOM 2978 N N . ILE A 1 366 ? -9.744 20.226 23.330 1.00 95.50 366 ILE A N 1
ATOM 2979 C CA . ILE A 1 366 ? -8.858 19.055 23.394 1.00 95.50 366 ILE A CA 1
ATOM 2980 C C . ILE A 1 366 ? -7.427 19.519 23.682 1.00 95.50 366 ILE A C 1
ATOM 2982 O O . ILE A 1 366 ? -7.058 20.643 23.329 1.00 95.50 366 ILE A O 1
ATOM 2986 N N . SER A 1 367 ? -6.595 18.671 24.285 1.00 94.06 367 SER A N 1
ATOM 2987 C CA . SER A 1 367 ? -5.187 19.003 24.531 1.00 94.06 367 SER A CA 1
ATOM 2988 C C . SER A 1 367 ? -4.247 18.451 23.453 1.00 94.06 367 SER A C 1
ATOM 2990 O O . SER A 1 367 ? -4.480 17.396 22.865 1.00 94.06 367 SER A O 1
ATOM 2992 N N . VAL A 1 368 ? -3.109 19.125 23.238 1.00 93.50 368 VAL A N 1
ATOM 2993 C CA . VAL A 1 368 ? -2.039 18.630 22.345 1.00 93.50 368 VAL A CA 1
ATOM 2994 C C . VAL A 1 368 ? -1.516 17.268 22.809 1.00 93.50 368 VAL A C 1
ATOM 2996 O O . VAL A 1 368 ? -1.251 16.398 21.986 1.00 93.50 368 VAL A O 1
ATOM 2999 N N . LYS A 1 369 ? -1.395 17.066 24.128 1.00 92.75 369 LYS A N 1
ATOM 3000 C CA . LYS A 1 369 ? -0.921 15.807 24.717 1.00 92.75 369 LYS A CA 1
ATOM 3001 C C . LYS A 1 369 ? -1.824 14.633 24.344 1.00 92.75 369 LYS A C 1
ATOM 3003 O O . LYS A 1 369 ? -1.320 13.546 24.098 1.00 92.75 369 LYS A O 1
ATOM 3008 N N . GLU A 1 370 ? -3.136 14.842 24.304 1.00 90.56 370 GLU A N 1
ATOM 3009 C CA . GLU A 1 370 ? -4.081 13.810 23.871 1.00 90.56 370 GLU A CA 1
ATOM 3010 C C . GLU A 1 370 ? -3.964 13.527 22.378 1.00 90.56 370 GLU A C 1
ATOM 3012 O O . GLU A 1 370 ? -3.927 12.363 21.997 1.00 90.56 370 GLU A O 1
ATOM 3017 N N . VAL A 1 371 ? -3.829 14.566 21.549 1.00 91.75 371 VAL A N 1
ATOM 3018 C CA . VAL A 1 371 ? -3.641 14.401 20.099 1.00 91.75 371 VAL A CA 1
ATOM 3019 C C . VAL A 1 371 ? -2.371 13.619 19.781 1.00 91.75 371 VAL A C 1
ATOM 3021 O O . VAL A 1 371 ? -2.401 12.730 18.946 1.00 91.75 371 VAL A O 1
ATOM 3024 N N . LEU A 1 372 ? -1.261 13.895 20.465 1.00 91.38 372 LEU A N 1
ATOM 3025 C CA . LEU A 1 372 ? 0.008 13.203 20.218 1.00 91.38 372 LEU A CA 1
ATOM 3026 C C . LEU A 1 372 ? 0.076 11.782 20.801 1.00 91.38 372 LEU A C 1
ATOM 3028 O O . LEU A 1 372 ? 1.040 11.077 20.525 1.00 91.38 372 LEU A O 1
ATOM 3032 N N . ARG A 1 373 ? -0.907 11.364 21.611 1.00 90.25 373 ARG A N 1
ATOM 3033 C CA . ARG A 1 373 ? -1.022 9.975 22.089 1.00 90.25 373 ARG A CA 1
ATOM 3034 C C . ARG A 1 373 ? -1.679 9.053 21.069 1.00 90.25 373 ARG A C 1
ATOM 3036 O O . ARG A 1 373 ? -1.489 7.847 21.166 1.00 90.25 373 ARG A O 1
ATOM 3043 N N . ASP A 1 374 ? -2.460 9.601 20.144 1.00 89.25 374 ASP A N 1
ATOM 3044 C CA . ASP A 1 374 ? -3.038 8.825 19.054 1.00 89.25 374 ASP A CA 1
ATOM 3045 C C . ASP A 1 374 ? -1.946 8.526 18.004 1.00 89.25 374 ASP A C 1
ATOM 3047 O O . ASP A 1 374 ? -1.334 9.473 17.493 1.00 89.25 374 ASP A O 1
ATOM 3051 N N . PRO A 1 375 ? -1.666 7.247 17.681 1.00 83.88 375 PRO A N 1
ATOM 3052 C CA . PRO A 1 375 ? -0.582 6.883 16.767 1.00 83.88 375 PRO A CA 1
ATOM 3053 C C . PRO A 1 375 ? -0.720 7.510 15.376 1.00 83.88 375 PRO A C 1
ATOM 3055 O O . PRO A 1 375 ? 0.268 7.981 14.804 1.00 83.88 375 PRO A O 1
ATOM 3058 N N . GLN A 1 376 ? -1.945 7.586 14.851 1.00 85.88 376 GLN A N 1
ATOM 3059 C CA . GLN A 1 376 ? -2.201 8.148 13.529 1.00 85.88 376 GLN A CA 1
ATOM 3060 C C . GLN A 1 376 ? -1.982 9.662 13.531 1.00 85.88 376 GLN A C 1
ATOM 3062 O O . GLN A 1 376 ? -1.326 10.212 12.644 1.00 85.88 376 GLN A O 1
ATOM 3067 N N . CYS A 1 377 ? -2.472 10.361 14.553 1.00 90.19 377 CYS A N 1
ATOM 3068 C CA . CYS A 1 377 ? -2.193 11.783 14.717 1.00 90.19 377 CYS A CA 1
ATOM 3069 C C . CYS A 1 377 ? -0.694 12.061 14.910 1.00 90.19 377 CYS A C 1
ATOM 3071 O O . CYS A 1 377 ? -0.170 13.032 14.354 1.00 90.19 377 CYS A O 1
ATOM 3073 N N . PHE A 1 378 ? -0.000 11.220 15.684 1.00 89.12 378 PHE A N 1
ATOM 3074 C CA . PHE A 1 378 ? 1.432 11.339 15.944 1.00 89.12 378 PHE A CA 1
ATOM 3075 C C . PHE A 1 378 ? 2.264 11.175 14.669 1.00 89.12 378 PHE A C 1
ATOM 3077 O O . PHE A 1 378 ? 3.217 11.930 14.458 1.00 89.12 378 PHE A O 1
ATOM 3084 N N . ARG A 1 379 ? 1.863 10.266 13.772 1.00 82.19 379 ARG A N 1
ATOM 3085 C CA . ARG A 1 379 ? 2.487 10.078 12.455 1.00 82.19 379 ARG A CA 1
ATOM 3086 C C . ARG A 1 379 ? 2.572 11.383 11.661 1.00 82.19 379 ARG A C 1
ATOM 3088 O O . ARG A 1 379 ? 3.607 11.687 11.075 1.00 82.19 379 ARG A O 1
ATOM 3095 N N . TYR A 1 380 ? 1.513 12.191 11.690 1.00 83.00 380 TYR A N 1
ATOM 3096 C CA . TYR A 1 380 ? 1.447 13.485 10.996 1.00 83.00 380 TYR A CA 1
ATOM 3097 C C . TYR A 1 380 ? 1.779 14.683 11.890 1.00 83.00 380 TYR A C 1
ATOM 3099 O O . TYR A 1 380 ? 1.556 15.839 11.504 1.00 83.00 380 TYR A O 1
ATOM 3107 N N . ALA A 1 381 ? 2.304 14.447 13.093 1.00 90.31 381 ALA A N 1
ATOM 3108 C CA . ALA A 1 381 ? 2.779 15.524 13.940 1.00 90.31 381 ALA A CA 1
ATOM 3109 C C . ALA A 1 381 ? 3.904 16.290 13.234 1.00 90.31 381 ALA A C 1
ATOM 3111 O O . ALA A 1 381 ? 4.641 15.747 12.409 1.00 90.31 381 ALA A O 1
ATOM 3112 N N . ARG A 1 382 ? 4.046 17.578 13.574 1.00 91.88 382 ARG A N 1
ATOM 3113 C CA . ARG A 1 382 ? 5.069 18.446 12.971 1.00 91.88 382 ARG A CA 1
ATOM 3114 C C . ARG A 1 382 ? 6.449 17.804 13.065 1.00 91.88 382 ARG A C 1
ATOM 3116 O O . ARG A 1 382 ? 7.112 17.657 12.052 1.00 91.88 382 ARG A O 1
ATOM 3123 N N . ASP A 1 383 ? 6.853 17.423 14.267 1.00 91.94 383 ASP A N 1
ATOM 3124 C CA . ASP A 1 383 ? 8.191 16.903 14.516 1.00 91.94 383 ASP A CA 1
ATOM 3125 C C . ASP A 1 383 ? 8.433 15.575 13.788 1.00 91.94 383 ASP A C 1
ATOM 3127 O O . ASP A 1 383 ? 9.484 15.421 13.175 1.00 91.94 383 ASP A O 1
ATOM 3131 N N . THR A 1 384 ? 7.451 14.669 13.770 1.00 91.25 384 THR A N 1
ATOM 3132 C CA . THR A 1 384 ? 7.512 13.407 13.015 1.00 91.25 384 THR A CA 1
ATOM 3133 C C . THR A 1 384 ? 7.682 13.663 11.518 1.00 91.25 384 THR A C 1
ATOM 3135 O O . THR A 1 384 ? 8.589 13.122 10.888 1.00 91.25 384 THR A O 1
ATOM 3138 N N . PHE A 1 385 ? 6.878 14.562 10.942 1.00 93.31 385 PHE A N 1
ATOM 3139 C CA . PHE A 1 385 ? 7.003 14.926 9.533 1.00 93.31 385 PHE A CA 1
ATOM 3140 C C . PHE A 1 385 ? 8.370 15.548 9.218 1.00 93.31 385 PHE A C 1
ATOM 3142 O O . PHE A 1 385 ? 9.070 15.110 8.309 1.00 93.31 385 PHE A O 1
ATOM 3149 N N . GLU A 1 386 ? 8.778 16.561 9.975 1.00 93.81 386 GLU A N 1
ATOM 3150 C CA . GLU A 1 386 ? 9.979 17.345 9.683 1.00 93.81 386 GLU A CA 1
ATOM 3151 C C . GLU A 1 386 ? 11.283 16.584 9.959 1.00 93.81 386 GLU A C 1
ATOM 3153 O O . GLU A 1 386 ? 12.274 16.789 9.262 1.00 93.81 386 GLU A O 1
ATOM 3158 N N . LYS A 1 387 ? 11.309 15.704 10.967 1.00 91.56 387 LYS A N 1
ATOM 3159 C CA . LYS A 1 387 ? 12.527 14.975 11.357 1.00 91.56 387 LYS A CA 1
ATOM 3160 C C . LYS A 1 387 ? 12.658 13.616 10.675 1.00 91.56 387 LYS A C 1
ATOM 3162 O O . LYS A 1 387 ? 13.796 13.179 10.495 1.00 91.56 387 LYS A O 1
ATOM 3167 N N . GLN A 1 388 ? 11.538 12.977 10.319 1.00 91.56 388 GLN A N 1
ATOM 3168 C CA . GLN A 1 388 ? 11.499 11.607 9.794 1.00 91.56 388 GLN A CA 1
ATOM 3169 C C . GLN A 1 388 ? 10.857 11.536 8.405 1.00 91.56 388 GLN A C 1
ATOM 3171 O O . GLN A 1 388 ? 11.577 11.335 7.432 1.00 91.56 388 GLN A O 1
ATOM 3176 N N . LEU A 1 389 ? 9.538 11.743 8.279 1.00 92.12 389 LEU A N 1
ATOM 3177 C CA . LEU A 1 389 ? 8.827 11.452 7.020 1.00 92.12 389 LEU A CA 1
ATOM 3178 C C . LEU A 1 389 ? 9.364 12.269 5.842 1.00 92.12 389 LEU A C 1
ATOM 3180 O O . LEU A 1 389 ? 9.579 11.745 4.759 1.00 92.12 389 LEU A O 1
ATOM 3184 N N . SER A 1 390 ? 9.641 13.556 6.042 1.00 93.44 390 SER A N 1
ATOM 3185 C CA . SER A 1 390 ? 10.147 14.430 4.979 1.00 93.44 390 SER A CA 1
ATOM 3186 C C . SER A 1 390 ? 11.504 13.999 4.409 1.00 93.44 390 SER A C 1
ATOM 3188 O O . SER A 1 390 ? 11.848 14.451 3.315 1.00 93.44 390 SER A O 1
ATOM 3190 N N . LYS A 1 391 ? 12.232 13.120 5.112 1.00 94.00 391 LYS A N 1
ATOM 3191 C CA . LYS A 1 391 ? 13.503 12.537 4.677 1.00 94.00 391 LYS A CA 1
ATOM 3192 C C . LYS A 1 391 ? 13.342 11.224 3.913 1.00 94.00 391 LYS A C 1
ATOM 3194 O O . LYS A 1 391 ? 14.283 10.831 3.240 1.00 94.00 391 LYS A O 1
ATOM 3199 N N . TRP A 1 392 ? 12.183 10.566 3.968 1.00 93.62 392 TRP A N 1
ATOM 3200 C CA . TRP A 1 392 ? 11.974 9.296 3.269 1.00 93.62 392 TRP A CA 1
ATOM 3201 C C . TRP A 1 392 ? 12.135 9.471 1.761 1.00 93.62 392 TRP A C 1
ATOM 3203 O O . TRP A 1 392 ? 11.531 10.376 1.167 1.00 93.62 392 TRP A O 1
ATOM 3213 N N . SER A 1 393 ? 12.960 8.615 1.163 1.00 92.75 393 SER A N 1
ATOM 3214 C CA . SER A 1 393 ? 13.174 8.559 -0.278 1.00 92.75 393 SER A CA 1
ATOM 3215 C C . SER A 1 393 ? 11.918 8.052 -0.998 1.00 92.75 393 SER A C 1
ATOM 3217 O O . SER A 1 393 ? 11.177 7.223 -0.461 1.00 92.75 393 SER A O 1
ATOM 3219 N N . PRO A 1 394 ? 11.650 8.529 -2.226 1.00 94.12 394 PRO A N 1
ATOM 3220 C CA . PRO A 1 394 ? 10.715 7.845 -3.106 1.00 94.12 394 PRO A CA 1
ATOM 3221 C C . PRO A 1 394 ? 11.206 6.421 -3.404 1.00 94.12 394 PRO A C 1
ATOM 3223 O O . PRO A 1 394 ? 12.410 6.185 -3.531 1.00 94.12 394 PRO A O 1
ATOM 3226 N N . SER A 1 395 ? 10.287 5.474 -3.555 1.00 92.75 395 SER A N 1
ATOM 3227 C CA . SER A 1 395 ? 10.605 4.065 -3.811 1.00 92.75 395 SER A CA 1
ATOM 3228 C C . SER A 1 395 ? 10.098 3.600 -5.176 1.00 92.75 395 SER A C 1
ATOM 3230 O O . SER A 1 395 ? 9.325 4.295 -5.838 1.00 92.75 395 SER A O 1
ATOM 3232 N N . ASN A 1 396 ? 10.543 2.414 -5.602 1.00 92.69 396 ASN A N 1
ATOM 3233 C CA . ASN A 1 396 ? 10.088 1.741 -6.823 1.00 92.69 396 ASN A CA 1
ATOM 3234 C C . ASN A 1 396 ? 10.212 2.636 -8.073 1.00 92.69 396 ASN A C 1
ATOM 3236 O O . ASN A 1 396 ? 9.254 2.796 -8.826 1.00 92.69 396 ASN A O 1
ATOM 3240 N N . LEU A 1 397 ? 11.377 3.267 -8.258 1.00 96.12 397 LEU A N 1
ATOM 3241 C CA . LEU A 1 397 ? 11.643 4.127 -9.408 1.00 96.12 397 LEU A CA 1
ATOM 3242 C C . LEU A 1 397 ? 11.871 3.287 -10.671 1.00 96.12 397 LEU A C 1
ATOM 3244 O O . LEU A 1 397 ? 12.865 2.572 -10.776 1.00 96.12 397 LEU A O 1
ATOM 3248 N N . TYR A 1 398 ? 10.985 3.447 -11.650 1.00 95.38 398 TYR A N 1
ATOM 3249 C CA . TYR A 1 398 ? 11.073 2.813 -12.962 1.00 95.38 398 TYR A CA 1
ATOM 3250 C C . TYR A 1 398 ? 11.156 3.856 -14.070 1.00 95.38 398 TYR A C 1
ATOM 3252 O O . TYR A 1 398 ? 10.405 4.833 -14.065 1.00 95.38 398 TYR A O 1
ATOM 3260 N N . PHE A 1 399 ? 12.023 3.610 -15.048 1.00 95.50 399 PHE A N 1
ATOM 3261 C CA . PHE A 1 399 ? 12.033 4.293 -16.339 1.00 95.50 399 PHE A CA 1
ATOM 3262 C C . PHE A 1 399 ? 11.332 3.423 -17.386 1.00 95.50 399 PHE A C 1
ATOM 3264 O O . PHE A 1 399 ? 11.494 2.205 -17.380 1.00 95.50 399 PHE A O 1
ATOM 3271 N N . TYR A 1 400 ? 10.591 4.044 -18.303 1.00 94.06 400 TYR A N 1
ATOM 3272 C CA . TYR A 1 400 ? 10.072 3.367 -19.491 1.00 94.06 400 TYR A CA 1
ATOM 3273 C C . TYR A 1 400 ? 9.722 4.340 -20.609 1.00 94.06 400 TYR A C 1
ATOM 3275 O O . TYR A 1 400 ? 9.417 5.514 -20.371 1.00 94.06 400 TYR A O 1
ATOM 3283 N N . LYS A 1 401 ? 9.687 3.811 -21.833 1.00 91.69 401 LYS A N 1
ATOM 3284 C CA . LYS A 1 401 ? 9.088 4.480 -22.986 1.00 91.69 401 LYS A CA 1
ATOM 3285 C C . LYS A 1 401 ? 7.692 3.946 -23.248 1.00 91.69 401 LYS A C 1
ATOM 3287 O O . LYS A 1 401 ? 7.455 2.747 -23.191 1.00 91.69 401 LYS A O 1
ATOM 3292 N N . ASP A 1 402 ? 6.774 4.843 -23.553 1.00 88.31 402 ASP A N 1
ATOM 3293 C CA . ASP A 1 402 ? 5.400 4.509 -23.907 1.00 88.31 402 ASP A CA 1
ATOM 3294 C C . ASP A 1 402 ? 5.015 5.363 -25.115 1.00 88.31 402 ASP A C 1
ATOM 3296 O O . ASP A 1 402 ? 4.964 6.596 -25.025 1.00 88.31 402 ASP A O 1
ATOM 3300 N N . SER A 1 403 ? 4.818 4.699 -26.258 1.00 80.31 403 SER A N 1
ATOM 3301 C CA . SER A 1 403 ? 4.682 5.282 -27.600 1.00 80.31 403 SER A CA 1
ATOM 3302 C C . SER A 1 403 ? 5.837 6.229 -27.972 1.00 80.31 403 SER A C 1
ATOM 3304 O O . SER A 1 403 ? 6.884 5.796 -28.439 1.00 80.31 403 SER A O 1
ATOM 3306 N N . VAL A 1 404 ? 5.659 7.529 -27.744 1.00 80.00 404 VAL A N 1
ATOM 3307 C CA . VAL A 1 404 ? 6.585 8.612 -28.123 1.00 80.00 404 VAL A CA 1
ATOM 3308 C C . VAL A 1 404 ? 7.172 9.359 -26.922 1.00 80.00 404 VAL A C 1
ATOM 3310 O O . VAL A 1 404 ? 7.954 10.307 -27.080 1.00 80.00 404 VAL A O 1
ATOM 3313 N N . SER A 1 405 ? 6.760 8.979 -25.713 1.00 90.69 405 SER A N 1
ATOM 3314 C CA . SER A 1 405 ? 7.099 9.683 -24.482 1.00 90.69 405 SER A CA 1
ATOM 3315 C C . SER A 1 405 ? 7.916 8.821 -23.535 1.00 90.69 405 SER A C 1
ATOM 3317 O O . SER A 1 405 ? 7.642 7.641 -23.331 1.00 90.69 405 SER A O 1
ATOM 3319 N N . ASP A 1 406 ? 8.887 9.473 -22.910 1.00 93.81 406 ASP A N 1
ATOM 3320 C CA . ASP A 1 406 ? 9.747 8.889 -21.895 1.00 93.81 406 ASP A CA 1
ATOM 3321 C C . ASP A 1 406 ? 9.202 9.266 -20.517 1.00 93.81 406 ASP A C 1
ATOM 3323 O O . ASP A 1 406 ? 8.922 10.443 -20.241 1.00 93.81 406 ASP A O 1
ATOM 3327 N N . TYR A 1 407 ? 9.032 8.270 -19.656 1.00 96.25 407 TYR A N 1
ATOM 3328 C CA . TYR A 1 407 ? 8.443 8.445 -18.341 1.00 96.25 407 TYR A CA 1
ATOM 3329 C C . TYR A 1 407 ? 9.334 7.888 -17.249 1.00 96.25 407 TYR A C 1
ATOM 3331 O O . TYR A 1 407 ? 10.054 6.907 -17.433 1.00 96.25 407 TYR A O 1
ATOM 3339 N N . ILE A 1 408 ? 9.194 8.493 -16.076 1.00 96.94 408 ILE A N 1
ATOM 3340 C CA . ILE A 1 408 ? 9.564 7.861 -14.817 1.00 96.94 408 ILE A CA 1
ATOM 3341 C C . ILE A 1 408 ? 8.321 7.693 -13.959 1.00 96.94 408 ILE A C 1
ATOM 3343 O O . ILE A 1 408 ? 7.421 8.540 -13.982 1.00 96.94 408 ILE A O 1
ATOM 3347 N N . GLN A 1 409 ? 8.260 6.594 -13.221 1.00 97.12 409 GLN A N 1
ATOM 3348 C CA . GLN A 1 409 ? 7.179 6.313 -12.289 1.00 97.12 409 GLN A CA 1
ATOM 3349 C C . GLN A 1 409 ? 7.733 5.756 -10.985 1.00 97.12 409 GLN A C 1
ATOM 3351 O O . GLN A 1 409 ? 8.686 4.985 -11.005 1.00 97.12 409 GLN A O 1
ATOM 3356 N N . PHE A 1 410 ? 7.155 6.179 -9.866 1.00 96.94 410 PHE A N 1
ATOM 3357 C CA . PHE A 1 410 ? 7.630 5.848 -8.526 1.00 96.94 410 PHE A CA 1
ATOM 3358 C C . PHE A 1 410 ? 6.522 6.023 -7.485 1.00 96.94 410 PHE A C 1
ATOM 3360 O O . PHE A 1 410 ? 5.451 6.567 -7.775 1.00 96.94 410 PHE A O 1
ATOM 3367 N N . LEU A 1 411 ? 6.799 5.580 -6.260 1.00 96.38 411 LEU A N 1
ATOM 3368 C CA . LEU A 1 411 ? 5.942 5.778 -5.099 1.00 96.38 411 LEU A CA 1
ATOM 3369 C C . LEU A 1 411 ? 6.537 6.839 -4.159 1.00 96.38 411 LEU A C 1
ATOM 3371 O O . LEU A 1 411 ? 7.706 6.769 -3.789 1.00 96.38 411 LEU A O 1
ATOM 3375 N N . ASP A 1 412 ? 5.723 7.809 -3.745 1.00 95.50 412 ASP A N 1
ATOM 3376 C CA . ASP A 1 412 ? 6.016 8.756 -2.665 1.00 95.50 412 ASP A CA 1
ATOM 3377 C C . ASP A 1 412 ? 4.986 8.590 -1.532 1.00 95.50 412 ASP A C 1
ATOM 3379 O O . ASP A 1 412 ? 3.904 9.191 -1.577 1.00 95.50 412 ASP A O 1
ATOM 3383 N N . PRO A 1 413 ? 5.305 7.808 -0.486 1.00 91.12 413 PRO A N 1
ATOM 3384 C CA . PRO A 1 413 ? 4.404 7.600 0.647 1.00 91.12 413 PRO A CA 1
ATOM 3385 C C . PRO A 1 413 ? 4.114 8.860 1.480 1.00 91.12 413 PRO A C 1
ATOM 3387 O O . PRO A 1 413 ? 3.226 8.848 2.332 1.00 91.12 413 PRO A O 1
ATOM 3390 N N . VAL A 1 414 ? 4.863 9.944 1.276 1.00 93.56 414 VAL A N 1
ATOM 3391 C CA . VAL A 1 414 ? 4.822 11.151 2.113 1.00 93.56 414 VAL A CA 1
ATOM 3392 C C . VAL A 1 414 ? 4.065 12.289 1.426 1.00 93.56 414 VAL A C 1
ATOM 3394 O O . VAL A 1 414 ? 3.756 13.291 2.072 1.00 93.56 414 VAL A O 1
ATOM 3397 N N . LEU A 1 415 ? 3.706 12.143 0.146 1.00 94.56 415 LEU A N 1
ATOM 3398 C CA . LEU A 1 415 ? 3.017 13.169 -0.645 1.00 94.56 415 LEU A CA 1
ATOM 3399 C C . LEU A 1 415 ? 1.742 13.697 0.041 1.00 94.56 415 LEU A C 1
ATOM 3401 O O . LEU A 1 415 ? 1.553 14.908 0.168 1.00 94.56 415 LEU A O 1
ATOM 3405 N N . SER A 1 416 ? 0.882 12.802 0.533 1.00 91.25 416 SER A N 1
ATOM 3406 C CA . SER A 1 416 ? -0.354 13.171 1.241 1.00 91.25 416 SER A CA 1
ATOM 3407 C C . SER A 1 416 ? -0.069 13.882 2.569 1.00 91.25 416 SER A C 1
ATOM 3409 O O . SER A 1 416 ? -0.638 14.939 2.844 1.00 91.25 416 SER A O 1
ATOM 3411 N N . ALA A 1 417 ? 0.873 13.361 3.359 1.00 92.12 417 ALA A N 1
ATOM 3412 C CA . ALA A 1 417 ? 1.294 13.957 4.625 1.00 92.12 417 ALA A CA 1
ATOM 3413 C C . ALA A 1 417 ? 1.855 15.376 4.437 1.00 92.12 417 ALA A C 1
ATOM 3415 O O . ALA A 1 417 ? 1.518 16.285 5.198 1.00 92.12 417 ALA A O 1
ATOM 3416 N N . ALA A 1 418 ? 2.687 15.578 3.411 1.00 95.12 418 ALA A N 1
ATOM 3417 C CA . ALA A 1 418 ? 3.243 16.880 3.062 1.00 95.12 418 ALA A CA 1
ATOM 3418 C C . ALA A 1 418 ? 2.129 17.886 2.746 1.00 95.12 418 ALA A C 1
ATOM 3420 O O . ALA A 1 418 ? 2.113 18.983 3.310 1.00 95.12 418 ALA A O 1
ATOM 3421 N N . TYR A 1 419 ? 1.151 17.473 1.937 1.00 95.19 419 TYR A N 1
ATOM 3422 C CA . TYR A 1 419 ? 0.009 18.307 1.579 1.00 95.19 419 TYR A CA 1
ATOM 3423 C C . TYR A 1 419 ? -0.837 18.710 2.792 1.00 95.19 419 TYR A C 1
ATOM 3425 O O . TYR A 1 419 ? -1.077 19.898 2.993 1.00 95.19 419 TYR A O 1
ATOM 3433 N N . VAL A 1 420 ? -1.205 17.762 3.665 1.00 93.62 420 VAL A N 1
ATOM 3434 C CA . VAL A 1 420 ? -1.950 18.043 4.913 1.00 93.62 420 VAL A CA 1
ATOM 3435 C C . VAL A 1 420 ? -1.218 19.061 5.792 1.00 93.62 420 VAL A C 1
ATOM 3437 O O . VAL A 1 420 ? -1.834 19.885 6.468 1.00 93.62 420 VAL A O 1
ATOM 3440 N N . ARG A 1 421 ? 0.118 19.028 5.787 1.00 93.94 421 ARG A N 1
ATOM 3441 C CA . ARG A 1 421 ? 0.981 19.951 6.536 1.00 93.94 421 ARG A CA 1
ATOM 3442 C C . ARG A 1 421 ? 1.187 21.304 5.841 1.00 93.94 421 ARG A C 1
ATOM 3444 O O . ARG A 1 421 ? 1.869 22.159 6.412 1.00 93.94 421 ARG A O 1
ATOM 3451 N N . GLY A 1 422 ? 0.604 21.506 4.660 1.00 94.75 422 GLY A N 1
ATOM 3452 C CA . GLY A 1 422 ? 0.708 22.730 3.868 1.00 94.75 422 GLY A CA 1
ATOM 3453 C C . GLY A 1 422 ? 2.038 22.872 3.127 1.00 94.75 422 GLY A C 1
ATOM 3454 O O . GLY A 1 422 ? 2.507 23.991 2.949 1.00 94.75 422 GLY A O 1
ATOM 3455 N N . PHE A 1 423 ? 2.687 21.763 2.765 1.00 96.81 423 PHE A N 1
ATOM 3456 C CA . PHE A 1 423 ? 3.890 21.759 1.931 1.00 96.81 423 PHE A CA 1
ATOM 3457 C C . PHE A 1 423 ? 3.529 21.395 0.490 1.00 96.81 423 PHE A C 1
ATOM 3459 O O . PHE A 1 423 ? 2.789 20.441 0.250 1.00 96.81 423 PHE A O 1
ATOM 3466 N N . GLU A 1 424 ? 4.102 22.124 -0.462 1.00 97.44 424 GLU A N 1
ATOM 3467 C CA . GLU A 1 424 ? 4.157 21.725 -1.866 1.00 97.44 424 GLU A CA 1
ATOM 3468 C C . GLU A 1 424 ? 5.339 20.765 -2.061 1.00 97.44 424 GLU A C 1
ATOM 3470 O O . GLU A 1 424 ? 6.368 20.900 -1.391 1.00 97.44 424 GLU A O 1
ATOM 3475 N N . THR A 1 425 ? 5.197 19.783 -2.953 1.00 98.19 425 THR A N 1
ATOM 3476 C CA . THR A 1 425 ? 6.245 18.790 -3.234 1.00 98.19 425 THR A CA 1
ATOM 3477 C C . THR A 1 425 ? 6.805 19.003 -4.635 1.00 98.19 425 THR A C 1
ATOM 3479 O O . THR A 1 425 ? 6.085 18.920 -5.620 1.00 98.19 425 THR A O 1
ATOM 3482 N N . GLU A 1 426 ? 8.098 19.276 -4.731 1.00 98.06 426 GLU A N 1
ATOM 3483 C CA . GLU A 1 426 ? 8.856 19.353 -5.974 1.00 98.06 426 GLU A CA 1
ATOM 3484 C C . GLU A 1 426 ? 9.682 18.077 -6.132 1.00 98.06 426 GLU A C 1
ATOM 3486 O O . GLU A 1 426 ? 10.519 17.760 -5.289 1.00 98.06 426 GLU A O 1
ATOM 3491 N N . TYR A 1 427 ? 9.464 17.342 -7.216 1.00 98.31 427 TYR A N 1
ATOM 3492 C CA . TYR A 1 427 ? 10.326 16.228 -7.592 1.00 98.31 427 TYR A CA 1
ATOM 3493 C C . TYR A 1 427 ? 11.410 16.745 -8.518 1.00 98.31 427 TYR A C 1
ATOM 3495 O O . TYR A 1 427 ? 11.086 17.289 -9.569 1.00 98.31 427 TYR A O 1
ATOM 3503 N N . THR A 1 428 ? 12.675 16.567 -8.150 1.00 98.06 428 THR A N 1
ATOM 3504 C CA . THR A 1 428 ? 13.822 16.873 -9.013 1.00 98.06 428 THR A CA 1
ATOM 3505 C C . THR A 1 428 ? 14.449 15.568 -9.467 1.00 98.06 428 THR A C 1
ATOM 3507 O O . THR A 1 428 ? 14.712 14.697 -8.636 1.00 98.06 428 THR A O 1
ATOM 3510 N N . TRP A 1 429 ? 14.723 15.446 -10.762 1.00 98.06 429 TRP A N 1
ATOM 3511 C CA . TRP A 1 429 ? 15.388 14.285 -11.341 1.00 98.06 429 TRP A CA 1
ATOM 3512 C C . TRP A 1 429 ? 16.619 14.706 -12.146 1.00 98.06 429 TRP A C 1
ATOM 3514 O O . TRP A 1 429 ? 16.654 15.786 -12.737 1.00 98.06 429 TRP A O 1
ATOM 3524 N N . LYS A 1 430 ? 17.641 13.848 -12.147 1.00 97.44 430 LYS A N 1
ATOM 3525 C CA . LYS A 1 430 ? 18.892 14.006 -12.898 1.00 97.44 430 LYS A CA 1
ATOM 3526 C C . LYS A 1 430 ? 19.266 12.684 -13.541 1.00 97.44 430 LYS A C 1
ATOM 3528 O O . LYS A 1 430 ? 19.181 11.653 -12.886 1.00 97.44 430 LYS A O 1
ATOM 3533 N N . ILE A 1 431 ? 19.682 12.717 -14.797 1.00 96.94 431 ILE A N 1
ATOM 3534 C CA . ILE A 1 431 ? 20.127 11.548 -15.551 1.00 96.94 431 ILE A CA 1
ATOM 3535 C C . ILE A 1 431 ? 21.598 11.743 -15.893 1.00 96.94 431 ILE A C 1
ATOM 3537 O O . ILE A 1 431 ? 21.974 12.771 -16.455 1.00 96.94 431 ILE A O 1
ATOM 3541 N N . PHE A 1 432 ? 22.408 10.749 -15.563 1.00 95.44 432 PHE A N 1
ATOM 3542 C CA . PHE A 1 432 ? 23.842 10.699 -15.804 1.00 95.44 432 PHE A CA 1
ATOM 3543 C C . PHE A 1 432 ? 24.156 9.583 -16.796 1.00 95.44 432 PHE A C 1
ATOM 3545 O O . PHE A 1 432 ? 23.476 8.556 -16.805 1.00 95.44 432 PHE A O 1
ATOM 3552 N N . ILE A 1 433 ? 25.182 9.786 -17.616 1.00 93.38 433 ILE A N 1
ATOM 3553 C CA . ILE A 1 433 ? 25.793 8.721 -18.417 1.00 93.38 433 ILE A CA 1
ATOM 3554 C C . ILE A 1 433 ? 26.873 8.065 -17.553 1.00 93.38 433 ILE A C 1
ATOM 3556 O O . ILE A 1 433 ? 27.768 8.774 -17.096 1.00 93.38 433 ILE A O 1
ATOM 3560 N N . GLU A 1 434 ? 26.795 6.749 -17.337 1.00 88.19 434 GLU A N 1
ATOM 3561 C CA . GLU A 1 434 ? 27.849 5.998 -16.637 1.00 88.19 434 GLU A CA 1
ATOM 3562 C C . GLU A 1 434 ? 28.999 5.661 -17.615 1.00 88.19 434 GLU A C 1
ATOM 3564 O O . GLU A 1 434 ? 28.757 5.244 -18.753 1.00 88.19 434 GLU A O 1
ATOM 3569 N N . GLY A 1 435 ? 30.255 5.857 -17.188 1.00 75.00 435 GLY A N 1
ATOM 3570 C CA . GLY A 1 435 ? 31.461 5.579 -17.984 1.00 75.00 435 GLY A CA 1
ATOM 3571 C C . GLY A 1 435 ? 32.778 5.785 -17.215 1.00 75.00 435 GLY A C 1
ATOM 3572 O O . GLY A 1 435 ? 32.766 6.240 -16.072 1.00 75.00 435 GLY A O 1
ATOM 3573 N N . ASP A 1 436 ? 33.910 5.463 -17.854 1.00 53.53 436 ASP A N 1
ATOM 3574 C CA . ASP A 1 436 ? 35.253 5.345 -17.247 1.00 53.53 436 ASP A CA 1
ATOM 3575 C C . ASP A 1 436 ? 35.907 6.689 -16.842 1.00 53.53 436 ASP A C 1
ATOM 3577 O O . ASP A 1 436 ? 36.987 7.043 -17.316 1.00 53.53 436 ASP A O 1
ATOM 3581 N N . GLY A 1 437 ? 35.275 7.461 -15.951 1.00 54.41 437 GLY A N 1
ATOM 3582 C CA . GLY A 1 437 ? 35.994 8.465 -15.152 1.00 54.41 437 GLY A CA 1
ATOM 3583 C C . GLY A 1 437 ? 35.244 9.743 -14.775 1.00 54.41 437 GLY A C 1
ATOM 3584 O O . GLY A 1 437 ? 35.655 10.396 -13.819 1.00 54.41 437 GLY A O 1
ATOM 3585 N N . VAL A 1 438 ? 34.151 10.110 -15.458 1.00 56.94 438 VAL A N 1
ATOM 3586 C CA . VAL A 1 438 ? 33.288 11.244 -15.062 1.00 56.94 438 VAL A CA 1
ATOM 3587 C C . VAL A 1 438 ? 31.836 10.954 -15.451 1.00 56.94 438 VAL A C 1
ATOM 3589 O O . VAL A 1 438 ? 31.517 10.903 -16.638 1.00 56.94 438 VAL A O 1
ATOM 3592 N N . ASP A 1 439 ? 30.948 10.827 -14.459 1.00 67.38 439 ASP A N 1
ATOM 3593 C CA . ASP A 1 439 ? 29.495 10.780 -14.671 1.00 67.38 439 ASP A CA 1
ATOM 3594 C C . ASP A 1 439 ? 29.033 12.105 -15.309 1.00 67.38 439 ASP A C 1
ATOM 3596 O O . ASP A 1 439 ? 28.876 13.132 -14.640 1.00 67.38 439 ASP A O 1
ATOM 3600 N N . GLY A 1 440 ? 28.830 12.107 -16.626 1.00 85.75 440 GLY A N 1
ATOM 3601 C CA . GLY A 1 440 ? 28.354 13.278 -17.356 1.00 85.75 440 GLY A CA 1
ATOM 3602 C C . GLY A 1 440 ? 26.860 13.489 -17.123 1.00 85.75 440 GLY A C 1
ATOM 3603 O O . GLY A 1 440 ? 26.054 12.629 -17.483 1.00 85.75 440 GLY A O 1
ATOM 3604 N N . LEU A 1 441 ? 26.465 14.633 -16.551 1.00 93.19 441 LEU A N 1
ATOM 3605 C CA . LEU A 1 441 ? 25.052 15.013 -16.434 1.00 93.19 441 LEU A CA 1
ATOM 3606 C C . LEU A 1 441 ? 24.442 15.180 -17.835 1.00 93.19 441 LEU A C 1
ATOM 3608 O O . LEU A 1 441 ? 24.701 16.170 -18.521 1.00 93.19 441 LEU A O 1
ATOM 3612 N N . LEU A 1 442 ? 23.591 14.235 -18.232 1.00 94.75 442 LEU A N 1
ATOM 3613 C CA . LEU A 1 442 ? 22.875 14.254 -19.505 1.00 94.75 442 LEU A CA 1
ATOM 3614 C C . LEU A 1 442 ? 21.717 15.252 -19.454 1.00 94.75 442 LEU A C 1
ATOM 3616 O O . LEU A 1 442 ? 21.636 16.188 -20.251 1.00 94.75 442 LEU A O 1
ATOM 3620 N N . ALA A 1 443 ? 20.819 15.061 -18.491 1.00 96.25 443 ALA A N 1
ATOM 3621 C CA . ALA A 1 443 ? 19.573 15.805 -18.401 1.00 96.25 443 ALA A CA 1
ATOM 3622 C C . ALA A 1 443 ? 19.152 15.996 -16.948 1.00 96.25 443 ALA A C 1
ATOM 3624 O O . ALA A 1 443 ? 19.468 15.184 -16.081 1.00 96.25 443 ALA A O 1
ATOM 3625 N N . GLU A 1 444 ? 18.401 17.058 -16.691 1.00 97.75 444 GLU A N 1
ATOM 3626 C CA . GLU A 1 444 ? 17.735 17.266 -15.414 1.00 97.75 444 GLU A CA 1
ATOM 3627 C C . GLU A 1 444 ? 16.385 17.937 -15.628 1.00 97.75 444 GLU A C 1
ATOM 3629 O O . GLU A 1 444 ? 16.118 18.547 -16.667 1.00 97.75 444 GLU A O 1
ATOM 3634 N N . GLY A 1 445 ? 15.529 17.813 -14.629 1.00 98.06 445 GLY A N 1
ATOM 3635 C CA . GLY A 1 445 ? 14.192 18.359 -14.677 1.00 98.06 445 GLY A CA 1
ATOM 3636 C C . GLY A 1 445 ? 13.530 18.372 -13.319 1.00 98.06 445 GLY A C 1
ATOM 3637 O O . GLY A 1 445 ? 14.061 17.858 -12.328 1.00 98.06 445 GLY A O 1
ATOM 3638 N N . TYR A 1 446 ? 12.356 18.988 -13.276 1.00 98.00 446 TYR A N 1
ATOM 3639 C CA . TYR A 1 446 ? 11.565 19.058 -12.065 1.00 98.00 446 TYR A CA 1
ATOM 3640 C C . TYR A 1 446 ? 10.060 19.081 -12.339 1.00 98.00 446 TYR A C 1
ATOM 3642 O O . TYR A 1 446 ? 9.593 19.433 -13.421 1.00 98.00 446 TYR A O 1
ATOM 3650 N N . SER A 1 447 ? 9.278 18.695 -11.334 1.00 97.38 447 SER A N 1
ATOM 3651 C CA . SER A 1 447 ? 7.818 18.754 -11.366 1.00 97.38 447 SER A CA 1
ATOM 3652 C C . SER A 1 447 ? 7.281 19.209 -10.015 1.00 97.38 447 SER A C 1
ATOM 3654 O O . SER A 1 447 ? 7.567 18.582 -8.996 1.00 97.38 447 SER A O 1
ATOM 3656 N N . LEU A 1 448 ? 6.496 20.291 -10.009 1.00 96.88 448 LEU A N 1
ATOM 3657 C CA . LEU A 1 448 ? 5.889 20.855 -8.803 1.00 96.88 448 LEU A CA 1
ATOM 3658 C C . LEU A 1 448 ? 4.456 20.345 -8.604 1.00 96.88 448 LEU A C 1
ATOM 3660 O O . LEU A 1 448 ? 3.595 20.508 -9.468 1.00 96.88 448 LEU A O 1
ATOM 3664 N N . TRP A 1 449 ? 4.193 19.805 -7.420 1.00 95.94 449 TRP A N 1
ATOM 3665 C CA . TRP A 1 449 ? 2.907 19.281 -6.981 1.00 95.94 449 TRP A CA 1
ATOM 3666 C C . TRP A 1 449 ? 2.376 20.117 -5.817 1.00 95.94 449 TRP A C 1
ATOM 3668 O O . TRP A 1 449 ? 2.878 20.056 -4.694 1.00 95.94 449 TRP A O 1
ATOM 3678 N N . LYS A 1 450 ? 1.330 20.902 -6.097 1.00 93.56 450 LYS A N 1
ATOM 3679 C CA . LYS A 1 450 ? 0.672 21.779 -5.109 1.00 93.56 450 LYS A CA 1
ATOM 3680 C C . LYS A 1 450 ? -0.446 21.098 -4.321 1.00 93.56 450 LYS A C 1
ATOM 3682 O O . LYS A 1 450 ? -0.950 21.648 -3.347 1.00 93.56 450 LYS A O 1
ATOM 3687 N N . LYS A 1 451 ? -0.881 19.925 -4.779 1.00 89.81 451 LYS A N 1
ATOM 3688 C CA . LYS A 1 451 ? -1.937 19.124 -4.155 1.00 89.81 451 LYS A CA 1
ATOM 3689 C C . LYS A 1 451 ? -1.346 17.822 -3.632 1.00 89.81 451 LYS A C 1
ATOM 3691 O O . LYS A 1 451 ? -0.292 17.389 -4.095 1.00 89.81 451 LYS A O 1
ATOM 3696 N N . GLY A 1 452 ? -2.050 17.207 -2.686 1.00 88.44 452 GLY A N 1
ATOM 3697 C CA . GLY A 1 452 ? -1.767 15.843 -2.260 1.00 88.44 452 GLY A CA 1
ATOM 3698 C C . GLY A 1 452 ? -2.026 14.840 -3.381 1.00 88.44 452 GLY A C 1
ATOM 3699 O O . GLY A 1 452 ? -2.391 15.194 -4.503 1.00 88.44 452 GLY A O 1
ATOM 3700 N N . GLY A 1 453 ? -1.855 13.567 -3.060 1.00 91.88 453 GLY A N 1
ATOM 3701 C CA . GLY A 1 453 ? -2.110 12.491 -3.998 1.00 91.88 453 GLY A CA 1
ATOM 3702 C C . GLY A 1 453 ? -2.103 11.140 -3.311 1.00 91.88 453 GLY A C 1
ATOM 3703 O O . GLY A 1 453 ? -1.797 11.023 -2.124 1.00 91.88 453 GLY A O 1
ATOM 3704 N N . ASN A 1 454 ? -2.405 10.117 -4.098 1.00 92.06 454 ASN A N 1
ATOM 3705 C CA . ASN A 1 454 ? -2.475 8.726 -3.662 1.00 92.06 454 ASN A CA 1
ATOM 3706 C C . ASN A 1 454 ? -1.091 8.060 -3.463 1.00 92.06 454 ASN A C 1
ATOM 3708 O O . ASN A 1 454 ? -1.014 6.864 -3.186 1.00 92.06 454 ASN A O 1
ATOM 3712 N N . GLY A 1 455 ? -0.012 8.831 -3.635 1.00 93.56 455 GLY A N 1
ATOM 3713 C CA . GLY A 1 455 ? 1.371 8.395 -3.471 1.00 93.56 455 GLY A CA 1
ATOM 3714 C C . GLY A 1 455 ? 1.985 7.698 -4.687 1.00 93.56 455 GLY A C 1
ATOM 3715 O O . GLY A 1 455 ? 3.137 7.304 -4.596 1.00 93.56 455 GLY A O 1
ATOM 3716 N N . SER A 1 456 ? 1.286 7.553 -5.817 1.00 95.69 456 SER A N 1
ATOM 3717 C CA . SER A 1 456 ? 1.865 7.081 -7.084 1.00 95.69 456 SER A CA 1
ATOM 3718 C C . SER A 1 456 ? 2.052 8.240 -8.058 1.00 95.69 456 SER A C 1
ATOM 3720 O O . SER A 1 456 ? 1.108 8.972 -8.363 1.00 95.69 456 SER A O 1
ATOM 3722 N N . VAL A 1 457 ? 3.280 8.425 -8.540 1.00 96.75 457 VAL A N 1
ATOM 3723 C CA . VAL A 1 457 ? 3.665 9.586 -9.349 1.00 96.75 457 VAL A CA 1
ATOM 3724 C C . VAL A 1 457 ? 4.250 9.116 -10.674 1.00 96.75 457 VAL A C 1
ATOM 3726 O O . VAL A 1 457 ? 5.166 8.301 -10.696 1.00 96.75 457 VAL A O 1
ATOM 3729 N N . LYS A 1 458 ? 3.735 9.657 -11.785 1.00 96.69 458 LYS A N 1
ATOM 3730 C CA . LYS A 1 458 ? 4.261 9.467 -13.147 1.00 96.69 458 LYS A CA 1
ATOM 3731 C C . LYS A 1 458 ? 4.659 10.820 -13.724 1.00 96.69 458 LYS A C 1
ATOM 3733 O O . LYS A 1 458 ? 3.809 11.698 -13.868 1.00 96.69 458 LYS A O 1
ATOM 3738 N N . LEU A 1 459 ? 5.929 10.975 -14.088 1.00 97.06 459 LEU A N 1
ATOM 3739 C CA . LEU A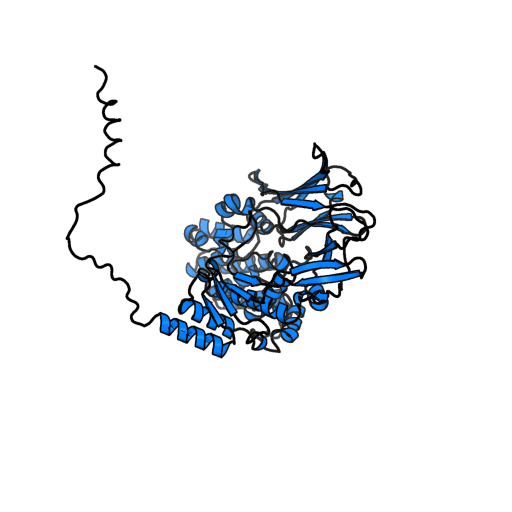 1 459 ? 6.460 12.194 -14.701 1.00 97.06 459 LEU A CA 1
ATOM 3740 C C . LEU A 1 459 ? 6.853 11.922 -16.150 1.00 97.06 459 LEU A C 1
ATOM 3742 O O . LEU A 1 459 ? 7.504 10.924 -16.445 1.00 97.06 459 LEU A O 1
ATOM 3746 N N . ASN A 1 460 ? 6.463 12.819 -17.055 1.00 96.94 460 ASN A N 1
ATOM 3747 C CA . ASN A 1 460 ? 6.968 12.828 -18.425 1.00 96.94 460 ASN A CA 1
ATOM 3748 C C . ASN A 1 460 ? 8.301 13.582 -18.442 1.00 96.94 460 ASN A C 1
ATOM 3750 O O . ASN A 1 460 ? 8.335 14.767 -18.100 1.00 96.94 460 ASN A O 1
ATOM 3754 N N . LEU A 1 461 ? 9.384 12.907 -18.826 1.00 96.44 461 LEU A N 1
ATOM 3755 C CA . LEU A 1 461 ? 10.728 13.474 -18.749 1.00 96.44 461 LEU A CA 1
ATOM 3756 C C . LEU A 1 461 ? 10.893 14.666 -19.693 1.00 96.44 461 LEU A C 1
ATOM 3758 O O . LEU A 1 461 ? 11.358 15.708 -19.258 1.00 96.44 461 LEU A O 1
ATOM 3762 N N . LYS A 1 462 ? 10.417 14.584 -20.942 1.00 93.94 462 LYS A N 1
ATOM 3763 C CA . LYS A 1 462 ? 10.498 15.709 -21.894 1.00 93.94 462 LYS A CA 1
ATOM 3764 C C . LYS A 1 462 ? 9.757 16.950 -21.393 1.00 93.94 462 LYS A C 1
ATOM 3766 O O . LYS A 1 462 ? 10.294 18.045 -21.443 1.00 93.94 462 LYS A O 1
ATOM 3771 N N . LYS A 1 463 ? 8.541 16.784 -20.860 1.00 95.56 463 LYS A N 1
ATOM 3772 C CA . LYS A 1 463 ? 7.728 17.910 -20.358 1.00 95.56 463 LYS A CA 1
ATOM 3773 C C . LYS A 1 463 ? 8.252 18.526 -19.061 1.00 95.56 463 LYS A C 1
ATOM 3775 O O . LYS A 1 463 ? 7.870 19.645 -18.744 1.00 95.56 463 LYS A O 1
ATOM 3780 N N . SER A 1 464 ? 9.037 17.781 -18.285 1.00 96.88 464 SER A N 1
ATOM 3781 C CA . SER A 1 464 ? 9.576 18.240 -16.998 1.00 96.88 464 SER A CA 1
ATOM 3782 C C . SER A 1 464 ? 11.055 18.617 -17.061 1.00 96.88 464 SER A C 1
ATOM 3784 O O . SER A 1 464 ? 11.609 19.033 -16.046 1.00 96.88 464 SER A O 1
ATOM 3786 N N . ALA A 1 465 ? 11.701 18.476 -18.220 1.00 97.19 465 ALA A N 1
ATOM 3787 C CA . ALA A 1 465 ? 13.109 18.793 -18.398 1.00 97.19 465 ALA A CA 1
ATOM 3788 C C . ALA A 1 465 ? 13.351 20.305 -18.401 1.00 97.19 465 ALA A C 1
ATOM 3790 O O . ALA A 1 465 ? 12.532 21.081 -18.889 1.00 97.19 465 ALA A O 1
ATOM 3791 N N . THR A 1 466 ? 14.511 20.720 -17.896 1.00 97.06 466 THR A N 1
ATOM 3792 C CA . THR A 1 466 ? 14.954 22.122 -17.971 1.00 97.06 466 THR A CA 1
ATOM 3793 C C . THR A 1 466 ? 15.440 22.512 -19.366 1.00 97.06 466 THR A C 1
ATOM 3795 O O . THR A 1 466 ? 15.484 23.693 -19.700 1.00 97.06 466 THR A O 1
ATOM 3798 N N . ARG A 1 467 ? 15.821 21.521 -20.175 1.00 94.50 467 ARG A N 1
ATOM 3799 C CA . ARG A 1 467 ? 16.316 21.668 -21.543 1.00 94.50 467 ARG A CA 1
ATOM 3800 C C . ARG A 1 467 ? 16.002 20.420 -22.354 1.00 94.50 467 ARG A C 1
ATOM 3802 O O . ARG A 1 467 ? 15.894 19.329 -21.792 1.00 94.50 467 ARG A O 1
ATOM 3809 N N . ASP A 1 468 ? 15.930 20.577 -23.668 1.00 94.50 468 ASP A N 1
ATOM 3810 C CA . ASP A 1 468 ? 15.832 19.440 -24.575 1.00 94.50 468 ASP A CA 1
ATOM 3811 C C . ASP A 1 468 ? 17.063 18.539 -24.452 1.00 94.50 468 ASP A C 1
ATOM 3813 O O . ASP A 1 468 ? 18.195 18.997 -24.279 1.00 94.50 468 ASP A O 1
ATOM 3817 N N . PHE A 1 469 ? 16.837 17.233 -24.547 1.00 94.06 469 PHE A N 1
ATOM 3818 C CA . PHE A 1 469 ? 17.888 16.230 -24.493 1.00 94.06 469 PHE A CA 1
ATOM 3819 C C . PHE A 1 469 ? 17.501 15.012 -25.332 1.00 94.06 469 PHE A C 1
ATOM 3821 O O . PHE A 1 469 ? 16.331 14.790 -25.658 1.00 94.06 469 PHE A O 1
ATOM 3828 N N . LYS A 1 470 ? 18.503 14.209 -25.686 1.00 92.62 470 LYS A N 1
ATOM 3829 C CA . LYS A 1 470 ? 18.324 12.921 -26.357 1.00 92.62 470 LYS A CA 1
ATOM 3830 C C . LYS A 1 470 ? 19.099 11.862 -25.597 1.00 92.62 470 LYS A C 1
ATOM 3832 O O . LYS A 1 470 ? 20.200 12.123 -25.123 1.00 92.62 470 LYS A O 1
ATOM 3837 N N . PHE A 1 471 ? 18.516 10.677 -25.483 1.00 92.62 471 PHE A N 1
ATOM 3838 C CA . PHE A 1 471 ? 19.199 9.554 -24.862 1.00 92.62 471 PHE A CA 1
ATOM 3839 C C . PHE A 1 471 ? 20.274 8.992 -25.797 1.00 92.62 471 PHE A C 1
ATOM 3841 O O . PHE A 1 471 ? 19.965 8.753 -26.967 1.00 92.62 471 PHE A O 1
ATOM 3848 N N . PRO A 1 472 ? 21.506 8.764 -25.308 1.00 90.88 472 PRO A N 1
ATOM 3849 C CA . PRO A 1 472 ? 22.487 7.985 -26.045 1.00 90.88 472 PRO A CA 1
ATOM 3850 C C . PRO A 1 472 ? 22.043 6.517 -26.085 1.00 90.88 472 PRO A C 1
ATOM 3852 O O . PRO A 1 472 ? 21.750 5.918 -25.051 1.00 90.88 472 PRO A O 1
ATOM 3855 N N . GLU A 1 473 ? 21.972 5.951 -27.284 1.00 86.12 473 GLU A N 1
ATOM 3856 C CA . GLU A 1 473 ? 21.591 4.554 -27.495 1.00 86.12 473 GLU A CA 1
ATOM 3857 C C . GLU A 1 473 ? 22.657 3.599 -26.939 1.00 86.12 473 GLU A C 1
ATOM 3859 O O . GLU A 1 473 ? 23.858 3.848 -27.066 1.00 86.12 473 GLU A O 1
ATOM 3864 N N . GLY A 1 474 ? 22.214 2.530 -26.272 1.00 84.94 474 GLY A N 1
ATOM 3865 C CA . GLY A 1 474 ? 23.089 1.468 -25.760 1.00 84.94 474 GLY A CA 1
ATOM 3866 C C . GLY A 1 474 ? 24.027 1.859 -24.610 1.00 84.94 474 GLY A C 1
ATOM 3867 O O . GLY A 1 474 ? 24.813 1.030 -24.161 1.00 84.94 474 GLY A O 1
ATOM 3868 N N . LYS A 1 475 ? 23.972 3.099 -24.105 1.00 90.31 475 LYS A N 1
ATOM 3869 C CA . LYS A 1 475 ? 24.749 3.520 -22.930 1.00 90.31 475 LYS A CA 1
ATOM 3870 C C . LYS A 1 475 ? 23.977 3.260 -21.642 1.00 90.31 475 LYS A C 1
ATOM 3872 O O . LYS A 1 475 ? 22.768 3.489 -21.582 1.00 90.31 475 LYS A O 1
ATOM 3877 N N . ILE A 1 476 ? 24.697 2.833 -20.605 1.00 92.12 476 ILE A N 1
ATOM 3878 C CA . ILE A 1 476 ? 24.154 2.725 -19.250 1.00 92.12 476 ILE A CA 1
ATOM 3879 C C . ILE A 1 476 ? 23.938 4.133 -18.705 1.00 92.12 476 ILE A C 1
ATOM 3881 O O . ILE A 1 476 ? 24.832 4.982 -18.718 1.00 92.12 476 ILE A O 1
ATOM 3885 N N . LEU A 1 477 ? 22.718 4.376 -18.245 1.00 94.25 477 LEU A N 1
ATOM 3886 C CA . LEU A 1 477 ? 22.294 5.626 -17.647 1.00 94.25 477 LEU A CA 1
ATOM 3887 C C . LEU A 1 477 ? 21.913 5.390 -16.194 1.00 94.25 477 LEU A C 1
ATOM 3889 O O . LEU A 1 477 ? 21.272 4.392 -15.860 1.00 94.25 477 LEU A O 1
ATOM 3893 N N . ARG A 1 478 ? 22.236 6.359 -15.342 1.00 95.38 478 ARG A N 1
ATOM 3894 C CA . ARG A 1 478 ? 21.765 6.416 -13.959 1.00 95.38 478 ARG A CA 1
ATOM 3895 C C . ARG A 1 478 ? 20.806 7.574 -13.806 1.00 95.38 478 ARG A C 1
ATOM 3897 O O . ARG A 1 478 ? 21.172 8.715 -14.074 1.00 95.38 478 ARG A O 1
ATOM 3904 N N . ILE A 1 479 ? 19.594 7.303 -13.341 1.00 95.94 479 ILE A N 1
ATOM 3905 C CA . ILE A 1 479 ? 18.697 8.351 -12.865 1.00 95.94 479 ILE A CA 1
ATOM 3906 C C . ILE A 1 479 ? 18.816 8.477 -11.351 1.00 95.94 479 ILE A C 1
ATOM 3908 O O . ILE A 1 479 ? 18.787 7.482 -10.634 1.00 95.94 479 ILE A O 1
ATOM 3912 N N . GLU A 1 480 ? 18.920 9.710 -10.874 1.00 96.50 480 GLU A N 1
ATOM 3913 C CA . GLU A 1 480 ? 18.737 10.082 -9.478 1.00 96.50 480 GLU A CA 1
ATOM 3914 C C . GLU A 1 480 ? 17.501 10.959 -9.346 1.00 96.50 480 GLU A C 1
ATOM 3916 O O . GLU A 1 480 ? 17.242 11.829 -10.181 1.00 96.50 480 GLU A O 1
ATOM 3921 N N . MET A 1 481 ? 16.762 10.774 -8.261 1.00 96.38 481 MET A N 1
ATOM 3922 C CA . MET A 1 481 ? 15.580 11.561 -7.962 1.00 96.38 481 MET A CA 1
ATOM 3923 C C . MET A 1 481 ? 15.473 11.842 -6.466 1.00 96.38 481 MET A C 1
ATOM 3925 O O . MET A 1 481 ? 15.829 11.012 -5.629 1.00 96.38 481 MET A O 1
ATOM 3929 N N . LEU A 1 482 ? 14.951 13.018 -6.129 1.00 96.75 482 LEU A N 1
ATOM 3930 C CA . LEU A 1 482 ? 14.591 13.385 -4.764 1.00 96.75 482 LEU A CA 1
ATOM 3931 C C . LEU A 1 482 ? 13.290 14.185 -4.738 1.00 96.75 482 LEU A C 1
ATOM 3933 O O . LEU A 1 482 ? 12.922 14.832 -5.720 1.00 96.75 482 LEU A O 1
ATOM 3937 N N . ALA A 1 483 ? 12.627 14.175 -3.586 1.00 98.00 483 ALA A N 1
ATOM 3938 C CA . ALA A 1 483 ? 11.495 15.034 -3.282 1.00 98.00 483 ALA A CA 1
ATOM 3939 C C . ALA A 1 483 ? 11.952 16.194 -2.386 1.00 98.00 483 ALA A C 1
ATOM 3941 O O . ALA A 1 483 ? 12.536 15.991 -1.319 1.00 98.00 483 ALA A O 1
ATOM 3942 N N . LYS A 1 484 ? 11.658 17.425 -2.795 1.00 98.06 484 LYS A N 1
ATOM 3943 C CA . LYS A 1 484 ? 11.833 18.637 -1.999 1.00 98.06 484 LYS A CA 1
ATOM 3944 C C . LYS A 1 484 ? 10.462 19.151 -1.584 1.00 98.06 484 LYS A C 1
ATOM 3946 O O . LYS A 1 484 ? 9.607 19.417 -2.415 1.00 98.06 484 LYS A O 1
ATOM 3951 N N . ARG A 1 485 ? 10.246 19.295 -0.282 1.00 97.75 485 ARG A N 1
ATOM 3952 C CA . ARG A 1 485 ? 8.967 19.716 0.294 1.00 97.75 485 ARG A CA 1
ATOM 3953 C C . ARG A 1 485 ? 9.126 21.121 0.833 1.00 97.75 485 ARG A C 1
ATOM 3955 O O . ARG A 1 485 ? 9.902 21.306 1.770 1.00 97.75 485 ARG A O 1
ATOM 3962 N N . THR A 1 486 ? 8.416 22.091 0.266 1.00 97.88 486 THR A N 1
ATOM 3963 C CA . THR A 1 486 ? 8.529 23.509 0.634 1.00 97.88 486 THR A CA 1
ATOM 3964 C C . THR A 1 486 ? 7.174 24.062 1.052 1.00 97.88 486 THR A C 1
ATOM 3966 O O . THR A 1 486 ? 6.182 23.918 0.344 1.00 97.88 486 THR A O 1
ATOM 3969 N N . ASN A 1 487 ? 7.114 24.691 2.223 1.00 96.62 487 ASN A N 1
ATOM 3970 C CA . ASN A 1 487 ? 5.916 25.398 2.658 1.00 96.62 487 ASN A CA 1
ATOM 3971 C C . ASN A 1 487 ? 5.901 26.799 2.018 1.00 96.62 487 ASN A C 1
ATOM 3973 O O . ASN A 1 487 ? 6.837 27.567 2.254 1.00 96.62 487 ASN A O 1
ATOM 3977 N N . PRO A 1 488 ? 4.865 27.159 1.242 1.00 94.69 488 PRO A N 1
ATOM 3978 C CA . PRO A 1 488 ? 4.858 28.400 0.468 1.00 94.69 488 PRO A CA 1
ATOM 3979 C C . PRO A 1 488 ? 4.691 29.661 1.331 1.00 94.69 488 PRO A C 1
ATOM 3981 O O . PRO A 1 488 ? 4.930 30.760 0.845 1.00 94.69 488 PRO A O 1
ATOM 3984 N N . TYR A 1 489 ? 4.298 29.525 2.603 1.00 93.44 489 TYR A N 1
ATOM 3985 C CA . TYR A 1 489 ? 4.040 30.659 3.496 1.00 93.44 489 TYR A CA 1
ATOM 3986 C C . TYR A 1 489 ? 5.219 30.991 4.410 1.00 93.44 489 TYR A C 1
ATOM 3988 O O . TYR A 1 489 ? 5.447 32.155 4.720 1.00 93.44 489 TYR A O 1
ATOM 3996 N N . ASN A 1 490 ? 5.950 29.977 4.880 1.00 94.25 490 ASN A N 1
ATOM 3997 C CA . ASN A 1 490 ? 7.086 30.167 5.792 1.00 94.25 490 ASN A CA 1
ATOM 3998 C C . ASN A 1 490 ? 8.440 29.775 5.184 1.00 94.25 490 ASN A C 1
ATOM 4000 O O . ASN A 1 490 ? 9.452 29.846 5.877 1.00 94.25 490 ASN A O 1
ATOM 4004 N N . PHE A 1 491 ? 8.458 29.341 3.920 1.00 93.88 491 PHE A N 1
ATOM 4005 C CA . PHE A 1 491 ? 9.648 28.967 3.147 1.00 93.88 491 PHE A CA 1
ATOM 4006 C C . PHE A 1 491 ? 10.490 27.832 3.743 1.00 93.88 491 PHE A C 1
ATOM 4008 O O . PHE A 1 491 ? 11.586 27.540 3.258 1.00 93.88 491 PHE A O 1
ATOM 4015 N N . LYS A 1 492 ? 9.982 27.132 4.764 1.00 96.75 492 LYS A N 1
ATOM 4016 C CA . LYS A 1 492 ? 10.653 25.961 5.318 1.00 96.75 492 LYS A CA 1
ATOM 4017 C C . LYS A 1 492 ? 10.707 24.872 4.260 1.00 96.75 492 LYS A C 1
ATOM 4019 O O . LYS A 1 492 ? 9.687 24.544 3.651 1.00 96.75 492 LYS A O 1
ATOM 4024 N N . SER A 1 493 ? 11.891 24.299 4.069 1.00 96.81 493 SER A N 1
ATOM 4025 C CA . SER A 1 493 ? 12.128 23.284 3.052 1.00 96.81 493 SER A CA 1
ATOM 4026 C C . SER A 1 493 ? 12.837 22.067 3.625 1.00 96.81 493 SER A C 1
ATOM 4028 O O . SER A 1 493 ? 13.790 22.197 4.389 1.00 96.81 493 SER A O 1
ATOM 4030 N N . PHE A 1 494 ? 12.415 20.889 3.179 1.00 97.56 494 PHE A N 1
ATOM 4031 C CA . PHE A 1 494 ? 13.046 19.608 3.488 1.00 97.56 494 PHE A CA 1
ATOM 4032 C C . PHE A 1 494 ? 13.355 18.862 2.199 1.00 97.56 494 PHE A C 1
ATOM 4034 O O . PHE A 1 494 ? 12.610 18.986 1.228 1.00 97.56 494 PHE A O 1
ATOM 4041 N N . LYS A 1 495 ? 14.445 18.099 2.185 1.00 97.62 495 LYS A N 1
ATOM 4042 C CA . LYS A 1 495 ? 14.805 17.217 1.073 1.00 97.62 495 LYS A CA 1
ATOM 4043 C C . LYS A 1 495 ? 14.743 15.778 1.563 1.00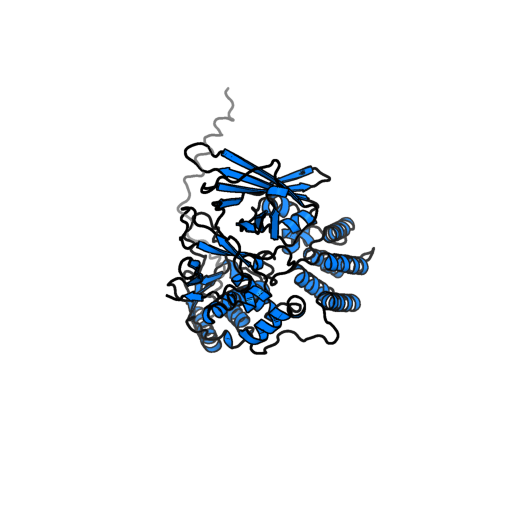 97.62 495 LYS A C 1
ATOM 4045 O O . LYS A 1 495 ? 15.226 15.498 2.660 1.00 97.62 495 LYS A O 1
ATOM 4050 N N . SER A 1 496 ? 14.167 14.903 0.750 1.00 97.38 496 SER A N 1
ATOM 4051 C CA . SER A 1 496 ? 14.278 13.469 0.961 1.00 97.38 496 SER A CA 1
ATOM 4052 C C . SER A 1 496 ? 15.707 12.991 0.732 1.00 97.38 496 SER A C 1
ATOM 4054 O O . SER A 1 496 ? 16.504 13.648 0.054 1.00 97.38 496 SER A O 1
ATOM 4056 N N . GLU A 1 497 ? 15.995 11.794 1.222 1.00 95.94 497 GLU A N 1
ATOM 4057 C CA . GLU A 1 497 ? 17.047 10.961 0.663 1.00 95.94 497 GLU A CA 1
ATOM 4058 C C . GLU A 1 497 ? 16.816 10.754 -0.839 1.00 95.94 497 GLU A C 1
ATOM 4060 O O . GLU A 1 497 ? 15.684 10.810 -1.344 1.00 95.94 497 GLU A O 1
ATOM 4065 N N . LYS A 1 498 ? 17.918 10.568 -1.567 1.00 94.44 498 LYS A N 1
ATOM 4066 C CA . LYS A 1 498 ? 17.875 10.303 -3.001 1.00 94.44 498 LYS A CA 1
ATOM 4067 C C . LYS A 1 498 ? 17.501 8.847 -3.242 1.00 94.44 498 LYS A C 1
ATOM 4069 O O . LYS A 1 498 ? 17.921 7.963 -2.506 1.00 94.44 498 LYS A O 1
ATOM 4074 N N . THR A 1 499 ? 16.774 8.615 -4.321 1.00 95.25 499 THR A N 1
ATOM 4075 C CA . THR A 1 499 ? 16.571 7.289 -4.898 1.00 95.25 499 THR A CA 1
ATOM 4076 C C . THR A 1 499 ? 17.165 7.268 -6.297 1.00 95.25 499 THR A C 1
ATOM 4078 O O . THR A 1 499 ? 17.274 8.320 -6.937 1.00 95.25 499 THR A O 1
ATOM 4081 N N . GLY A 1 500 ? 17.564 6.099 -6.779 1.00 94.38 500 GLY A N 1
ATOM 4082 C CA . GLY A 1 500 ? 18.138 5.982 -8.107 1.00 94.38 500 GLY A CA 1
ATOM 4083 C C . GLY A 1 500 ? 17.915 4.622 -8.737 1.00 94.38 500 GLY A C 1
ATOM 4084 O O . GLY A 1 500 ? 17.670 3.633 -8.052 1.00 94.38 500 GLY A O 1
ATOM 4085 N N . ALA A 1 501 ? 17.993 4.600 -10.061 1.00 93.88 501 ALA A N 1
ATOM 4086 C CA . ALA A 1 501 ? 17.884 3.397 -10.868 1.00 93.88 501 ALA A CA 1
ATOM 4087 C C . ALA A 1 501 ? 18.863 3.480 -12.042 1.00 93.88 501 ALA A C 1
ATOM 4089 O O . ALA A 1 501 ? 19.150 4.569 -12.547 1.00 93.88 501 ALA A O 1
ATOM 4090 N N . ARG A 1 502 ? 19.363 2.325 -12.481 1.00 94.00 502 ARG A N 1
ATOM 4091 C CA . ARG A 1 502 ? 20.150 2.200 -13.711 1.00 94.00 502 ARG A CA 1
ATOM 4092 C C . ARG A 1 502 ? 19.270 1.649 -14.822 1.00 94.00 502 ARG A C 1
ATOM 4094 O O . ARG A 1 502 ? 18.420 0.802 -14.559 1.00 94.00 502 ARG A O 1
ATOM 4101 N N . PHE A 1 503 ? 19.459 2.137 -16.040 1.00 93.38 503 PHE A N 1
ATOM 4102 C CA . PHE A 1 503 ? 18.692 1.712 -17.207 1.00 93.38 503 PHE A CA 1
ATOM 4103 C C . PHE A 1 503 ? 19.483 1.932 -18.497 1.00 93.38 503 PHE A C 1
ATOM 4105 O O . PHE A 1 503 ? 20.409 2.740 -18.541 1.00 93.38 503 PHE A O 1
ATOM 4112 N N . ILE A 1 504 ? 19.088 1.231 -19.558 1.00 91.31 504 ILE A N 1
ATOM 4113 C CA . ILE A 1 504 ? 19.564 1.463 -20.923 1.00 91.31 504 ILE A CA 1
ATOM 4114 C C . ILE A 1 504 ? 18.381 1.867 -21.795 1.00 91.31 504 ILE A C 1
ATOM 4116 O O . ILE A 1 504 ? 17.247 1.406 -21.618 1.00 91.31 504 ILE A O 1
ATOM 4120 N N . VAL A 1 505 ? 18.658 2.745 -22.756 1.00 90.56 505 VAL A N 1
ATOM 4121 C CA . VAL A 1 505 ? 17.692 3.138 -23.772 1.00 90.56 505 VAL A CA 1
ATOM 4122 C C . VAL A 1 505 ? 17.996 2.439 -25.091 1.00 90.56 505 VAL A C 1
ATOM 4124 O O . VAL A 1 505 ? 19.027 2.706 -25.705 1.00 90.56 505 VAL A O 1
ATOM 4127 N N . GLN A 1 506 ? 17.064 1.594 -25.533 1.00 88.62 506 GLN A N 1
ATOM 4128 C CA . GLN A 1 506 ? 17.101 0.919 -26.829 1.00 88.62 506 GLN A CA 1
ATOM 4129 C C . GLN A 1 506 ? 15.885 1.351 -27.672 1.00 88.62 506 GLN A C 1
ATOM 4131 O O . GLN A 1 506 ? 14.761 1.314 -27.166 1.00 88.62 506 GLN A O 1
ATOM 4136 N N . PRO A 1 507 ? 16.056 1.812 -28.926 1.00 84.88 507 PRO A N 1
ATOM 4137 C CA . PRO A 1 507 ? 14.953 2.226 -29.799 1.00 84.88 507 PRO A CA 1
ATOM 4138 C C . PRO A 1 507 ? 14.014 1.087 -30.197 1.00 84.88 507 PRO A C 1
ATOM 4140 O O . PRO A 1 507 ? 12.828 1.323 -30.398 1.00 84.88 507 PRO A O 1
ATOM 4143 N N . TRP A 1 508 ? 14.551 -0.125 -30.312 1.00 85.81 508 TRP A N 1
ATOM 4144 C CA . TRP A 1 508 ? 13.829 -1.326 -30.729 1.00 85.81 508 TRP A CA 1
ATOM 4145 C C . TRP A 1 508 ? 13.157 -2.063 -29.558 1.00 85.81 508 TRP A C 1
ATOM 4147 O O . TRP A 1 508 ? 12.330 -2.942 -29.784 1.00 85.81 508 TRP A O 1
ATOM 4157 N N . PHE A 1 509 ? 13.475 -1.714 -28.306 1.00 88.44 509 PHE A N 1
ATOM 4158 C CA . PHE A 1 509 ? 12.932 -2.402 -27.136 1.00 88.44 509 PHE A CA 1
ATOM 4159 C C . PHE A 1 509 ? 11.521 -1.915 -26.791 1.00 88.44 509 PHE A C 1
ATOM 4161 O O . PHE A 1 509 ? 11.279 -0.715 -26.625 1.00 88.44 509 PHE A O 1
ATOM 4168 N N . SER A 1 510 ? 10.596 -2.859 -26.610 1.00 89.56 510 SER A N 1
ATOM 4169 C CA . SER A 1 510 ? 9.264 -2.563 -26.085 1.00 89.56 510 SER A CA 1
ATOM 4170 C C . SER A 1 510 ? 9.284 -2.580 -24.560 1.00 89.56 510 SER A C 1
ATOM 4172 O O . SER A 1 510 ? 9.478 -3.627 -23.951 1.00 89.56 510 SER A O 1
ATOM 4174 N N . TYR A 1 511 ? 9.050 -1.430 -23.929 1.00 92.62 511 TYR A N 1
ATOM 4175 C CA . TYR A 1 511 ? 9.067 -1.304 -22.466 1.00 92.62 511 TYR A CA 1
ATOM 4176 C C . TYR A 1 511 ? 7.728 -1.644 -21.806 1.00 92.62 511 TYR A C 1
ATOM 4178 O O . TYR A 1 511 ? 7.685 -1.882 -20.602 1.00 92.62 511 TYR A O 1
ATOM 4186 N N . VAL A 1 512 ? 6.631 -1.616 -22.562 1.00 94.06 512 VAL A N 1
ATOM 4187 C CA . VAL A 1 512 ? 5.279 -1.861 -22.050 1.00 94.06 512 VAL A CA 1
ATOM 4188 C C . VAL A 1 512 ? 4.787 -3.176 -22.640 1.00 94.06 512 VAL A C 1
ATOM 4190 O O . VAL A 1 512 ? 4.802 -3.354 -23.858 1.00 94.06 512 VAL A O 1
ATOM 4193 N N . GLY A 1 513 ? 4.402 -4.104 -21.766 1.00 93.19 513 GLY A N 1
ATOM 4194 C CA . GLY A 1 513 ? 3.820 -5.383 -22.170 1.00 93.19 513 GLY A CA 1
ATOM 4195 C C . GLY A 1 513 ? 2.319 -5.274 -22.469 1.00 93.19 513 GLY A C 1
ATOM 4196 O O . GLY A 1 513 ? 1.739 -4.192 -22.359 1.00 93.19 513 GLY A O 1
ATOM 4197 N N . PRO A 1 514 ? 1.672 -6.386 -22.850 1.00 94.31 514 PRO A N 1
ATOM 4198 C CA . PRO A 1 514 ? 0.241 -6.423 -23.113 1.00 94.31 514 PRO A CA 1
ATOM 4199 C C . PRO A 1 514 ? -0.570 -6.301 -21.814 1.00 94.31 514 PRO A C 1
ATOM 4201 O O . PRO A 1 514 ? -0.077 -6.591 -20.723 1.00 94.31 514 PRO A O 1
ATOM 4204 N N . ASP A 1 515 ? -1.851 -5.951 -21.946 1.00 89.62 515 ASP A N 1
ATOM 4205 C CA . ASP A 1 515 ? -2.788 -5.892 -20.813 1.00 89.62 515 ASP A CA 1
ATOM 4206 C C . ASP A 1 515 ? -3.099 -7.284 -20.221 1.00 89.62 515 ASP A C 1
ATOM 4208 O O . ASP A 1 515 ? -3.429 -7.397 -19.043 1.00 89.62 515 ASP A O 1
ATOM 4212 N N . SER A 1 516 ? -2.982 -8.342 -21.034 1.00 93.12 516 SER A N 1
ATOM 4213 C CA . SER A 1 516 ? -3.244 -9.747 -20.675 1.00 93.12 516 SER A CA 1
ATOM 4214 C C . SER A 1 516 ? -1.969 -10.572 -20.903 1.00 93.12 516 SER A C 1
ATOM 4216 O O . SER A 1 516 ? -1.789 -11.132 -21.990 1.00 93.12 516 SER A O 1
ATOM 4218 N N . PRO A 1 517 ? -1.029 -10.582 -19.943 1.00 93.38 517 PRO A N 1
ATOM 4219 C CA . PRO A 1 517 ? 0.282 -11.197 -20.130 1.00 93.38 517 PRO A CA 1
ATOM 4220 C C . PRO A 1 517 ? 0.298 -12.724 -20.145 1.00 93.38 517 PRO A C 1
ATOM 4222 O O . PRO A 1 517 ? 1.291 -13.286 -20.593 1.00 93.38 517 PRO A O 1
ATOM 4225 N N . LYS A 1 518 ? -0.753 -13.416 -19.687 1.00 95.38 518 LYS A N 1
ATOM 4226 C CA . LYS A 1 518 ? -0.788 -14.888 -19.604 1.00 95.38 518 LYS A CA 1
ATOM 4227 C C . LYS A 1 518 ? 0.435 -15.441 -18.866 1.00 95.38 518 LYS A C 1
ATOM 4229 O O . LYS A 1 518 ? 1.172 -16.278 -19.382 1.00 95.38 518 LYS A O 1
ATOM 4234 N N . ILE A 1 519 ? 0.677 -14.927 -17.661 1.00 96.62 519 ILE A N 1
ATOM 4235 C CA . ILE A 1 519 ? 1.862 -15.270 -16.868 1.00 96.62 519 ILE A CA 1
ATOM 4236 C C . ILE A 1 519 ? 1.858 -16.762 -16.514 1.00 96.62 519 ILE A C 1
ATOM 4238 O O . ILE A 1 519 ? 0.895 -17.284 -15.953 1.00 96.62 519 ILE A O 1
ATOM 4242 N N . HIS A 1 520 ? 2.974 -17.434 -16.790 1.00 95.62 520 HIS A N 1
ATOM 4243 C CA . HIS A 1 520 ? 3.193 -18.838 -16.467 1.00 95.62 520 HIS A CA 1
ATOM 4244 C C . HIS A 1 520 ? 4.079 -18.991 -15.228 1.00 95.62 520 HIS A C 1
ATOM 4246 O O . HIS A 1 520 ? 5.235 -18.569 -15.200 1.00 95.62 520 HIS A O 1
ATOM 4252 N N . VAL A 1 521 ? 3.556 -19.649 -14.197 1.00 93.56 521 VAL A N 1
ATOM 4253 C CA . VAL A 1 521 ? 4.314 -19.933 -12.974 1.00 93.56 521 VAL A CA 1
ATOM 4254 C C . VAL A 1 521 ? 5.054 -21.259 -13.117 1.00 93.56 521 VAL A C 1
ATOM 4256 O O . VAL A 1 521 ? 4.453 -22.293 -13.399 1.00 93.56 521 VAL A O 1
ATOM 4259 N N . THR A 1 522 ? 6.363 -21.228 -12.884 1.00 91.12 522 THR A N 1
ATOM 4260 C CA . THR A 1 522 ? 7.245 -22.396 -12.889 1.00 91.12 522 THR A CA 1
ATOM 4261 C C . THR A 1 522 ? 7.689 -22.699 -11.461 1.00 91.12 522 THR A C 1
ATOM 4263 O O . THR A 1 522 ? 8.374 -21.893 -10.825 1.00 91.12 522 THR A O 1
ATOM 4266 N N . PHE A 1 523 ? 7.297 -23.873 -10.964 1.00 87.75 523 PHE A N 1
ATOM 4267 C CA . PHE A 1 523 ? 7.780 -24.420 -9.697 1.00 87.75 523 PHE A CA 1
ATOM 4268 C C . PHE A 1 523 ? 9.006 -25.321 -9.936 1.00 87.75 523 PHE A C 1
ATOM 4270 O O . PHE A 1 523 ? 9.077 -25.952 -10.993 1.00 87.75 523 PHE A O 1
ATOM 4277 N N . PRO A 1 524 ? 9.958 -25.361 -8.988 1.00 81.81 524 PRO A N 1
ATOM 4278 C CA . PRO A 1 524 ? 11.171 -26.170 -9.084 1.00 81.81 524 PRO A CA 1
ATOM 4279 C C . PRO A 1 524 ? 10.942 -27.673 -8.908 1.00 81.81 524 PRO A C 1
ATOM 4281 O O . PRO A 1 524 ? 9.888 -28.068 -8.349 1.00 81.81 524 PRO A O 1
#